Protein AF-A0A922M2K7-F1 (afdb_monomer_lite)

Radius of gyration: 46.07 Å; chains: 1; bounding box: 87×66×148 Å

Structure (mmCIF, N/CA/C/O backbone):
data_AF-A0A922M2K7-F1
#
_entry.id   AF-A0A922M2K7-F1
#
loop_
_atom_site.group_PDB
_atom_site.id
_atom_site.type_symbol
_atom_site.label_atom_id
_atom_site.label_alt_id
_atom_site.label_comp_id
_atom_site.label_asym_id
_atom_site.label_entity_id
_atom_site.label_seq_id
_atom_site.pdbx_PDB_ins_code
_atom_site.Cartn_x
_atom_site.Cartn_y
_atom_site.Cartn_z
_atom_site.occupancy
_atom_site.B_iso_or_equiv
_atom_site.auth_seq_id
_atom_site.auth_comp_id
_atom_site.auth_asym_id
_atom_site.auth_atom_id
_atom_site.pdbx_PDB_model_num
ATOM 1 N N . MET A 1 1 ? 33.901 -13.237 -41.068 1.00 50.91 1 MET A N 1
ATOM 2 C CA . MET A 1 1 ? 33.179 -11.955 -40.959 1.00 50.91 1 MET A CA 1
ATOM 3 C C . MET A 1 1 ? 33.408 -11.202 -42.254 1.00 50.91 1 MET A C 1
ATOM 5 O O . MET A 1 1 ? 34.488 -10.645 -42.425 1.00 50.91 1 MET A O 1
ATOM 9 N N . SER A 1 2 ? 32.476 -11.284 -43.201 1.00 51.53 2 SER A N 1
ATOM 10 C CA . SER A 1 2 ? 32.529 -10.451 -44.403 1.00 51.53 2 SER A CA 1
ATOM 11 C C . SER A 1 2 ? 31.856 -9.102 -44.108 1.00 51.53 2 SER A C 1
ATOM 13 O O . SER A 1 2 ? 30.961 -9.039 -43.268 1.00 51.53 2 SER A O 1
ATOM 15 N N . GLU A 1 3 ? 32.261 -8.008 -44.768 1.00 53.00 3 GLU A N 1
ATOM 16 C CA . GLU A 1 3 ? 31.625 -6.683 -44.578 1.00 53.00 3 GLU A CA 1
ATOM 17 C C . GLU A 1 3 ? 30.121 -6.687 -44.901 1.00 53.00 3 GLU A C 1
ATOM 19 O O . GLU A 1 3 ? 29.369 -5.857 -44.397 1.00 53.00 3 GLU A O 1
ATOM 24 N N . ARG A 1 4 ? 29.658 -7.647 -45.712 1.00 61.25 4 ARG A N 1
ATOM 25 C CA . ARG A 1 4 ? 28.247 -7.769 -46.100 1.00 61.25 4 ARG A CA 1
ATOM 26 C C . ARG A 1 4 ? 27.347 -8.259 -44.966 1.00 61.25 4 ARG A C 1
ATOM 28 O O . ARG A 1 4 ? 26.155 -7.949 -45.000 1.00 61.25 4 ARG A O 1
ATOM 35 N N . ASP A 1 5 ? 27.911 -8.968 -43.987 1.00 72.94 5 ASP A N 1
ATOM 36 C CA . ASP A 1 5 ? 27.154 -9.625 -42.914 1.00 72.94 5 ASP A CA 1
ATOM 37 C C . ASP A 1 5 ? 26.643 -8.617 -41.872 1.00 72.94 5 ASP A C 1
ATOM 39 O O . ASP A 1 5 ? 25.569 -8.809 -41.316 1.00 72.94 5 ASP A O 1
ATOM 43 N N . TYR A 1 6 ? 27.372 -7.514 -41.651 1.00 80.94 6 TYR A N 1
ATOM 44 C CA . TYR A 1 6 ? 27.059 -6.520 -40.611 1.00 80.94 6 TYR A CA 1
ATOM 45 C C . TYR A 1 6 ? 26.741 -5.121 -41.149 1.00 80.94 6 TYR A C 1
ATOM 47 O O . TYR A 1 6 ? 26.535 -4.193 -40.367 1.00 80.94 6 TYR A O 1
ATOM 55 N N . ALA A 1 7 ? 26.679 -4.948 -42.474 1.00 80.94 7 ALA A N 1
ATOM 56 C CA . ALA A 1 7 ? 26.306 -3.673 -43.080 1.00 80.94 7 ALA A CA 1
ATOM 57 C C . ALA A 1 7 ? 24.958 -3.167 -42.510 1.00 80.94 7 ALA A C 1
ATOM 59 O O . ALA A 1 7 ? 24.015 -3.960 -42.411 1.00 80.94 7 ALA A O 1
ATOM 60 N N . PRO A 1 8 ? 24.834 -1.870 -42.166 1.00 86.81 8 PRO A N 1
ATOM 61 C CA . PRO A 1 8 ? 25.729 -0.764 -42.536 1.00 86.81 8 PRO A CA 1
ATOM 62 C C . PRO A 1 8 ? 26.962 -0.552 -41.634 1.00 86.81 8 PRO A C 1
ATOM 64 O O . PRO A 1 8 ? 27.736 0.369 -41.885 1.00 86.81 8 PRO A O 1
ATOM 67 N N . LEU A 1 9 ? 27.187 -1.380 -40.609 1.00 89.56 9 LEU A N 1
ATOM 68 C CA . LEU A 1 9 ? 28.359 -1.251 -39.740 1.00 89.56 9 LEU A CA 1
ATOM 69 C C . LEU A 1 9 ? 29.641 -1.698 -40.450 1.00 89.56 9 LEU A C 1
ATOM 71 O O . LEU A 1 9 ? 29.691 -2.758 -41.078 1.00 89.56 9 LEU A O 1
ATOM 75 N N . SER A 1 10 ? 30.712 -0.920 -40.285 1.00 90.06 10 SER A N 1
ATOM 76 C CA . SER A 1 10 ? 32.052 -1.342 -40.700 1.00 90.06 10 SER A CA 1
ATOM 77 C C . SER A 1 10 ? 32.591 -2.429 -39.763 1.00 90.06 10 SER A C 1
ATOM 79 O O . SER A 1 10 ? 32.253 -2.478 -38.577 1.00 90.06 10 SER A O 1
ATOM 81 N N . ILE A 1 11 ? 33.498 -3.282 -40.254 1.00 87.19 11 ILE A N 1
ATOM 82 C CA . ILE A 1 11 ? 34.144 -4.311 -39.416 1.00 87.19 11 ILE A CA 1
ATOM 83 C C . ILE A 1 11 ? 34.899 -3.674 -38.238 1.00 87.19 11 ILE A C 1
ATOM 85 O O . ILE A 1 11 ? 34.939 -4.247 -37.149 1.00 87.19 11 ILE A O 1
ATOM 89 N N . ALA A 1 12 ? 35.490 -2.492 -38.438 1.00 90.00 12 ALA A N 1
ATOM 90 C CA . ALA A 1 12 ? 36.167 -1.751 -37.378 1.00 90.00 12 ALA A CA 1
ATOM 91 C C . ALA A 1 12 ? 35.187 -1.313 -36.279 1.00 90.00 12 ALA A C 1
ATOM 93 O O . ALA A 1 12 ? 35.469 -1.533 -35.102 1.00 90.00 12 ALA A O 1
ATOM 94 N N . CYS A 1 13 ? 34.017 -0.793 -36.666 1.00 91.81 13 CYS A N 1
ATOM 95 C CA . CYS A 1 13 ? 32.963 -0.400 -35.736 1.00 91.81 13 CYS A CA 1
ATOM 96 C C . CYS A 1 13 ? 32.448 -1.612 -34.941 1.00 91.81 13 CYS A C 1
ATOM 98 O O . CYS A 1 13 ? 32.429 -1.572 -33.715 1.00 91.81 13 CYS A O 1
ATOM 100 N N . VAL A 1 14 ? 32.156 -2.743 -35.603 1.00 91.38 14 VAL A N 1
ATOM 101 C CA . VAL A 1 14 ? 31.721 -3.985 -34.925 1.00 91.38 14 VAL A CA 1
ATOM 102 C C . VAL A 1 14 ? 32.775 -4.489 -33.933 1.00 91.38 14 VAL A C 1
ATOM 104 O O . VAL A 1 14 ? 32.441 -4.870 -32.810 1.00 91.38 14 VAL A O 1
ATOM 107 N N . ARG A 1 15 ? 34.061 -4.466 -34.312 1.00 91.44 15 ARG A N 1
ATOM 108 C CA . ARG A 1 15 ? 35.166 -4.852 -33.417 1.00 91.44 15 ARG A CA 1
ATOM 109 C C . ARG A 1 15 ? 35.289 -3.914 -32.220 1.00 91.44 15 ARG A C 1
ATOM 111 O O . ARG A 1 15 ? 35.477 -4.404 -31.112 1.00 91.44 15 ARG A O 1
ATOM 118 N N . GLY A 1 16 ? 35.172 -2.603 -32.436 1.00 93.56 16 GLY A N 1
ATOM 119 C CA . GLY A 1 16 ? 35.190 -1.604 -31.367 1.00 93.56 16 GLY A CA 1
ATOM 120 C C . GLY A 1 16 ? 34.009 -1.764 -30.410 1.00 93.56 16 GLY A C 1
ATOM 121 O O . GLY A 1 16 ? 34.191 -1.725 -29.196 1.00 93.56 16 GLY A O 1
ATOM 122 N N . LEU A 1 17 ? 32.822 -2.041 -30.951 1.00 93.00 17 LEU A N 1
ATOM 123 C CA . LEU A 1 17 ? 31.591 -2.251 -30.196 1.00 93.00 17 LEU A CA 1
ATOM 124 C C . LEU A 1 17 ? 31.641 -3.523 -29.336 1.00 93.00 17 LEU A C 1
ATOM 126 O O . LEU A 1 17 ? 31.151 -3.525 -28.212 1.00 93.00 17 LEU A O 1
ATOM 130 N N . CYS A 1 18 ? 32.272 -4.591 -29.828 1.00 93.19 18 CYS A N 1
ATOM 131 C CA . CYS A 1 18 ? 32.415 -5.860 -29.105 1.00 93.19 18 CYS A CA 1
ATOM 132 C C . CYS A 1 18 ? 33.679 -5.933 -28.223 1.00 93.19 18 CYS A C 1
ATOM 134 O O . CYS A 1 18 ? 33.991 -7.003 -27.687 1.00 93.19 18 CYS A O 1
ATOM 136 N N . ASP A 1 19 ? 34.435 -4.838 -28.091 1.00 93.44 19 ASP A N 1
ATOM 137 C CA . ASP A 1 19 ? 35.663 -4.807 -27.297 1.00 93.44 19 ASP A CA 1
ATOM 138 C C . ASP A 1 19 ? 35.350 -4.918 -25.787 1.00 93.44 19 ASP A C 1
ATOM 140 O O . ASP A 1 19 ? 34.262 -4.592 -25.294 1.00 93.44 19 ASP A O 1
ATOM 144 N N . LYS A 1 20 ? 36.328 -5.412 -25.027 1.00 90.50 20 LYS A N 1
ATOM 145 C CA . LYS A 1 20 ? 36.251 -5.514 -23.566 1.00 90.50 20 LYS A CA 1
ATOM 146 C C . LYS A 1 20 ? 36.381 -4.140 -22.901 1.00 90.50 20 LYS A C 1
ATOM 148 O O . LYS A 1 20 ? 35.860 -3.953 -21.805 1.00 90.50 20 LYS A O 1
ATOM 153 N N . ILE A 1 21 ? 37.076 -3.201 -23.547 1.00 92.00 21 ILE A N 1
ATOM 154 C CA . ILE A 1 21 ? 37.319 -1.848 -23.041 1.00 92.00 21 ILE A CA 1
ATOM 155 C C . ILE A 1 21 ? 36.097 -0.970 -23.319 1.00 92.00 21 ILE A C 1
ATOM 157 O O . ILE A 1 21 ? 35.711 -0.775 -24.471 1.00 92.00 21 ILE A O 1
ATOM 161 N N . TYR A 1 22 ? 35.528 -0.393 -22.260 1.00 90.31 22 TYR A N 1
ATOM 162 C CA . TYR A 1 22 ? 34.341 0.461 -22.340 1.00 90.31 22 TYR A CA 1
ATOM 163 C C . TYR A 1 22 ? 34.526 1.659 -23.286 1.00 90.31 22 TYR A C 1
ATOM 165 O O . TYR A 1 22 ? 33.673 1.891 -24.139 1.00 90.31 22 TYR A O 1
ATOM 173 N N . ASP A 1 23 ? 35.658 2.365 -23.214 1.00 92.94 23 ASP A N 1
ATOM 174 C CA . ASP A 1 23 ? 35.904 3.560 -24.038 1.00 92.94 23 ASP A CA 1
ATOM 175 C C . ASP A 1 23 ? 35.901 3.268 -25.541 1.00 92.94 23 ASP A C 1
ATOM 177 O O . ASP A 1 23 ? 35.416 4.075 -26.334 1.00 92.94 23 ASP A O 1
ATOM 181 N N . LYS A 1 24 ? 36.375 2.084 -25.947 1.00 94.44 24 LYS A N 1
ATOM 182 C CA . LYS A 1 24 ? 36.316 1.656 -27.350 1.00 94.44 24 LYS A CA 1
ATOM 183 C C . LYS A 1 24 ? 34.884 1.387 -27.802 1.00 94.44 24 LYS A C 1
ATOM 185 O O . LYS A 1 24 ? 34.520 1.782 -28.908 1.00 94.44 24 LYS A O 1
ATOM 190 N N . ARG A 1 25 ? 34.061 0.781 -26.936 1.00 94.06 25 ARG A N 1
ATOM 191 C CA . ARG A 1 25 ? 32.628 0.593 -27.210 1.00 94.06 25 ARG A CA 1
ATOM 192 C C . ARG A 1 25 ? 31.912 1.929 -27.331 1.00 94.06 25 ARG A C 1
ATOM 194 O O . ARG A 1 25 ? 31.134 2.117 -28.257 1.00 94.06 25 ARG A O 1
ATOM 201 N N . LYS A 1 26 ? 32.214 2.866 -26.430 1.00 94.25 26 LYS A N 1
ATOM 202 C CA . LYS A 1 26 ? 31.661 4.222 -26.441 1.00 94.25 26 LYS A CA 1
ATOM 203 C C . LYS A 1 26 ? 32.030 4.971 -27.722 1.00 94.25 26 LYS A C 1
ATOM 205 O O . LYS A 1 26 ? 31.161 5.591 -28.322 1.00 94.25 26 LYS A O 1
ATOM 210 N N . PHE A 1 27 ? 33.283 4.877 -28.170 1.00 95.81 27 PHE A N 1
ATOM 211 C CA . PHE A 1 27 ? 33.716 5.474 -29.435 1.00 95.81 27 PHE A CA 1
ATOM 212 C C . PHE A 1 27 ? 32.937 4.906 -30.632 1.00 95.81 27 PHE A C 1
ATOM 214 O O . PHE A 1 27 ? 32.386 5.674 -31.416 1.00 95.81 27 PHE A O 1
ATOM 221 N N . ALA A 1 28 ? 32.805 3.578 -30.723 1.00 95.81 28 ALA A N 1
ATOM 222 C CA . ALA A 1 28 ? 31.990 2.936 -31.759 1.00 95.81 28 ALA A CA 1
ATOM 223 C C . ALA A 1 28 ? 30.502 3.340 -31.670 1.00 95.81 28 ALA A C 1
ATOM 225 O O . ALA A 1 28 ? 29.861 3.560 -32.693 1.00 95.81 28 ALA A O 1
ATOM 226 N N . GLY A 1 29 ? 29.960 3.505 -30.459 1.00 95.81 29 GLY A N 1
ATOM 227 C CA . GLY A 1 29 ? 28.608 4.026 -30.240 1.00 95.81 29 GLY A CA 1
ATOM 228 C C . GLY A 1 29 ? 28.414 5.445 -30.790 1.00 95.81 29 GLY A C 1
ATOM 229 O O . GLY A 1 29 ? 27.419 5.715 -31.454 1.00 95.81 29 GLY A O 1
ATOM 230 N N . VAL A 1 30 ? 29.391 6.339 -30.608 1.00 95.25 30 VAL A N 1
ATOM 231 C CA . VAL A 1 30 ? 29.351 7.700 -31.182 1.00 95.25 30 VAL A CA 1
ATOM 232 C C . VAL A 1 30 ? 29.373 7.670 -32.716 1.00 95.25 30 VAL A C 1
ATOM 234 O O . VAL A 1 30 ? 28.685 8.465 -33.358 1.00 95.25 30 VAL A O 1
ATOM 237 N N . GLU A 1 31 ? 30.116 6.741 -33.326 1.00 95.69 31 GLU A N 1
ATOM 238 C CA . GLU A 1 31 ? 30.072 6.542 -34.782 1.00 95.69 31 GLU A CA 1
ATOM 239 C C . GLU A 1 31 ? 28.682 6.090 -35.257 1.00 95.69 31 GLU A C 1
ATOM 241 O O . GLU A 1 31 ? 28.178 6.612 -36.253 1.00 95.69 31 GLU A O 1
ATOM 246 N N . ILE A 1 32 ? 28.045 5.165 -34.527 1.00 95.38 32 ILE A N 1
ATOM 247 C CA . ILE A 1 32 ? 26.674 4.703 -34.799 1.00 95.38 32 ILE A CA 1
ATOM 248 C C . ILE A 1 32 ? 25.681 5.861 -34.682 1.00 95.38 32 ILE A C 1
ATOM 250 O O . ILE A 1 32 ? 24.836 6.033 -35.557 1.00 95.38 32 ILE A O 1
ATOM 254 N N . GLU A 1 33 ? 25.801 6.679 -33.639 1.00 93.56 33 GLU A N 1
ATOM 255 C CA . GLU A 1 33 ? 24.943 7.844 -33.421 1.00 93.56 33 GLU A CA 1
ATOM 256 C C . GLU A 1 33 ? 25.000 8.815 -34.612 1.00 93.56 33 GLU A C 1
ATOM 258 O O . GLU A 1 33 ? 23.963 9.215 -35.146 1.00 93.56 33 GLU A O 1
ATOM 263 N N . LYS A 1 34 ? 26.214 9.143 -35.078 1.00 92.75 34 LYS A N 1
ATOM 264 C CA . LYS A 1 34 ? 26.420 10.004 -36.249 1.00 92.75 34 LYS A CA 1
ATOM 265 C C . LYS A 1 34 ? 25.842 9.376 -37.519 1.00 92.75 34 LYS A C 1
ATOM 267 O O . LYS A 1 34 ? 25.144 10.051 -38.266 1.00 92.75 34 LYS A O 1
ATOM 272 N N . MET A 1 35 ? 26.090 8.086 -37.736 1.00 92.31 35 MET A N 1
ATOM 273 C CA . MET A 1 35 ? 25.580 7.352 -38.895 1.00 92.31 35 MET A CA 1
ATOM 274 C C . MET A 1 35 ? 24.047 7.362 -38.951 1.00 92.31 35 MET A C 1
ATOM 276 O O . MET A 1 35 ? 23.460 7.580 -40.009 1.00 92.31 35 MET A O 1
ATOM 280 N N . VAL A 1 36 ? 23.389 7.142 -37.812 1.00 92.25 36 VAL A N 1
ATOM 281 C CA . VAL A 1 36 ? 21.925 7.140 -37.710 1.00 92.25 36 VAL A CA 1
ATOM 282 C C . VAL A 1 36 ? 21.355 8.526 -37.969 1.00 92.25 36 VAL A C 1
ATOM 284 O O . VAL A 1 36 ? 20.351 8.639 -38.672 1.00 92.25 36 VAL A O 1
ATOM 287 N N . LYS A 1 37 ? 22.014 9.572 -37.462 1.00 90.19 37 LYS A N 1
ATOM 288 C CA . LYS A 1 37 ? 21.650 10.954 -37.769 1.00 90.19 37 LYS A CA 1
ATOM 289 C C . LYS A 1 37 ? 21.723 11.225 -39.274 1.00 90.19 37 LYS A C 1
ATOM 291 O O . LYS A 1 37 ? 20.732 11.660 -39.852 1.00 90.19 37 LYS A O 1
ATOM 296 N N . ASP A 1 38 ? 22.837 10.877 -39.917 1.00 90.25 38 ASP A N 1
ATOM 297 C CA . ASP A 1 38 ? 23.030 11.077 -41.359 1.00 90.25 38 ASP A CA 1
ATOM 298 C C . ASP A 1 38 ? 21.980 10.299 -42.185 1.00 90.25 38 ASP A C 1
ATOM 300 O O . ASP A 1 38 ? 21.423 10.818 -43.155 1.00 90.25 38 ASP A O 1
ATOM 304 N N . PHE A 1 39 ? 21.645 9.064 -41.786 1.00 90.31 39 PHE A N 1
ATOM 305 C CA . PHE A 1 39 ? 20.576 8.290 -42.428 1.00 90.31 39 PHE A CA 1
ATOM 306 C C . PHE A 1 39 ? 19.187 8.884 -42.206 1.00 90.31 39 PHE A C 1
ATOM 308 O O . PHE A 1 39 ? 18.364 8.836 -43.119 1.00 90.31 39 PHE A O 1
ATOM 315 N N . SER A 1 40 ? 18.920 9.435 -41.025 1.00 87.81 40 SER A N 1
ATOM 316 C CA . SER A 1 40 ? 17.648 10.080 -40.702 1.00 87.81 40 SER A CA 1
ATOM 317 C C . SER A 1 40 ? 17.465 11.373 -41.504 1.00 87.81 40 SER A C 1
ATOM 319 O O . SER A 1 40 ? 16.427 11.559 -42.141 1.00 87.81 40 SER A O 1
ATOM 321 N N . ASP A 1 41 ? 18.511 12.201 -41.593 1.00 87.31 41 ASP A N 1
ATOM 322 C CA . ASP A 1 41 ? 18.534 13.432 -42.397 1.00 87.31 41 ASP A CA 1
ATOM 323 C C . ASP A 1 41 ? 18.340 13.128 -43.894 1.00 87.31 41 ASP A C 1
ATOM 325 O O . ASP A 1 41 ? 17.615 13.833 -44.600 1.00 87.31 41 ASP A O 1
ATOM 329 N N . ALA A 1 42 ? 18.906 12.013 -44.370 1.00 89.31 42 ALA A N 1
ATOM 330 C CA . ALA A 1 42 ? 18.711 11.503 -45.726 1.00 89.31 42 ALA A CA 1
ATOM 331 C C . ALA A 1 42 ? 17.388 10.732 -45.935 1.00 89.31 42 ALA A C 1
ATOM 333 O O . ALA A 1 42 ? 17.156 10.208 -47.026 1.00 89.31 42 ALA A O 1
ATOM 334 N N . LYS A 1 43 ? 16.529 10.618 -44.909 1.00 86.25 43 LYS A N 1
ATOM 335 C CA . LYS A 1 43 ? 15.286 9.817 -44.906 1.00 86.25 43 LYS A CA 1
ATOM 336 C C . LYS A 1 43 ? 15.485 8.349 -45.316 1.00 86.25 43 LYS A C 1
ATOM 338 O O . LYS A 1 43 ? 14.578 7.701 -45.840 1.00 86.25 43 LYS A O 1
ATOM 343 N N . ASN A 1 44 ? 16.666 7.791 -45.063 1.00 88.44 44 ASN A N 1
ATOM 344 C CA . ASN A 1 44 ? 17.022 6.423 -45.417 1.00 88.44 44 ASN A CA 1
ATOM 345 C C . ASN A 1 44 ? 16.608 5.421 -44.325 1.00 88.44 44 ASN A C 1
ATOM 347 O O . ASN A 1 44 ? 17.435 4.801 -43.650 1.00 88.44 44 ASN A O 1
ATOM 351 N N . THR A 1 45 ? 15.298 5.230 -44.179 1.00 87.81 45 THR A N 1
ATOM 352 C CA . THR A 1 45 ? 14.698 4.330 -43.178 1.00 87.81 45 THR A CA 1
ATOM 353 C C . THR A 1 45 ? 15.129 2.869 -43.346 1.00 87.81 45 THR A C 1
ATOM 355 O O . THR A 1 45 ? 15.212 2.126 -42.370 1.00 87.81 45 THR A O 1
ATOM 358 N N . SER A 1 46 ? 15.477 2.448 -44.568 1.00 90.19 46 SER A N 1
ATOM 359 C CA . SER A 1 46 ? 15.921 1.078 -44.854 1.00 90.19 46 SER A CA 1
ATOM 360 C C . SER A 1 46 ? 17.235 0.717 -44.151 1.00 90.19 46 SER A C 1
ATOM 362 O O . SER A 1 46 ? 17.363 -0.379 -43.602 1.00 90.19 46 SER A O 1
ATOM 364 N N . GLN A 1 47 ? 18.194 1.649 -44.117 1.00 91.12 47 GLN A N 1
ATOM 365 C CA . GLN A 1 47 ? 19.487 1.435 -43.467 1.00 91.12 47 GLN A CA 1
ATOM 366 C C . GLN A 1 47 ? 19.362 1.471 -41.946 1.00 91.12 47 GLN A C 1
ATOM 368 O O . GLN A 1 47 ? 19.995 0.660 -41.277 1.00 91.12 47 GLN A O 1
ATOM 373 N N . ILE A 1 48 ? 18.489 2.329 -41.406 1.00 91.06 48 ILE A N 1
ATOM 374 C CA . ILE A 1 48 ? 18.192 2.370 -39.967 1.00 91.06 48 ILE A CA 1
ATOM 375 C C . ILE A 1 48 ? 17.572 1.039 -39.519 1.00 91.06 48 ILE A C 1
ATOM 377 O O . ILE A 1 48 ? 18.079 0.413 -38.592 1.00 91.06 48 ILE A O 1
ATOM 381 N N . LYS A 1 49 ? 16.554 0.531 -40.232 1.00 91.69 49 LYS A N 1
ATOM 382 C CA . LYS A 1 49 ? 15.955 -0.786 -39.938 1.00 91.69 49 LYS A CA 1
ATOM 383 C C . LYS A 1 49 ? 16.978 -1.915 -40.001 1.00 91.69 49 LYS A C 1
ATOM 385 O O . LYS A 1 49 ? 16.995 -2.784 -39.132 1.00 91.69 49 LYS A O 1
ATOM 390 N N . ARG A 1 50 ? 17.845 -1.911 -41.019 1.00 92.31 50 ARG A N 1
ATOM 391 C CA . ARG A 1 50 ? 18.901 -2.920 -41.159 1.00 92.31 50 ARG A CA 1
ATOM 392 C C . ARG A 1 50 ? 19.904 -2.850 -40.007 1.00 92.31 50 ARG A C 1
ATOM 394 O O . ARG A 1 50 ? 20.259 -3.888 -39.463 1.00 92.31 50 ARG A O 1
ATOM 401 N N . LEU A 1 51 ? 20.314 -1.648 -39.611 1.00 93.62 51 LEU A N 1
ATOM 402 C CA . LEU A 1 51 ? 21.209 -1.423 -38.480 1.00 93.62 51 LEU A CA 1
ATOM 403 C C . LEU A 1 51 ? 20.604 -1.924 -37.162 1.00 93.62 51 LEU A C 1
ATOM 405 O O . LEU A 1 51 ? 21.256 -2.679 -36.445 1.00 93.62 51 LEU A O 1
ATOM 409 N N . ILE A 1 52 ? 19.349 -1.562 -36.874 1.00 94.12 52 ILE A N 1
ATOM 410 C CA . ILE A 1 52 ? 18.629 -2.032 -35.682 1.00 94.12 52 ILE A CA 1
ATOM 411 C C . ILE A 1 52 ? 18.515 -3.554 -35.695 1.00 94.12 52 ILE A C 1
ATOM 413 O O . ILE A 1 52 ? 18.726 -4.181 -34.665 1.00 94.12 52 ILE A O 1
ATOM 417 N N . ARG A 1 53 ? 18.258 -4.169 -36.854 1.00 94.25 53 ARG A N 1
ATOM 418 C CA . ARG A 1 53 ? 18.214 -5.629 -36.984 1.00 94.25 53 ARG A CA 1
ATOM 419 C C . ARG A 1 53 ? 19.554 -6.285 -36.646 1.00 94.25 53 ARG A C 1
ATOM 421 O O . ARG A 1 53 ? 19.580 -7.225 -35.858 1.00 94.25 53 ARG A O 1
ATOM 428 N N . VAL A 1 54 ? 20.656 -5.777 -37.197 1.00 94.12 54 VAL A N 1
ATOM 429 C CA . VAL A 1 54 ? 22.001 -6.310 -36.919 1.00 94.12 54 VAL A CA 1
ATOM 430 C C . VAL A 1 54 ? 22.326 -6.211 -35.426 1.00 94.12 54 VAL A C 1
ATOM 432 O O . VAL A 1 54 ? 22.807 -7.169 -34.823 1.00 94.12 54 VAL A O 1
ATOM 435 N N . LEU A 1 55 ? 22.032 -5.067 -34.807 1.00 95.06 55 LEU A N 1
ATOM 436 C CA . LEU A 1 55 ? 22.290 -4.849 -33.386 1.00 95.06 55 LEU A CA 1
ATOM 437 C C . LEU A 1 55 ? 21.346 -5.682 -32.504 1.00 95.06 55 LEU A C 1
ATOM 439 O O . LEU A 1 55 ? 21.814 -6.425 -31.653 1.00 95.06 55 LEU A O 1
ATOM 443 N N . GLY A 1 56 ? 20.035 -5.588 -32.719 1.00 92.44 56 GLY A N 1
ATOM 444 C CA . GLY A 1 56 ? 18.987 -6.158 -31.870 1.00 92.44 56 GLY A CA 1
ATOM 445 C C . GLY A 1 56 ? 18.665 -7.633 -32.109 1.00 92.44 56 GLY A C 1
ATOM 446 O O . GLY A 1 56 ? 17.996 -8.234 -31.274 1.00 92.44 56 GLY A O 1
ATOM 447 N N . GLN A 1 57 ? 19.139 -8.236 -33.203 1.00 91.56 57 GLN A N 1
ATOM 448 C CA . GLN A 1 57 ? 18.959 -9.666 -33.488 1.00 91.56 57 GLN A CA 1
ATOM 449 C C . GLN A 1 57 ? 20.306 -10.373 -33.637 1.00 91.56 57 GLN A C 1
ATOM 451 O O . GLN A 1 57 ? 20.629 -11.251 -32.835 1.00 91.56 57 GLN A O 1
ATOM 456 N N . ASP A 1 58 ? 21.118 -9.974 -34.621 1.00 91.75 58 ASP A N 1
ATOM 457 C CA . ASP A 1 58 ? 22.308 -10.745 -34.997 1.00 91.75 58 ASP A CA 1
ATOM 458 C C . ASP A 1 58 ? 23.360 -10.734 -33.880 1.00 91.75 58 ASP A C 1
ATOM 460 O O . ASP A 1 58 ? 23.814 -11.794 -33.444 1.00 91.75 58 ASP A O 1
ATOM 464 N N . LEU A 1 59 ? 23.710 -9.557 -33.346 1.00 91.62 59 LEU A N 1
ATOM 465 C CA . LEU A 1 59 ? 24.670 -9.456 -32.241 1.00 91.62 59 LEU A CA 1
ATOM 466 C C . LEU A 1 59 ? 24.089 -9.941 -30.903 1.00 91.62 59 LEU A C 1
ATOM 468 O O . LEU A 1 59 ? 24.801 -10.597 -30.140 1.00 91.62 59 LEU A O 1
ATOM 472 N N . MET A 1 60 ? 22.809 -9.674 -30.625 1.00 92.19 60 MET A N 1
ATOM 473 C CA . MET A 1 60 ? 22.150 -10.098 -29.376 1.00 92.19 60 MET A CA 1
ATOM 474 C C . MET A 1 60 ? 22.019 -11.620 -29.243 1.00 92.19 60 MET A C 1
ATOM 476 O O . MET A 1 60 ? 22.011 -12.136 -28.126 1.00 92.19 60 MET A O 1
ATOM 480 N N . SER A 1 61 ? 21.990 -12.352 -30.362 1.00 90.62 61 SER A N 1
ATOM 481 C CA . SER A 1 61 ? 21.970 -13.823 -30.374 1.00 90.62 61 SER A CA 1
ATOM 482 C C . SER A 1 61 ? 23.271 -14.473 -29.873 1.00 90.62 61 SER A C 1
ATOM 484 O O . SER A 1 61 ? 23.292 -15.659 -29.539 1.00 90.62 61 SER A O 1
ATOM 486 N N . SER A 1 62 ? 24.367 -13.711 -29.805 1.00 91.44 62 SER A N 1
ATOM 487 C CA . SER A 1 62 ? 25.669 -14.204 -29.354 1.00 91.44 62 SER A CA 1
ATOM 488 C C . SER A 1 62 ? 25.639 -14.609 -27.885 1.00 91.44 62 SER A C 1
ATOM 490 O O . SER A 1 62 ? 25.110 -13.888 -27.051 1.00 91.44 62 SER A O 1
ATOM 492 N N . THR A 1 63 ? 26.300 -15.704 -27.515 1.00 90.88 63 THR A N 1
ATOM 493 C CA . THR A 1 63 ? 26.467 -16.094 -26.103 1.00 90.88 63 THR A CA 1
ATOM 494 C C . THR A 1 63 ? 27.525 -15.264 -25.368 1.00 90.88 63 THR A C 1
ATOM 496 O O . THR A 1 63 ? 27.648 -15.364 -24.150 1.00 90.88 63 THR A O 1
ATOM 499 N N . ASN A 1 64 ? 28.302 -14.438 -26.080 1.00 92.38 64 ASN A N 1
ATOM 500 C CA . ASN A 1 64 ? 29.378 -13.646 -25.490 1.00 92.38 64 ASN A CA 1
ATOM 501 C C . ASN A 1 64 ? 28.837 -12.348 -24.853 1.00 92.38 64 ASN A C 1
ATOM 503 O O . ASN A 1 64 ? 28.342 -11.480 -25.580 1.00 92.38 64 ASN A O 1
ATOM 507 N N . PRO A 1 65 ? 29.035 -12.131 -23.538 1.00 93.50 65 PRO A N 1
ATOM 508 C CA . PRO A 1 65 ? 28.549 -10.937 -22.843 1.00 93.50 65 PRO A CA 1
ATOM 509 C C . PRO A 1 65 ? 29.076 -9.617 -23.415 1.00 93.50 65 PRO A C 1
ATOM 511 O O . PRO A 1 65 ? 28.370 -8.616 -23.408 1.00 93.50 65 PRO A O 1
ATOM 514 N N . ASN A 1 66 ? 30.306 -9.588 -23.943 1.00 92.75 66 ASN A N 1
ATOM 515 C CA . ASN A 1 66 ? 30.873 -8.363 -24.523 1.00 92.75 66 ASN A CA 1
ATOM 516 C C . ASN A 1 66 ? 30.192 -7.983 -25.839 1.00 92.75 66 ASN A C 1
ATOM 518 O O . ASN A 1 66 ? 30.045 -6.798 -26.122 1.00 92.75 66 ASN A O 1
ATOM 522 N N . VAL A 1 67 ? 29.750 -8.979 -26.613 1.00 94.00 67 VAL A N 1
ATOM 523 C CA . VAL A 1 67 ? 28.998 -8.750 -27.851 1.00 94.00 67 VAL A CA 1
ATOM 524 C C . VAL A 1 67 ? 27.607 -8.214 -27.517 1.00 94.00 67 VAL A C 1
ATOM 526 O O . VAL A 1 67 ? 27.208 -7.213 -28.102 1.00 94.00 67 VAL A O 1
ATOM 529 N N . LYS A 1 68 ? 26.918 -8.789 -26.517 1.00 95.00 68 LYS A N 1
ATOM 530 C CA . LYS A 1 68 ? 25.630 -8.260 -26.027 1.00 95.00 68 LYS A CA 1
ATOM 531 C C . LYS A 1 68 ? 25.759 -6.841 -25.468 1.00 95.00 68 LYS A C 1
ATOM 533 O O . LYS A 1 68 ? 24.989 -5.969 -25.841 1.00 95.00 68 LYS A O 1
ATOM 538 N N . ASN A 1 69 ? 26.777 -6.570 -24.648 1.00 94.94 69 ASN A N 1
ATOM 539 C CA . ASN A 1 69 ? 27.047 -5.220 -24.132 1.00 94.94 69 ASN A CA 1
ATOM 540 C C . ASN A 1 69 ? 27.312 -4.212 -25.257 1.00 94.94 69 ASN A C 1
ATOM 542 O O . ASN A 1 69 ? 26.865 -3.069 -25.186 1.00 94.94 69 ASN A O 1
ATOM 546 N N . GLY A 1 70 ? 28.023 -4.644 -26.299 1.00 94.94 70 GLY A N 1
ATOM 547 C CA . GLY A 1 70 ? 28.208 -3.866 -27.514 1.00 94.94 70 GLY A CA 1
ATOM 548 C C . GLY A 1 70 ? 26.895 -3.593 -28.242 1.00 94.94 70 GLY A C 1
ATOM 549 O O . GLY A 1 70 ? 26.596 -2.447 -28.560 1.00 94.94 70 GLY A O 1
ATOM 550 N N . ALA A 1 71 ? 26.082 -4.623 -28.461 1.00 96.25 71 ALA A N 1
ATOM 551 C CA . ALA A 1 71 ? 24.775 -4.492 -29.093 1.00 96.25 71 ALA A CA 1
ATOM 552 C C . ALA A 1 71 ? 23.854 -3.524 -28.330 1.00 96.25 71 ALA A C 1
ATOM 554 O O . ALA A 1 71 ? 23.267 -2.637 -28.944 1.00 96.25 71 ALA A O 1
ATOM 555 N N . LEU A 1 72 ? 23.799 -3.632 -26.998 1.00 97.19 72 LEU A N 1
ATOM 556 C CA . LEU A 1 72 ? 23.047 -2.737 -26.112 1.00 97.19 72 LEU A CA 1
ATOM 557 C C . LEU A 1 72 ? 23.507 -1.275 -26.234 1.00 97.19 72 LEU A C 1
ATOM 559 O O . LEU A 1 72 ? 22.675 -0.384 -26.403 1.00 97.19 72 LEU A O 1
ATOM 563 N N . MET A 1 73 ? 24.826 -1.033 -26.220 1.00 96.38 73 MET A N 1
ATOM 564 C CA . MET A 1 73 ? 25.406 0.291 -26.487 1.00 96.38 73 MET A CA 1
ATOM 565 C C . MET A 1 73 ? 24.959 0.809 -27.859 1.00 96.38 73 MET A C 1
ATOM 567 O O . MET A 1 73 ? 24.433 1.914 -27.952 1.00 96.38 73 MET A O 1
ATOM 571 N N . GLY A 1 74 ? 25.087 -0.012 -28.904 1.00 96.44 74 GLY A N 1
ATOM 572 C CA . GLY A 1 74 ? 24.678 0.339 -30.261 1.00 96.44 74 GLY A CA 1
ATOM 573 C C . GLY A 1 74 ? 23.199 0.719 -30.357 1.00 96.44 74 GLY A C 1
ATOM 574 O O . GLY A 1 74 ? 22.889 1.764 -30.919 1.00 96.44 74 GLY A O 1
ATOM 575 N N . LEU A 1 75 ? 22.291 -0.074 -29.776 1.00 96.50 75 LEU A N 1
ATOM 576 C CA . LEU A 1 75 ? 20.851 0.221 -29.766 1.00 96.50 75 LEU A CA 1
ATOM 577 C C . LEU A 1 75 ? 20.550 1.547 -29.053 1.00 96.50 75 LEU A C 1
ATOM 579 O O . LEU A 1 75 ? 19.779 2.358 -29.565 1.00 96.50 75 LEU A O 1
ATOM 583 N N . SER A 1 76 ? 21.206 1.815 -27.918 1.00 95.38 76 SER A N 1
ATOM 584 C CA . SER A 1 76 ? 21.068 3.109 -27.240 1.00 95.38 76 SER A CA 1
ATOM 585 C C . SER A 1 76 ? 21.588 4.277 -28.088 1.00 95.38 76 SER A C 1
ATOM 587 O O . SER A 1 76 ? 20.944 5.321 -28.156 1.00 95.38 76 SER A O 1
ATOM 589 N N . SER A 1 77 ? 22.706 4.096 -28.801 1.00 95.62 77 SER A N 1
ATOM 590 C CA . SER A 1 77 ? 23.269 5.110 -29.696 1.00 95.62 77 SER A CA 1
ATOM 591 C C . SER A 1 77 ? 22.374 5.375 -30.906 1.00 95.62 77 SER A C 1
ATOM 593 O O . SER A 1 77 ? 22.286 6.518 -31.353 1.00 95.62 77 SER A O 1
ATOM 595 N N . VAL A 1 78 ? 21.662 4.356 -31.405 1.00 94.56 78 VAL A N 1
ATOM 596 C CA . VAL A 1 78 ? 20.629 4.534 -32.435 1.00 94.56 78 VAL A CA 1
ATOM 597 C C . VAL A 1 78 ? 19.520 5.450 -31.921 1.00 94.56 78 VAL A C 1
ATOM 599 O O . VAL A 1 78 ? 19.197 6.430 -32.588 1.00 94.56 78 VAL A O 1
ATOM 602 N N . ALA A 1 79 ? 18.983 5.199 -30.723 1.00 93.31 79 ALA A N 1
ATOM 603 C CA . ALA A 1 79 ? 17.938 6.047 -30.146 1.00 93.31 79 ALA A CA 1
ATOM 604 C C . ALA A 1 79 ? 18.398 7.502 -29.951 1.00 93.31 79 ALA A C 1
ATOM 606 O O . ALA A 1 79 ? 17.676 8.434 -30.305 1.00 93.31 79 ALA A O 1
ATOM 607 N N . VAL A 1 80 ? 19.624 7.712 -29.456 1.00 92.19 80 VAL A N 1
ATOM 608 C CA . VAL A 1 80 ? 20.205 9.058 -29.300 1.00 92.19 80 VAL A CA 1
ATOM 609 C C . VAL A 1 80 ? 20.376 9.755 -30.653 1.00 92.19 80 VAL A C 1
ATOM 611 O O . VAL A 1 80 ? 20.066 10.941 -30.766 1.00 92.19 80 VAL A O 1
ATOM 614 N N . GLY A 1 81 ? 20.828 9.035 -31.683 1.00 90.94 81 GLY A N 1
ATOM 615 C CA . GLY A 1 81 ? 20.963 9.570 -33.039 1.00 90.94 81 GLY A CA 1
ATOM 616 C C . GLY A 1 81 ? 19.622 10.010 -33.630 1.00 90.94 81 GLY A C 1
ATOM 617 O O . GLY A 1 81 ? 19.532 11.095 -34.201 1.00 90.94 81 GLY A O 1
ATOM 618 N N . LEU A 1 82 ? 18.564 9.216 -33.428 1.00 88.94 82 LEU A N 1
ATOM 619 C CA . LEU A 1 82 ? 17.202 9.539 -33.872 1.00 88.94 82 LEU A CA 1
ATOM 620 C C . LEU A 1 82 ? 16.597 10.726 -33.104 1.00 88.94 82 LEU A C 1
ATOM 622 O O . LEU A 1 82 ? 15.891 11.540 -33.694 1.00 88.94 82 LEU A O 1
ATOM 626 N N . GLY A 1 83 ? 16.900 10.850 -31.808 1.00 81.56 83 GLY A N 1
ATOM 627 C CA . GLY A 1 83 ? 16.370 11.901 -30.933 1.00 81.56 83 GLY A CA 1
ATOM 628 C C . GLY A 1 83 ? 16.923 13.309 -31.171 1.00 81.56 83 GLY A C 1
ATOM 629 O O . GLY A 1 83 ? 16.338 14.277 -30.695 1.00 81.56 83 GLY A O 1
ATOM 630 N N . LYS A 1 84 ? 18.041 13.456 -31.896 1.00 73.81 84 LYS A N 1
ATOM 631 C CA . LYS A 1 84 ? 18.662 14.764 -32.189 1.00 73.81 84 LYS A CA 1
ATOM 632 C C . LYS A 1 84 ? 18.031 15.503 -33.374 1.00 73.81 84 LYS A C 1
ATOM 634 O O . LYS A 1 84 ? 18.435 16.633 -33.658 1.00 73.81 84 LYS A O 1
ATOM 639 N N . ASN A 1 85 ? 17.061 14.894 -34.052 1.00 63.75 85 ASN A N 1
ATOM 640 C CA . ASN A 1 85 ? 16.397 15.484 -35.209 1.00 63.75 85 ASN A CA 1
ATOM 641 C C . ASN A 1 85 ? 15.132 16.251 -34.802 1.00 63.75 85 ASN A C 1
ATOM 643 O O . ASN A 1 85 ? 14.452 15.896 -33.845 1.00 63.75 85 ASN A O 1
ATOM 647 N N . ALA A 1 86 ? 14.793 17.303 -35.557 1.00 49.59 86 ALA A N 1
ATOM 648 C CA . ALA A 1 86 ? 13.665 18.195 -35.260 1.00 49.59 86 ALA A CA 1
ATOM 649 C C . ALA A 1 86 ? 12.280 17.508 -35.301 1.00 49.59 86 ALA A C 1
ATOM 651 O O . ALA A 1 86 ? 11.300 18.082 -34.833 1.00 49.59 86 ALA A O 1
ATOM 652 N N . SER A 1 87 ? 12.188 16.281 -35.826 1.00 53.28 87 SER A N 1
ATOM 653 C CA . SER A 1 87 ? 11.001 15.428 -35.734 1.00 53.28 87 SER A CA 1
ATOM 654 C C . SER A 1 87 ? 11.277 14.232 -34.814 1.00 53.28 87 SER A C 1
ATOM 656 O O . SER A 1 87 ? 11.807 13.212 -35.260 1.00 53.28 87 SER A O 1
ATOM 658 N N . ILE A 1 88 ? 10.862 14.337 -33.549 1.00 57.19 88 ILE A N 1
ATOM 659 C CA . ILE A 1 88 ? 10.883 13.261 -32.531 1.00 57.19 88 ILE A CA 1
ATOM 660 C C . ILE A 1 88 ? 10.238 11.954 -33.048 1.00 57.19 88 ILE A C 1
ATOM 662 O O . ILE A 1 88 ? 10.603 10.865 -32.607 1.00 57.19 88 ILE A O 1
ATOM 666 N N . GLN A 1 89 ? 9.373 12.050 -34.068 1.00 62.25 89 GLN A N 1
ATOM 667 C CA . GLN A 1 89 ? 8.735 10.933 -34.772 1.00 62.25 89 GLN A CA 1
ATOM 668 C C . GLN A 1 89 ? 9.694 9.811 -35.195 1.00 62.25 89 GLN A C 1
ATOM 670 O O . GLN A 1 89 ? 9.330 8.641 -35.156 1.00 62.25 89 GLN A O 1
ATOM 675 N N . GLY A 1 90 ? 10.941 10.144 -35.544 1.00 68.44 90 GLY A N 1
ATOM 676 C CA . GLY A 1 90 ? 11.904 9.159 -36.033 1.00 68.44 90 GLY A CA 1
ATOM 677 C C . GLY A 1 90 ? 12.293 8.083 -35.014 1.00 68.44 90 GLY A C 1
ATOM 678 O O . GLY A 1 90 ? 12.636 6.988 -35.431 1.00 68.44 90 GLY A O 1
ATOM 679 N N . CYS A 1 91 ? 12.251 8.360 -33.704 1.00 78.94 91 CYS A N 1
ATOM 680 C CA . CYS A 1 91 ? 12.540 7.358 -32.665 1.00 78.94 91 CYS A CA 1
ATOM 681 C C . CYS A 1 91 ? 11.322 6.465 -32.376 1.00 78.94 91 CYS A C 1
ATOM 683 O O . CYS A 1 91 ? 11.470 5.260 -32.170 1.00 78.94 91 CYS A O 1
ATOM 685 N N . ILE A 1 92 ? 10.124 7.055 -32.415 1.00 82.75 92 ILE A N 1
ATOM 686 C CA . ILE A 1 92 ? 8.849 6.398 -32.098 1.00 82.75 92 ILE A CA 1
ATOM 687 C C . ILE A 1 92 ? 8.604 5.213 -33.040 1.00 82.75 92 ILE A C 1
ATOM 689 O O . ILE A 1 92 ? 8.271 4.120 -32.589 1.00 82.75 92 ILE A O 1
ATOM 693 N N . ASP A 1 93 ? 8.865 5.400 -34.336 1.00 86.94 93 ASP A N 1
ATOM 694 C CA . ASP A 1 93 ? 8.621 4.390 -35.374 1.00 86.94 93 ASP A CA 1
ATOM 695 C C . ASP A 1 93 ? 9.453 3.101 -35.210 1.00 86.94 93 ASP A C 1
ATOM 697 O O . ASP A 1 93 ? 9.127 2.086 -35.825 1.00 86.94 93 ASP A O 1
ATOM 701 N N . TYR A 1 94 ? 10.530 3.136 -34.415 1.00 90.81 94 TYR A N 1
ATOM 702 C CA . TYR A 1 94 ? 11.409 1.987 -34.151 1.00 90.81 94 TYR A CA 1
ATOM 703 C C . TYR A 1 94 ? 11.422 1.558 -32.682 1.00 90.81 94 TYR A C 1
ATOM 705 O O . TYR A 1 94 ? 12.238 0.725 -32.277 1.00 90.81 94 TYR A O 1
ATOM 713 N N . LEU A 1 95 ? 10.570 2.161 -31.854 1.00 91.94 95 LEU A N 1
ATOM 714 C CA . LEU A 1 95 ? 10.575 1.948 -30.415 1.00 91.94 95 LEU A CA 1
ATOM 715 C C . LEU A 1 95 ? 10.373 0.469 -30.024 1.00 91.94 95 LEU A C 1
ATOM 717 O O . LEU A 1 95 ? 11.139 -0.002 -29.178 1.00 91.94 95 LEU A O 1
ATOM 721 N N . PRO A 1 96 ? 9.471 -0.313 -30.657 1.00 94.00 96 PRO A N 1
ATOM 722 C CA . PRO A 1 96 ? 9.343 -1.743 -30.369 1.00 94.00 96 PRO A CA 1
ATOM 723 C C . PRO A 1 96 ? 10.635 -2.526 -30.646 1.00 94.00 96 PRO A C 1
ATOM 725 O O . PRO A 1 96 ? 11.061 -3.345 -29.828 1.00 94.00 96 PRO A O 1
ATOM 728 N N . GLU A 1 97 ? 11.289 -2.263 -31.780 1.00 94.38 97 GLU A N 1
ATOM 729 C CA . GLU A 1 97 ? 12.524 -2.933 -32.194 1.00 94.38 97 GLU A CA 1
ATOM 730 C C . GLU A 1 97 ? 13.737 -2.535 -31.348 1.00 94.38 97 GLU A C 1
ATOM 732 O O . GLU A 1 97 ? 14.703 -3.295 -31.284 1.00 94.38 97 GLU A O 1
ATOM 737 N N . LEU A 1 98 ? 13.695 -1.378 -30.685 1.00 95.00 98 LEU A N 1
ATOM 738 C CA . LEU A 1 98 ? 14.710 -0.956 -29.723 1.00 95.00 98 LEU A CA 1
ATOM 739 C C . LEU A 1 98 ? 14.435 -1.531 -28.326 1.00 95.00 98 LEU A C 1
ATOM 741 O O . LEU A 1 98 ? 15.336 -2.091 -27.705 1.00 95.00 98 LEU A O 1
ATOM 745 N N . VAL A 1 99 ? 13.200 -1.428 -27.829 1.00 96.12 99 VAL A N 1
ATOM 746 C CA . VAL A 1 99 ? 12.837 -1.788 -26.448 1.00 96.12 99 VAL A CA 1
ATOM 747 C C . VAL A 1 99 ? 12.860 -3.299 -26.227 1.00 96.12 99 VAL A C 1
ATOM 749 O O . VAL A 1 99 ? 13.458 -3.761 -25.256 1.00 96.12 99 VAL A O 1
ATOM 752 N N . HIS A 1 100 ? 12.250 -4.092 -27.114 1.00 95.75 100 HIS A N 1
ATOM 753 C CA . HIS A 1 100 ? 12.116 -5.541 -26.920 1.00 95.75 100 HIS A CA 1
ATOM 754 C C . HIS A 1 100 ? 13.454 -6.284 -26.738 1.00 95.75 100 HIS A C 1
ATOM 756 O O . HIS A 1 100 ? 13.571 -7.031 -25.760 1.00 95.75 100 HIS A O 1
ATOM 762 N N . PRO A 1 101 ? 14.479 -6.106 -27.599 1.00 96.06 101 PRO A N 1
ATOM 763 C CA . PRO A 1 101 ? 15.751 -6.800 -27.408 1.00 96.06 101 PRO A CA 1
ATOM 764 C C . PRO A 1 101 ? 16.487 -6.337 -26.147 1.00 96.06 101 PRO A C 1
ATOM 766 O O . PRO A 1 101 ? 17.117 -7.156 -25.483 1.00 96.06 101 PRO A O 1
ATOM 769 N N . ILE A 1 102 ? 16.379 -5.057 -25.769 1.00 97.56 102 ILE A N 1
ATOM 770 C CA . ILE A 1 102 ? 16.994 -4.550 -24.535 1.00 97.56 102 ILE A CA 1
ATOM 771 C C . ILE A 1 102 ? 16.336 -5.193 -23.308 1.00 97.56 102 ILE A C 1
ATOM 773 O O . ILE A 1 102 ? 17.035 -5.707 -22.437 1.00 97.56 102 ILE A O 1
ATOM 777 N N . VAL A 1 103 ? 15.000 -5.221 -23.259 1.00 97.00 103 VAL A N 1
ATOM 778 C CA . VAL A 1 103 ? 14.250 -5.818 -22.144 1.00 97.00 103 VAL A CA 1
ATOM 779 C C . VAL A 1 103 ? 14.535 -7.316 -22.008 1.00 97.00 103 VAL A C 1
ATOM 781 O O . VAL A 1 103 ? 14.670 -7.815 -20.890 1.00 97.00 103 VAL A O 1
ATOM 784 N N . ALA A 1 104 ? 14.692 -8.037 -23.123 1.00 95.06 104 ALA A N 1
ATOM 785 C CA . ALA A 1 104 ? 15.051 -9.454 -23.100 1.00 95.06 104 ALA A CA 1
ATOM 786 C C . ALA A 1 104 ? 16.374 -9.712 -22.349 1.00 95.06 104 ALA A C 1
ATOM 788 O O . ALA A 1 104 ? 16.508 -10.727 -21.661 1.00 95.06 104 ALA A O 1
ATOM 789 N N . CYS A 1 105 ? 17.321 -8.766 -22.391 1.00 95.94 105 CYS A N 1
ATOM 790 C CA . CYS A 1 105 ? 18.592 -8.882 -21.680 1.00 95.94 105 CYS A CA 1
ATOM 791 C C . CYS A 1 105 ? 18.492 -8.763 -20.152 1.00 95.94 105 CYS A C 1
ATOM 793 O O . CYS A 1 105 ? 19.464 -9.067 -19.463 1.00 95.94 105 CYS A O 1
ATOM 795 N N . PHE A 1 106 ? 17.342 -8.391 -19.584 1.00 95.62 106 PHE A N 1
ATOM 796 C CA . PHE A 1 106 ? 17.159 -8.367 -18.128 1.00 95.62 106 PHE A CA 1
ATOM 797 C C . PHE A 1 106 ? 17.092 -9.750 -17.484 1.00 95.62 106 PHE A C 1
ATOM 799 O O . PHE A 1 106 ? 17.219 -9.858 -16.270 1.00 95.62 106 PHE A O 1
ATOM 806 N N . SER A 1 107 ? 16.926 -10.808 -18.278 1.00 93.12 107 SER A N 1
ATOM 807 C CA . SER A 1 107 ? 16.945 -12.194 -17.790 1.00 93.12 107 SER A CA 1
ATOM 808 C C . SER A 1 107 ? 18.290 -12.897 -18.024 1.00 93.12 107 SER A C 1
ATOM 810 O O . SER A 1 107 ? 18.400 -14.104 -17.824 1.00 93.12 107 SER A O 1
ATOM 812 N N . GLU A 1 108 ? 19.325 -12.164 -18.446 1.00 94.69 108 GLU A N 1
ATOM 813 C CA . GLU A 1 108 ? 20.667 -12.715 -18.660 1.00 94.69 108 GLU A CA 1
ATOM 814 C C . GLU A 1 108 ? 21.331 -13.124 -17.347 1.00 94.69 108 GLU A C 1
ATOM 816 O O . GLU A 1 108 ? 21.179 -12.459 -16.324 1.00 94.69 108 GLU A O 1
ATOM 821 N N . SER A 1 109 ? 22.134 -14.189 -17.378 1.00 92.81 109 SER A N 1
ATOM 822 C CA . SER A 1 109 ? 22.872 -14.665 -16.202 1.00 92.81 109 SER A CA 1
ATOM 823 C C . SER A 1 109 ? 23.936 -13.665 -15.733 1.00 92.81 109 SER A C 1
ATOM 825 O O . SER A 1 109 ? 24.122 -13.465 -14.531 1.00 92.81 109 SER A O 1
ATOM 827 N N . GLU A 1 110 ? 24.598 -12.992 -16.674 1.00 94.81 110 GLU A N 1
ATOM 828 C CA . GLU A 1 110 ? 25.673 -12.035 -16.410 1.00 94.81 110 GLU A CA 1
ATOM 829 C C . GLU A 1 110 ? 25.138 -10.674 -15.954 1.00 94.81 110 GLU A C 1
ATOM 831 O O . GLU A 1 110 ? 24.499 -9.944 -16.717 1.00 94.81 110 GLU A O 1
ATOM 836 N N . SER A 1 111 ? 25.478 -10.280 -14.724 1.00 95.75 111 SER A N 1
ATOM 837 C CA . SER A 1 111 ? 25.000 -9.033 -14.115 1.00 95.75 111 SER A CA 1
ATOM 838 C C . SER A 1 111 ? 25.415 -7.781 -14.890 1.00 95.75 111 SER A C 1
ATOM 840 O O . SER A 1 111 ? 24.634 -6.843 -15.023 1.00 95.75 111 SER A O 1
ATOM 842 N N . ARG A 1 112 ? 26.607 -7.793 -15.499 1.00 94.00 112 ARG A N 1
ATOM 843 C CA . ARG A 1 112 ? 27.088 -6.701 -16.363 1.00 94.00 112 ARG A CA 1
ATOM 844 C C . ARG A 1 112 ? 26.187 -6.462 -17.575 1.00 94.00 112 ARG A C 1
ATOM 846 O O . ARG A 1 112 ? 26.022 -5.313 -17.968 1.00 94.00 112 ARG A O 1
ATOM 853 N N . VAL A 1 113 ? 25.606 -7.521 -18.146 1.00 95.94 113 VAL A N 1
ATOM 854 C CA . VAL A 1 113 ? 24.686 -7.402 -19.289 1.00 95.94 113 VAL A CA 1
ATOM 855 C C . VAL A 1 113 ? 23.352 -6.824 -18.837 1.00 95.94 113 VAL A C 1
ATOM 857 O O . VAL A 1 113 ? 22.850 -5.901 -19.472 1.00 95.94 113 VAL A O 1
ATOM 860 N N . ARG A 1 114 ? 22.821 -7.282 -17.695 1.00 97.12 114 ARG A N 1
ATOM 861 C CA . ARG A 1 114 ? 21.592 -6.722 -17.108 1.00 97.12 114 ARG A CA 1
ATOM 862 C C . ARG A 1 114 ? 21.741 -5.236 -16.761 1.00 97.12 114 ARG A C 1
ATOM 864 O O . ARG A 1 114 ? 20.862 -4.445 -17.089 1.00 97.12 114 ARG A O 1
ATOM 871 N N . TYR A 1 115 ? 22.875 -4.844 -16.173 1.00 96.50 115 TYR A N 1
ATOM 872 C CA . TYR A 1 115 ? 23.195 -3.441 -15.888 1.00 96.50 115 TYR A CA 1
ATOM 873 C C . TYR A 1 115 ? 23.270 -2.598 -17.168 1.00 96.50 115 TYR A C 1
ATOM 875 O O . TYR A 1 115 ? 22.617 -1.559 -17.264 1.00 96.50 115 TYR A O 1
ATOM 883 N N . GLN A 1 116 ? 24.009 -3.068 -18.181 1.00 95.81 116 GLN A N 1
ATOM 884 C CA . GLN A 1 116 ? 24.135 -2.356 -19.455 1.00 95.81 116 GLN A CA 1
ATOM 885 C C . GLN A 1 116 ? 22.789 -2.238 -20.178 1.00 95.81 116 GLN A C 1
ATOM 887 O O . GLN A 1 116 ? 22.541 -1.237 -20.846 1.00 95.81 116 GLN A O 1
ATOM 892 N N . ALA A 1 117 ? 21.912 -3.234 -20.036 1.00 97.69 117 ALA A N 1
ATOM 893 C CA . ALA A 1 117 ? 20.563 -3.184 -20.579 1.00 97.69 117 ALA A CA 1
ATOM 894 C C . ALA A 1 117 ? 19.718 -2.111 -19.882 1.00 97.69 117 ALA A C 1
ATOM 896 O O . ALA A 1 117 ? 18.950 -1.422 -20.549 1.00 97.69 117 ALA A O 1
ATOM 897 N N . ALA A 1 118 ? 19.889 -1.913 -18.569 1.00 97.69 118 ALA A N 1
ATOM 898 C CA . ALA A 1 118 ? 19.141 -0.900 -17.826 1.00 97.69 118 ALA A CA 1
ATOM 899 C C . ALA A 1 118 ? 19.574 0.509 -18.255 1.00 97.69 118 ALA A C 1
ATOM 901 O O . ALA A 1 118 ? 18.728 1.363 -18.508 1.00 97.69 118 ALA A O 1
ATOM 902 N N . GLU A 1 119 ? 20.882 0.720 -18.437 1.00 96.25 119 GLU A N 1
ATOM 903 C CA . GLU A 1 119 ? 21.442 1.963 -18.984 1.00 96.25 119 GLU A CA 1
ATOM 904 C C . GLU A 1 119 ? 20.986 2.208 -20.433 1.00 96.25 119 GLU A C 1
ATOM 906 O O . GLU A 1 119 ? 20.588 3.320 -20.790 1.00 96.25 119 GLU A O 1
ATOM 911 N N . ALA A 1 120 ? 21.002 1.169 -21.274 1.00 97.31 120 ALA A N 1
ATOM 912 C CA . ALA A 1 120 ? 20.547 1.274 -22.654 1.00 97.31 120 ALA A CA 1
ATOM 913 C C . ALA A 1 120 ? 19.060 1.650 -22.716 1.00 97.31 120 ALA A C 1
ATOM 915 O O . ALA A 1 120 ? 18.711 2.597 -23.420 1.00 97.31 120 ALA A O 1
ATOM 916 N N . LEU A 1 121 ? 18.204 0.973 -21.939 1.00 97.94 121 LEU A N 1
ATOM 917 C CA . LEU A 1 121 ? 16.775 1.278 -21.880 1.00 97.94 121 LEU A CA 1
ATOM 918 C C . LEU A 1 121 ? 16.537 2.694 -21.352 1.00 97.94 121 LEU A C 1
ATOM 920 O O . LEU A 1 121 ? 15.764 3.426 -21.957 1.00 97.94 121 LEU A O 1
ATOM 924 N N . PHE A 1 122 ? 17.250 3.117 -20.303 1.00 97.62 122 PHE A N 1
ATOM 925 C CA . PHE A 1 122 ? 17.177 4.487 -19.784 1.00 97.62 122 PHE A CA 1
ATOM 926 C C . PHE A 1 122 ? 17.411 5.513 -20.895 1.00 97.62 122 PHE A C 1
ATOM 928 O O . PHE A 1 122 ? 16.620 6.438 -21.059 1.00 97.62 122 PHE A O 1
ATOM 935 N N . ASN A 1 123 ? 18.452 5.324 -21.710 1.00 95.50 123 ASN A N 1
ATOM 936 C CA . ASN A 1 123 ? 18.748 6.227 -22.818 1.00 95.50 123 ASN A CA 1
ATOM 937 C C . ASN A 1 123 ? 17.649 6.221 -23.891 1.00 95.50 123 ASN A C 1
ATOM 939 O O . ASN A 1 123 ? 17.293 7.291 -24.379 1.00 95.50 123 ASN A O 1
ATOM 943 N N . VAL A 1 124 ? 17.077 5.058 -24.228 1.00 95.44 124 VAL A N 1
ATOM 944 C CA . VAL A 1 124 ? 15.955 4.975 -25.182 1.00 95.44 124 VAL A CA 1
ATOM 945 C C . VAL A 1 124 ? 14.722 5.708 -24.644 1.00 95.44 124 VAL A C 1
ATOM 947 O O . VAL A 1 124 ? 14.178 6.579 -25.324 1.00 95.44 124 VAL A O 1
ATOM 950 N N . LEU A 1 125 ? 14.303 5.415 -23.408 1.00 95.38 125 LEU A N 1
ATOM 951 C CA . LEU A 1 125 ? 13.098 6.007 -22.816 1.00 95.38 125 LEU A CA 1
ATOM 952 C C . LEU A 1 125 ? 13.262 7.508 -22.555 1.00 95.38 125 LEU A C 1
ATOM 954 O O . LEU A 1 125 ? 12.307 8.268 -22.697 1.00 95.38 125 LEU A O 1
ATOM 958 N N . LYS A 1 126 ? 14.483 7.959 -22.246 1.00 94.06 126 LYS A N 1
ATOM 959 C CA . LYS A 1 126 ? 14.800 9.381 -22.071 1.00 94.06 126 LYS A CA 1
ATOM 960 C C . LYS A 1 126 ? 14.532 10.182 -23.344 1.00 94.06 126 LYS A C 1
ATOM 962 O O . LYS A 1 126 ? 14.136 11.338 -23.248 1.00 94.06 126 LYS A O 1
ATOM 967 N N . ILE A 1 127 ? 14.750 9.579 -24.512 1.00 92.12 127 ILE A N 1
ATOM 968 C CA . ILE A 1 127 ? 14.455 10.200 -25.806 1.00 92.12 127 ILE A CA 1
ATOM 969 C C . ILE A 1 127 ? 12.966 10.079 -26.152 1.00 92.12 127 ILE A C 1
ATOM 971 O O . ILE A 1 127 ? 12.379 11.051 -26.612 1.00 92.12 127 ILE A O 1
ATOM 975 N N . ALA A 1 128 ? 12.354 8.913 -25.921 1.00 91.44 128 ALA A N 1
ATOM 976 C CA . ALA A 1 128 ? 10.962 8.655 -26.299 1.00 91.44 128 ALA A CA 1
ATOM 977 C C . ALA A 1 128 ? 9.922 9.383 -25.419 1.00 91.44 128 ALA A C 1
ATOM 979 O O . ALA A 1 128 ? 8.849 9.728 -25.908 1.00 91.44 128 ALA A O 1
ATOM 980 N N . ARG A 1 129 ? 10.230 9.646 -24.139 1.00 92.12 129 ARG A N 1
ATOM 981 C CA . ARG A 1 129 ? 9.339 10.315 -23.166 1.00 92.12 129 ARG A CA 1
ATOM 982 C C . ARG A 1 129 ? 7.928 9.709 -23.178 1.00 92.12 129 ARG A C 1
ATOM 984 O O . ARG A 1 129 ? 7.822 8.499 -23.026 1.00 92.12 129 ARG A O 1
ATOM 991 N N . GLY A 1 130 ? 6.864 10.502 -23.332 1.00 90.81 130 GLY A N 1
ATOM 992 C CA . GLY A 1 130 ? 5.472 10.028 -23.246 1.00 90.81 130 GLY A CA 1
ATOM 993 C C . GLY A 1 130 ? 5.125 8.899 -24.225 1.00 90.81 130 GLY A C 1
ATOM 994 O O . GLY A 1 130 ? 4.331 8.023 -23.898 1.00 90.81 130 GLY A O 1
ATOM 995 N N . GLU A 1 131 ? 5.797 8.833 -25.374 1.00 90.69 131 GLU A N 1
ATOM 996 C CA . GLU A 1 131 ? 5.599 7.782 -26.385 1.00 90.69 131 GLU A CA 1
ATOM 997 C C . GLU A 1 131 ? 6.063 6.402 -25.888 1.00 90.69 131 GLU A C 1
ATOM 999 O O . GLU A 1 131 ? 5.575 5.364 -26.334 1.00 90.69 131 GLU A O 1
ATOM 1004 N N . ALA A 1 132 ? 6.962 6.368 -24.895 1.00 91.75 132 ALA A N 1
ATOM 1005 C CA . ALA A 1 132 ? 7.363 5.137 -24.220 1.00 91.75 132 ALA A CA 1
ATOM 1006 C C . ALA A 1 132 ? 6.211 4.438 -23.491 1.00 91.75 132 ALA A C 1
ATOM 1008 O O . ALA A 1 132 ? 6.308 3.238 -23.220 1.00 91.75 132 ALA A O 1
ATOM 1009 N N . LEU A 1 133 ? 5.130 5.156 -23.172 1.00 93.12 133 LEU A N 1
ATOM 1010 C CA . LEU A 1 133 ? 4.029 4.606 -22.388 1.00 93.12 133 LEU A CA 1
ATOM 1011 C C . LEU A 1 133 ? 3.267 3.497 -23.120 1.00 93.12 133 LEU A C 1
ATOM 1013 O O . LEU A 1 133 ? 2.754 2.596 -22.464 1.00 93.12 133 LEU A O 1
ATOM 1017 N N . ALA A 1 134 ? 3.307 3.457 -24.457 1.00 92.25 134 ALA A N 1
ATOM 1018 C CA . ALA A 1 134 ? 2.782 2.328 -25.230 1.00 92.25 134 ALA A CA 1
ATOM 1019 C C . ALA A 1 134 ? 3.468 0.986 -24.882 1.00 92.25 134 ALA A C 1
ATOM 1021 O O . ALA A 1 134 ? 2.880 -0.082 -25.042 1.00 92.25 134 ALA A O 1
ATOM 1022 N N . HIS A 1 135 ? 4.701 1.033 -24.364 1.00 93.44 135 HIS A N 1
ATOM 1023 C CA . HIS A 1 135 ? 5.472 -0.129 -23.911 1.00 93.44 135 HIS A CA 1
ATOM 1024 C C . HIS A 1 135 ? 5.545 -0.248 -22.383 1.00 93.44 135 HIS A C 1
ATOM 1026 O O . HIS A 1 135 ? 6.246 -1.124 -21.867 1.00 93.44 135 HIS A O 1
ATOM 1032 N N . PHE A 1 136 ? 4.830 0.608 -21.648 1.00 95.44 136 PHE A N 1
ATOM 1033 C CA . PHE A 1 136 ? 4.901 0.672 -20.193 1.00 95.44 136 PHE A CA 1
ATOM 1034 C C . PHE A 1 136 ? 4.656 -0.678 -19.502 1.00 95.44 136 PHE A C 1
ATOM 1036 O O . PHE A 1 136 ? 5.462 -1.014 -18.637 1.00 95.44 136 PHE A O 1
ATOM 1043 N N . PRO A 1 137 ? 3.669 -1.515 -19.891 1.00 95.19 137 PRO A N 1
ATOM 1044 C CA . PRO A 1 137 ? 3.456 -2.796 -19.216 1.00 95.19 137 PRO A CA 1
ATOM 1045 C C . PRO A 1 137 ? 4.685 -3.716 -19.251 1.00 95.19 137 PRO A C 1
ATOM 1047 O O . PRO A 1 137 ? 5.047 -4.336 -18.250 1.00 95.19 137 PRO A O 1
ATOM 1050 N N . LEU A 1 138 ? 5.377 -3.762 -20.394 1.00 95.56 138 LEU A N 1
ATOM 1051 C CA . LEU A 1 138 ? 6.603 -4.540 -20.560 1.00 95.56 138 LEU A CA 1
ATOM 1052 C C . LEU A 1 138 ? 7.751 -3.963 -19.717 1.00 95.56 138 LEU A C 1
ATOM 1054 O O . LEU A 1 138 ? 8.473 -4.709 -19.051 1.00 95.56 138 LEU A O 1
ATOM 1058 N N . VAL A 1 139 ? 7.919 -2.638 -19.748 1.00 96.25 139 VAL A N 1
ATOM 1059 C CA . VAL A 1 139 ? 8.981 -1.928 -19.020 1.00 96.25 139 VAL A CA 1
ATOM 1060 C C . VAL A 1 139 ? 8.778 -2.028 -17.507 1.00 96.25 139 VAL A C 1
ATOM 1062 O O . VAL A 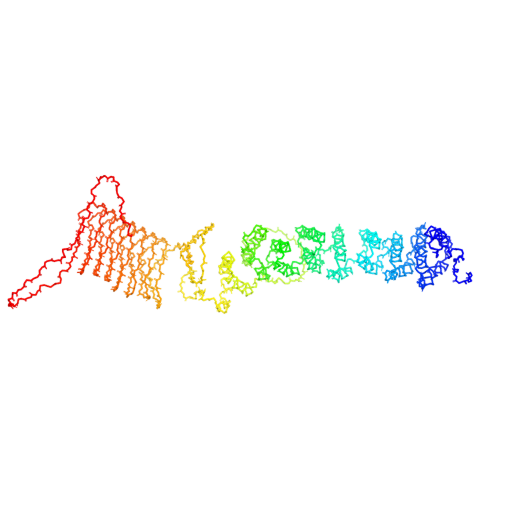1 139 ? 9.734 -2.289 -16.781 1.00 96.25 139 VAL A O 1
ATOM 1065 N N . PHE A 1 140 ? 7.547 -1.872 -17.024 1.00 96.69 140 PHE A N 1
ATOM 1066 C CA . PHE A 1 140 ? 7.214 -1.975 -15.609 1.00 96.69 140 PHE A CA 1
ATOM 1067 C C . PHE A 1 140 ? 7.463 -3.389 -15.070 1.00 96.69 140 PHE A C 1
ATOM 1069 O O . PHE A 1 140 ? 8.086 -3.549 -14.021 1.00 96.69 140 PHE A O 1
ATOM 1076 N N . ASP A 1 141 ? 7.048 -4.429 -15.802 1.00 94.75 141 ASP A N 1
ATOM 1077 C CA . ASP A 1 141 ? 7.303 -5.821 -15.409 1.00 94.75 141 ASP A CA 1
ATOM 1078 C C . ASP A 1 141 ? 8.809 -6.134 -15.351 1.00 94.75 141 ASP A C 1
ATOM 1080 O O . ASP A 1 141 ? 9.302 -6.786 -14.427 1.00 94.75 141 ASP A O 1
ATOM 1084 N N . ALA A 1 142 ? 9.569 -5.613 -16.314 1.00 95.12 142 ALA A N 1
ATOM 1085 C CA . ALA A 1 142 ? 11.022 -5.668 -16.301 1.00 95.12 142 ALA A CA 1
ATOM 1086 C C . ALA A 1 142 ? 11.644 -4.954 -15.090 1.00 95.12 142 ALA A C 1
ATOM 1088 O O . ALA A 1 142 ? 12.489 -5.535 -14.408 1.00 95.12 142 ALA A O 1
ATOM 1089 N N . LEU A 1 143 ? 11.214 -3.728 -14.796 1.00 96.75 143 LEU A N 1
ATOM 1090 C CA . LEU A 1 143 ? 11.688 -2.950 -13.653 1.00 96.75 143 LEU A CA 1
ATOM 1091 C C . LEU A 1 143 ? 11.400 -3.642 -12.321 1.00 96.75 143 LEU A C 1
ATOM 1093 O O . LEU A 1 143 ? 12.288 -3.719 -11.475 1.00 96.75 143 LEU A O 1
ATOM 1097 N N . ALA A 1 144 ? 10.207 -4.218 -12.160 1.00 94.69 144 ALA A N 1
ATOM 1098 C CA . ALA A 1 144 ? 9.845 -4.964 -10.960 1.00 94.69 144 ALA A CA 1
ATOM 1099 C C . ALA A 1 144 ? 10.790 -6.156 -10.713 1.00 94.69 144 ALA A C 1
ATOM 1101 O O . ALA A 1 144 ? 11.144 -6.442 -9.566 1.00 94.69 144 ALA A O 1
ATOM 1102 N N . ARG A 1 145 ? 11.243 -6.833 -11.781 1.00 92.25 145 ARG A N 1
ATOM 1103 C CA . ARG A 1 145 ? 12.267 -7.888 -11.691 1.00 92.25 145 ARG A CA 1
ATOM 1104 C C . ARG A 1 145 ? 13.632 -7.328 -11.296 1.00 92.25 145 ARG A C 1
ATOM 1106 O O . ARG A 1 145 ? 14.268 -7.874 -10.398 1.00 92.25 145 ARG A O 1
ATOM 1113 N N . LEU A 1 146 ? 14.068 -6.242 -11.935 1.00 95.44 146 LEU A N 1
ATOM 1114 C CA . LEU A 1 146 ? 15.377 -5.633 -11.679 1.00 95.44 146 LEU A CA 1
ATOM 1115 C C . LEU A 1 146 ? 15.492 -5.006 -10.284 1.00 95.44 146 LEU A C 1
ATOM 1117 O O . LEU A 1 146 ? 16.562 -5.054 -9.683 1.00 95.44 146 LEU A O 1
ATOM 1121 N N . ALA A 1 147 ? 14.404 -4.463 -9.734 1.00 94.69 147 ALA A N 1
ATOM 1122 C CA . ALA A 1 147 ? 14.376 -3.947 -8.366 1.00 94.69 147 ALA A CA 1
ATOM 1123 C C . ALA A 1 147 ? 14.746 -5.036 -7.340 1.00 94.69 147 ALA A C 1
ATOM 1125 O O . ALA A 1 147 ? 15.364 -4.758 -6.315 1.00 94.69 147 ALA A O 1
ATOM 1126 N N . ALA A 1 148 ? 14.414 -6.292 -7.647 1.00 94.12 148 ALA A N 1
ATOM 1127 C CA . ALA A 1 148 ? 14.713 -7.466 -6.839 1.00 94.12 148 ALA A CA 1
ATOM 1128 C C . ALA A 1 148 ? 16.006 -8.202 -7.255 1.00 94.12 148 ALA A C 1
ATOM 1130 O O . ALA A 1 148 ? 16.235 -9.318 -6.779 1.00 94.12 148 ALA A O 1
ATOM 1131 N N . ASP A 1 149 ? 16.847 -7.614 -8.117 1.00 96.44 149 ASP A N 1
ATOM 1132 C CA . ASP A 1 149 ? 18.065 -8.262 -8.617 1.00 96.44 149 ASP A CA 1
ATOM 1133 C C . ASP A 1 149 ? 19.064 -8.562 -7.478 1.00 96.44 149 ASP A C 1
ATOM 1135 O O . ASP A 1 149 ? 19.249 -7.738 -6.569 1.00 96.44 149 ASP A O 1
ATOM 1139 N N . PRO A 1 150 ? 19.733 -9.732 -7.494 1.00 94.62 150 PRO A N 1
ATOM 1140 C CA . PRO A 1 150 ? 20.743 -10.058 -6.491 1.00 94.62 150 PRO A CA 1
ATOM 1141 C C . PRO A 1 150 ? 21.974 -9.140 -6.543 1.00 94.62 150 PRO A C 1
ATOM 1143 O O . PRO A 1 150 ? 22.613 -8.949 -5.510 1.00 94.62 150 PRO A O 1
ATOM 1146 N N . GLU A 1 151 ? 22.312 -8.563 -7.702 1.00 96.75 151 GLU A N 1
ATOM 1147 C CA . GLU A 1 151 ? 23.491 -7.712 -7.869 1.00 96.75 151 GLU A CA 1
ATOM 1148 C C . GLU A 1 151 ? 23.188 -6.243 -7.501 1.00 96.75 151 GLU A C 1
ATOM 1150 O O . GLU A 1 151 ? 22.366 -5.595 -8.159 1.00 96.75 151 GLU A O 1
ATOM 1155 N N . PRO A 1 152 ? 23.888 -5.647 -6.513 1.00 94.94 152 PRO A N 1
ATOM 1156 C CA . PRO A 1 152 ? 23.688 -4.247 -6.133 1.00 94.94 152 PRO A CA 1
ATOM 1157 C C . PRO A 1 152 ? 23.879 -3.239 -7.273 1.00 94.94 152 PRO A C 1
ATOM 1159 O O . PRO A 1 152 ? 23.123 -2.275 -7.359 1.00 94.94 152 PRO A O 1
ATOM 1162 N N . GLN A 1 153 ? 24.847 -3.464 -8.169 1.00 93.31 153 GLN A N 1
ATOM 1163 C CA . GLN A 1 153 ? 25.076 -2.571 -9.313 1.00 93.31 153 GLN A CA 1
ATOM 1164 C C . GLN A 1 153 ? 23.884 -2.554 -10.276 1.00 93.31 153 GLN A C 1
ATOM 1166 O O . GLN A 1 153 ? 23.500 -1.493 -10.765 1.00 93.31 153 GLN A O 1
ATOM 1171 N N . VAL A 1 154 ? 23.263 -3.714 -10.515 1.00 96.69 154 VAL A N 1
ATOM 1172 C CA . VAL A 1 154 ? 22.074 -3.813 -11.374 1.00 96.69 154 VAL A CA 1
ATOM 1173 C C . VAL A 1 154 ? 20.906 -3.068 -10.738 1.00 96.69 154 VAL A C 1
ATOM 1175 O O . VAL A 1 154 ? 20.260 -2.281 -11.425 1.00 96.69 154 VAL A O 1
ATOM 1178 N N . LYS A 1 155 ? 20.693 -3.225 -9.424 1.00 95.12 155 LYS A N 1
ATOM 1179 C CA . LYS A 1 155 ? 19.669 -2.465 -8.690 1.00 95.12 155 LYS A CA 1
ATOM 1180 C C . LYS A 1 155 ? 19.884 -0.956 -8.781 1.00 95.12 155 LYS A C 1
ATOM 1182 O O . LYS A 1 155 ? 18.935 -0.234 -9.054 1.00 95.12 155 LYS A O 1
ATOM 1187 N N . GLN A 1 156 ? 21.123 -0.480 -8.657 1.00 93.62 156 GLN A N 1
ATOM 1188 C CA . GLN A 1 156 ? 21.437 0.943 -8.818 1.00 93.62 156 GLN A CA 1
ATOM 1189 C C . GLN A 1 156 ? 21.093 1.460 -10.228 1.00 93.62 156 GLN A C 1
ATOM 1191 O O . GLN A 1 156 ? 20.543 2.551 -10.371 1.00 93.62 156 GLN A O 1
ATOM 1196 N N . GLY A 1 157 ? 21.395 0.683 -11.274 1.00 94.12 157 GLY A N 1
ATOM 1197 C CA . GLY A 1 157 ? 20.988 1.016 -12.644 1.00 94.12 157 GLY A CA 1
ATOM 1198 C C . GLY A 1 157 ? 19.465 1.014 -12.818 1.00 94.12 157 GLY A C 1
ATOM 1199 O O . GLY A 1 157 ? 18.908 1.916 -13.443 1.00 94.12 157 GLY A O 1
ATOM 1200 N N . ALA A 1 158 ? 18.788 0.038 -12.211 1.00 96.44 158 ALA A N 1
ATOM 1201 C CA . ALA A 1 158 ? 17.336 -0.076 -12.220 1.00 96.44 158 ALA A CA 1
ATOM 1202 C C . ALA A 1 158 ? 16.650 1.092 -11.502 1.00 96.44 158 ALA A C 1
ATOM 1204 O O . ALA A 1 158 ? 15.633 1.563 -11.989 1.00 96.44 158 ALA A O 1
ATOM 1205 N N . GLU A 1 159 ? 17.213 1.607 -10.406 1.00 96.00 159 GLU A N 1
ATOM 1206 C CA . GLU A 1 159 ? 16.688 2.785 -9.702 1.00 96.00 159 GLU A CA 1
ATOM 1207 C C . GLU A 1 159 ? 16.697 4.047 -10.575 1.00 96.00 159 GLU A C 1
ATOM 1209 O O . GLU A 1 159 ? 15.760 4.840 -10.520 1.00 96.00 159 GLU A O 1
ATOM 1214 N N . LEU A 1 160 ? 17.737 4.255 -11.392 1.00 96.44 160 LEU A N 1
ATOM 1215 C CA . LEU A 1 160 ? 17.784 5.395 -12.317 1.00 96.44 160 LEU A CA 1
ATOM 1216 C C . LEU A 1 160 ? 16.723 5.269 -13.412 1.00 96.44 160 LEU A C 1
ATOM 1218 O O . LEU A 1 160 ? 16.065 6.253 -13.752 1.00 96.44 160 LEU A O 1
ATOM 1222 N N . LEU A 1 161 ? 16.549 4.058 -13.945 1.00 97.81 161 LEU A N 1
ATOM 1223 C CA . LEU A 1 161 ? 15.503 3.753 -14.914 1.00 97.81 161 LEU A CA 1
ATOM 1224 C C . LEU A 1 161 ? 14.107 3.917 -14.306 1.00 97.81 161 LEU A C 1
ATOM 1226 O O . LEU A 1 161 ? 13.262 4.564 -14.908 1.00 97.81 161 LEU A O 1
ATOM 1230 N N . ASP A 1 162 ? 13.882 3.391 -13.106 1.00 98.12 162 ASP A N 1
ATOM 1231 C CA . ASP A 1 162 ? 12.626 3.502 -12.365 1.00 98.12 162 ASP A CA 1
ATOM 1232 C C . ASP A 1 162 ? 12.233 4.965 -12.126 1.00 98.12 162 ASP A C 1
ATOM 1234 O O . ASP A 1 162 ? 11.105 5.349 -12.429 1.00 98.12 162 ASP A O 1
ATOM 1238 N N . ARG A 1 163 ? 13.177 5.807 -11.682 1.00 97.94 163 ARG A N 1
ATOM 1239 C CA . ARG A 1 163 ? 12.951 7.255 -11.532 1.00 97.94 163 ARG A CA 1
ATOM 1240 C C . ARG A 1 163 ? 12.556 7.914 -12.850 1.00 97.94 163 ARG A C 1
ATOM 1242 O O . ARG A 1 163 ? 11.578 8.644 -12.882 1.00 97.94 163 ARG A O 1
ATOM 1249 N N . LEU A 1 164 ? 13.255 7.609 -13.944 1.00 98.12 164 LEU A N 1
ATOM 1250 C CA . LEU A 1 164 ? 12.908 8.156 -15.257 1.00 98.12 164 LEU A CA 1
ATOM 1251 C C . LEU A 1 164 ? 11.508 7.728 -15.713 1.00 98.12 164 LEU A C 1
ATOM 1253 O O . LEU A 1 164 ? 10.778 8.544 -16.266 1.00 98.12 164 LEU A O 1
ATOM 1257 N N . VAL A 1 165 ? 11.130 6.460 -15.522 1.00 97.62 165 VAL A N 1
ATOM 1258 C CA . VAL A 1 165 ? 9.791 5.989 -15.910 1.00 97.62 165 VAL A CA 1
ATOM 1259 C C . VAL A 1 165 ? 8.726 6.663 -15.046 1.00 97.62 165 VAL A C 1
ATOM 1261 O O . VAL A 1 165 ? 7.700 7.064 -15.585 1.00 97.62 165 VAL A O 1
ATOM 1264 N N . LYS A 1 166 ? 8.982 6.863 -13.747 1.00 97.50 166 LYS A N 1
ATOM 1265 C CA . LYS A 1 166 ? 8.121 7.667 -12.866 1.00 97.50 166 LYS A CA 1
ATOM 1266 C C . LYS A 1 166 ? 7.958 9.089 -13.393 1.00 97.50 166 LYS A C 1
ATOM 1268 O O . LYS A 1 166 ? 6.823 9.504 -13.573 1.00 97.50 166 LYS A O 1
ATOM 1273 N N . ASP A 1 167 ? 9.049 9.777 -13.731 1.00 97.00 167 ASP A N 1
ATOM 1274 C CA . ASP A 1 167 ? 9.002 11.131 -14.304 1.00 97.00 167 ASP A CA 1
ATOM 1275 C C . ASP A 1 167 ? 8.188 11.173 -15.610 1.00 97.00 167 ASP A C 1
ATOM 1277 O O . ASP A 1 167 ? 7.385 12.071 -15.830 1.00 97.00 167 ASP A O 1
ATOM 1281 N N . ILE A 1 168 ? 8.351 10.176 -16.488 1.00 95.50 168 ILE A N 1
ATOM 1282 C CA . ILE A 1 168 ? 7.574 10.086 -17.736 1.00 95.50 168 ILE A CA 1
ATOM 1283 C C . ILE A 1 168 ? 6.080 9.889 -17.448 1.00 95.50 168 ILE A C 1
ATOM 1285 O O . ILE A 1 168 ? 5.249 10.484 -18.131 1.00 95.50 168 ILE A O 1
ATOM 1289 N N . VAL A 1 169 ? 5.735 9.048 -16.469 1.00 95.31 169 VAL A N 1
ATOM 1290 C CA . VAL A 1 169 ? 4.344 8.794 -16.070 1.00 95.31 169 VAL A CA 1
ATOM 1291 C C . VAL A 1 169 ? 3.718 10.046 -15.458 1.00 95.31 169 VAL A C 1
ATOM 1293 O O . VAL A 1 169 ? 2.615 10.407 -15.852 1.00 95.31 169 VAL A O 1
ATOM 1296 N N . THR A 1 170 ? 4.412 10.730 -14.543 1.00 94.44 170 THR A N 1
ATOM 1297 C CA . THR A 1 170 ? 3.879 11.919 -13.858 1.00 94.44 170 THR A CA 1
ATOM 1298 C C . THR A 1 170 ? 3.774 13.146 -14.763 1.00 94.44 170 THR A C 1
ATOM 1300 O O . THR A 1 170 ? 2.926 14.002 -14.528 1.00 94.44 170 THR A O 1
ATOM 1303 N N . GLU A 1 171 ? 4.596 13.240 -15.810 1.00 92.69 171 GLU A N 1
ATOM 1304 C CA . GLU A 1 171 ? 4.519 14.313 -16.809 1.00 92.69 171 GLU A CA 1
ATOM 1305 C C . GLU A 1 171 ? 3.497 14.043 -17.929 1.00 92.69 171 GLU A C 1
ATOM 1307 O O . GLU A 1 171 ? 3.212 14.938 -18.730 1.00 92.69 171 GLU A O 1
ATOM 1312 N N . SER A 1 172 ? 2.959 12.823 -18.032 1.00 89.62 172 SER A N 1
ATOM 1313 C CA . SER A 1 172 ? 2.086 12.430 -19.140 1.00 89.62 172 SER A CA 1
ATOM 1314 C C . SER A 1 172 ? 0.601 12.532 -18.804 1.00 89.62 172 SER A C 1
ATOM 1316 O O . SER A 1 172 ? 0.126 11.986 -17.815 1.00 89.62 172 SER A O 1
ATOM 1318 N N . GLN A 1 173 ? -0.164 13.135 -19.715 1.00 86.62 173 GLN A N 1
ATOM 1319 C CA . GLN A 1 173 ? -1.629 13.206 -19.636 1.00 86.62 173 GLN A CA 1
ATOM 1320 C C . GLN A 1 173 ? -2.328 11.961 -20.205 1.00 86.62 173 GLN A C 1
ATOM 1322 O O . GLN A 1 173 ? -3.533 11.802 -20.044 1.00 86.62 173 GLN A O 1
ATOM 1327 N N . THR A 1 174 ? -1.597 11.091 -20.908 1.00 84.81 174 THR A N 1
ATOM 1328 C CA . THR A 1 174 ? -2.157 9.907 -21.583 1.00 84.81 174 THR A CA 1
ATOM 1329 C C . THR A 1 174 ? -2.011 8.628 -20.764 1.00 84.81 174 THR A C 1
ATOM 1331 O O . THR A 1 174 ? -2.318 7.543 -21.253 1.00 84.81 174 THR A O 1
ATOM 1334 N N . PHE A 1 175 ? -1.511 8.724 -19.531 1.00 90.44 175 PHE A N 1
ATOM 1335 C CA . PHE A 1 175 ? -1.290 7.558 -18.690 1.00 90.44 175 PHE A CA 1
ATOM 1336 C C . PHE A 1 175 ? -2.615 6.947 -18.209 1.00 90.44 175 PHE A C 1
ATOM 1338 O O . PHE A 1 175 ? -3.363 7.552 -17.443 1.00 90.44 175 PHE A O 1
ATOM 1345 N N . GLU A 1 176 ? -2.896 5.715 -18.634 1.00 89.81 176 GLU A N 1
ATOM 1346 C CA . GLU A 1 176 ? -4.110 4.992 -18.250 1.00 89.81 176 GLU A CA 1
ATOM 1347 C C . GLU A 1 176 ? -3.946 4.299 -16.890 1.00 89.81 176 GLU A C 1
ATOM 1349 O O . GLU A 1 176 ? -3.545 3.135 -16.803 1.00 89.81 176 GLU A O 1
ATOM 1354 N N . LEU A 1 177 ? -4.312 5.000 -15.811 1.00 92.56 177 LEU A N 1
ATOM 1355 C CA . LEU A 1 177 ? -4.256 4.458 -14.448 1.00 92.56 177 LEU A CA 1
ATOM 1356 C C . LEU A 1 177 ? -4.989 3.113 -14.324 1.00 92.56 177 LEU A C 1
ATOM 1358 O O . LEU A 1 177 ? -4.436 2.163 -13.774 1.00 92.56 177 LEU A O 1
ATOM 1362 N N . ALA A 1 178 ? -6.197 3.003 -14.883 1.00 91.81 178 ALA A N 1
ATOM 1363 C CA . ALA A 1 178 ? -7.027 1.801 -14.789 1.00 91.81 178 ALA A CA 1
ATOM 1364 C C . ALA A 1 178 ? -6.350 0.545 -15.372 1.00 91.81 178 ALA A C 1
ATOM 1366 O O . ALA A 1 178 ? -6.540 -0.555 -14.852 1.00 91.81 178 ALA A O 1
ATOM 1367 N N . ALA A 1 179 ? -5.523 0.697 -16.413 1.00 92.25 179 ALA A N 1
ATOM 1368 C CA . ALA A 1 179 ? -4.746 -0.404 -16.981 1.00 92.25 179 ALA A CA 1
ATOM 1369 C C . ALA A 1 179 ? -3.545 -0.788 -16.097 1.00 92.25 179 ALA A C 1
ATOM 1371 O O . ALA A 1 179 ? -3.084 -1.931 -16.135 1.00 92.25 179 ALA A O 1
ATOM 1372 N N . PHE A 1 180 ? -3.050 0.142 -15.274 1.00 95.12 180 PHE A N 1
ATOM 1373 C CA . PHE A 1 180 ? -1.909 -0.085 -14.393 1.00 95.12 180 PHE A CA 1
ATOM 1374 C C . PHE A 1 180 ? -2.276 -0.750 -13.059 1.00 95.12 180 PHE A C 1
ATOM 1376 O O . PHE A 1 180 ? -1.513 -1.581 -12.561 1.00 95.12 180 PHE A O 1
ATOM 1383 N N . ILE A 1 181 ? -3.446 -0.444 -12.487 1.00 95.75 181 ILE A N 1
ATOM 1384 C CA . ILE A 1 181 ? -3.878 -0.987 -11.184 1.00 95.75 181 ILE A CA 1
ATOM 1385 C C . ILE A 1 181 ? -3.769 -2.521 -11.096 1.00 95.75 181 ILE A C 1
ATOM 1387 O O . ILE A 1 181 ? -3.194 -3.004 -10.113 1.00 95.75 181 ILE A O 1
ATOM 1391 N N . PRO A 1 182 ? -4.193 -3.320 -12.100 1.00 95.44 182 PRO A N 1
ATOM 1392 C CA . PRO A 1 182 ? -4.021 -4.771 -12.059 1.00 95.44 182 PRO A CA 1
ATOM 1393 C C . PRO A 1 182 ? -2.558 -5.208 -11.898 1.00 95.44 182 PRO A C 1
ATOM 1395 O O . PRO A 1 182 ? -2.278 -6.150 -11.157 1.00 95.44 182 PRO A O 1
ATOM 1398 N N . MET A 1 183 ? -1.613 -4.498 -12.524 1.00 95.56 183 MET A N 1
ATOM 1399 C CA . MET A 1 183 ? -0.185 -4.818 -12.444 1.00 95.56 183 MET A CA 1
ATOM 1400 C C . MET A 1 183 ? 0.389 -4.570 -11.044 1.00 95.56 183 MET A C 1
ATOM 1402 O O . MET A 1 183 ? 1.234 -5.351 -10.587 1.00 95.56 183 MET A O 1
ATOM 1406 N N . LEU A 1 184 ? -0.067 -3.504 -10.371 1.00 96.19 184 LEU A N 1
ATOM 1407 C CA . 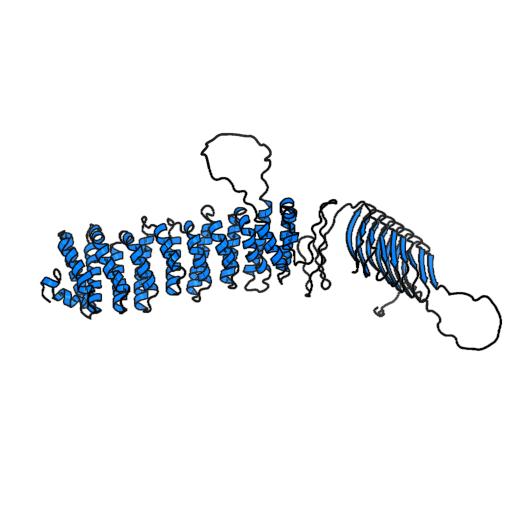LEU A 1 184 ? 0.264 -3.214 -8.972 1.00 96.19 184 LEU A CA 1
ATOM 1408 C C . LEU A 1 184 ? -0.344 -4.270 -8.047 1.00 96.19 184 LEU A C 1
ATOM 1410 O O . LEU A 1 184 ? 0.370 -4.868 -7.239 1.00 96.19 184 LEU A O 1
ATOM 1414 N N . ARG A 1 185 ? -1.638 -4.557 -8.220 1.00 95.19 185 ARG A N 1
ATOM 1415 C CA . ARG A 1 185 ? -2.394 -5.539 -7.433 1.00 95.19 185 ARG A CA 1
ATOM 1416 C C . ARG A 1 185 ? -1.769 -6.932 -7.480 1.00 95.19 185 ARG A C 1
ATOM 1418 O O . ARG A 1 185 ? -1.632 -7.579 -6.449 1.00 95.19 185 ARG A O 1
ATOM 1425 N N . GLU A 1 186 ? -1.330 -7.393 -8.649 1.00 93.69 186 GLU A N 1
ATOM 1426 C CA . GLU A 1 186 ? -0.658 -8.693 -8.796 1.00 93.69 186 GLU A CA 1
ATOM 1427 C C . GLU A 1 186 ? 0.656 -8.797 -8.007 1.00 93.69 186 GLU A C 1
ATOM 1429 O O . GLU A 1 186 ? 1.058 -9.887 -7.599 1.00 93.69 186 GLU A O 1
ATOM 1434 N N . ARG A 1 187 ? 1.346 -7.671 -7.792 1.00 94.88 187 ARG A N 1
ATOM 1435 C CA . ARG A 1 187 ? 2.694 -7.630 -7.201 1.00 94.88 187 ARG A CA 1
ATOM 1436 C C . ARG A 1 187 ? 2.709 -7.167 -5.749 1.00 94.88 187 ARG A C 1
ATOM 1438 O O . ARG A 1 187 ? 3.732 -7.329 -5.084 1.00 94.88 187 ARG A O 1
ATOM 1445 N N . ILE A 1 188 ? 1.591 -6.662 -5.232 1.00 96.06 188 ILE A N 1
ATOM 1446 C CA . ILE A 1 188 ? 1.495 -6.125 -3.871 1.00 96.06 188 ILE A CA 1
ATOM 1447 C C . ILE A 1 188 ? 1.804 -7.174 -2.788 1.00 96.06 188 ILE A C 1
ATOM 1449 O O . ILE A 1 188 ? 2.315 -6.837 -1.727 1.00 96.06 188 ILE A O 1
ATOM 1453 N N . TYR A 1 189 ? 1.606 -8.463 -3.077 1.00 94.81 189 TYR A N 1
ATOM 1454 C CA . TYR A 1 189 ? 1.905 -9.571 -2.158 1.00 94.81 189 TYR A CA 1
ATOM 1455 C C . TYR A 1 189 ? 3.271 -10.238 -2.400 1.00 94.81 189 TYR A C 1
ATOM 1457 O O . TYR A 1 189 ? 3.493 -11.387 -2.005 1.00 94.81 189 TYR A O 1
ATOM 1465 N N . THR A 1 190 ? 4.205 -9.559 -3.073 1.00 94.50 190 THR A N 1
ATOM 1466 C CA . THR A 1 190 ? 5.533 -10.125 -3.343 1.00 94.50 190 THR A CA 1
ATOM 1467 C C . THR A 1 190 ? 6.321 -10.426 -2.062 1.00 94.50 190 THR A C 1
ATOM 1469 O O . THR A 1 190 ? 6.328 -9.672 -1.086 1.00 94.50 190 THR A O 1
ATOM 1472 N N . ARG A 1 191 ? 7.043 -11.552 -2.060 1.00 92.94 191 ARG A N 1
ATOM 1473 C CA . ARG A 1 191 ? 7.857 -11.989 -0.910 1.00 92.94 191 ARG A CA 1
ATOM 1474 C C . ARG A 1 191 ? 9.190 -11.250 -0.803 1.00 92.94 191 ARG A C 1
ATOM 1476 O O . ARG A 1 191 ? 9.775 -11.212 0.278 1.00 92.94 191 ARG A O 1
ATOM 1483 N N . ASN A 1 192 ? 9.671 -10.661 -1.895 1.00 93.69 192 ASN A N 1
ATOM 1484 C CA . ASN A 1 192 ? 10.936 -9.934 -1.908 1.00 93.69 192 ASN A CA 1
ATOM 1485 C C . ASN A 1 192 ? 10.755 -8.527 -1.308 1.00 93.69 192 ASN A C 1
ATOM 1487 O O . ASN A 1 192 ? 9.891 -7.778 -1.758 1.00 93.69 192 ASN A O 1
ATOM 1491 N N . ALA A 1 193 ? 11.587 -8.159 -0.328 1.00 95.25 193 ALA A N 1
ATOM 1492 C CA . ALA A 1 193 ? 11.521 -6.852 0.331 1.00 95.25 193 ALA A CA 1
ATOM 1493 C C . ALA A 1 193 ? 11.743 -5.682 -0.645 1.00 95.25 193 ALA A C 1
ATOM 1495 O O . ALA A 1 193 ? 10.977 -4.724 -0.628 1.00 95.25 193 ALA A O 1
ATOM 1496 N N . PHE A 1 194 ? 12.718 -5.780 -1.555 1.00 94.62 194 PHE A N 1
ATOM 1497 C CA . PHE A 1 194 ? 12.933 -4.755 -2.583 1.00 94.62 194 PHE A CA 1
ATOM 1498 C C . PHE A 1 194 ? 11.736 -4.645 -3.531 1.00 94.62 194 PHE A C 1
ATOM 1500 O O . PHE A 1 194 ? 11.360 -3.546 -3.925 1.00 94.62 194 PHE A O 1
ATOM 1507 N N . GLY A 1 195 ? 11.088 -5.773 -3.842 1.00 94.88 195 GLY A N 1
ATOM 1508 C CA . GLY A 1 195 ? 9.846 -5.786 -4.614 1.00 94.88 195 GLY A CA 1
ATOM 1509 C C . GLY A 1 195 ? 8.709 -5.038 -3.911 1.00 94.88 195 GLY A C 1
ATOM 1510 O O . GLY A 1 195 ? 8.023 -4.242 -4.543 1.00 94.88 195 GLY A O 1
ATOM 1511 N N . ARG A 1 196 ? 8.526 -5.231 -2.599 1.00 96.00 196 ARG A N 1
ATOM 1512 C CA . ARG A 1 196 ? 7.508 -4.491 -1.832 1.00 96.00 196 ARG A CA 1
ATOM 1513 C C . ARG A 1 196 ? 7.840 -3.003 -1.744 1.00 96.00 196 ARG A C 1
ATOM 1515 O O . ARG A 1 196 ? 6.977 -2.184 -2.034 1.00 96.00 196 ARG A O 1
ATOM 1522 N N . GLN A 1 197 ? 9.098 -2.653 -1.468 1.00 96.12 197 GLN A N 1
ATOM 1523 C CA . GLN A 1 197 ? 9.569 -1.264 -1.478 1.00 96.12 197 GLN A CA 1
ATOM 1524 C C . GLN A 1 197 ? 9.315 -0.575 -2.830 1.00 96.12 197 GLN A C 1
ATOM 1526 O O . GLN A 1 197 ? 8.867 0.570 -2.872 1.00 96.12 197 GLN A O 1
ATOM 1531 N N . PHE A 1 198 ? 9.557 -1.288 -3.933 1.00 96.88 198 PHE A N 1
ATOM 1532 C CA . PHE A 1 198 ? 9.268 -0.818 -5.284 1.00 96.88 198 PHE A CA 1
ATOM 1533 C C . PHE A 1 198 ? 7.776 -0.505 -5.469 1.00 96.88 198 PHE A C 1
ATOM 1535 O O . PHE A 1 198 ? 7.446 0.589 -5.919 1.00 96.88 198 PHE A O 1
ATOM 1542 N N . ILE A 1 199 ? 6.875 -1.407 -5.059 1.00 97.44 199 ILE A N 1
ATOM 1543 C CA . ILE A 1 199 ? 5.421 -1.195 -5.172 1.00 97.44 199 ILE A CA 1
ATOM 1544 C C . ILE A 1 199 ? 4.956 0.008 -4.349 1.00 97.44 199 ILE A C 1
ATOM 1546 O O . ILE A 1 199 ? 4.253 0.863 -4.881 1.00 97.44 199 ILE A O 1
ATOM 1550 N N . VAL A 1 200 ? 5.393 0.129 -3.093 1.00 97.12 200 VAL A N 1
ATOM 1551 C CA . VAL A 1 200 ? 5.023 1.269 -2.234 1.00 97.12 200 VAL A CA 1
ATOM 1552 C C . VAL A 1 200 ? 5.520 2.584 -2.829 1.00 97.12 200 VAL A C 1
ATOM 1554 O O . VAL A 1 200 ? 4.800 3.579 -2.827 1.00 97.12 200 VAL A O 1
ATOM 1557 N N . SER A 1 201 ? 6.726 2.586 -3.404 1.00 97.81 201 SER A N 1
ATOM 1558 C CA . SER A 1 201 ? 7.266 3.763 -4.081 1.00 97.81 201 SER A CA 1
ATOM 1559 C C . SER A 1 201 ? 6.445 4.164 -5.311 1.00 97.81 201 SER A C 1
ATOM 1561 O O . SER A 1 201 ? 6.269 5.356 -5.545 1.00 97.81 201 SER A O 1
ATOM 1563 N N . TRP A 1 202 ? 5.926 3.207 -6.086 1.00 98.00 202 TRP A N 1
ATOM 1564 C CA . TRP A 1 202 ? 5.030 3.500 -7.211 1.00 98.00 202 TRP A CA 1
ATOM 1565 C C . TRP A 1 202 ? 3.677 4.042 -6.753 1.00 98.00 202 TRP A C 1
ATOM 1567 O O . TRP A 1 202 ? 3.234 5.056 -7.282 1.00 98.00 202 TRP A O 1
ATOM 1577 N N . VAL A 1 203 ? 3.061 3.425 -5.741 1.00 97.81 203 VAL A N 1
ATOM 1578 C CA . VAL A 1 203 ? 1.804 3.907 -5.142 1.00 97.81 203 VAL A CA 1
ATOM 1579 C C . VAL A 1 203 ? 1.956 5.351 -4.660 1.00 97.81 203 VAL A C 1
ATOM 1581 O O . VAL A 1 203 ? 1.107 6.181 -4.962 1.00 97.81 203 VAL A O 1
ATOM 1584 N N . SER A 1 204 ? 3.065 5.666 -3.987 1.00 97.25 204 SER A N 1
ATOM 1585 C CA . SER A 1 204 ? 3.330 7.014 -3.476 1.00 97.25 204 SER A CA 1
ATOM 1586 C C . SER A 1 204 ? 3.516 8.059 -4.576 1.00 97.25 204 SER A C 1
ATOM 1588 O O . SER A 1 204 ? 3.008 9.170 -4.467 1.00 97.25 204 SER A O 1
ATOM 1590 N N . VAL A 1 205 ? 4.202 7.705 -5.668 1.00 96.88 205 VAL A N 1
ATOM 1591 C CA . VAL A 1 205 ? 4.366 8.618 -6.808 1.00 96.88 205 VAL A CA 1
ATOM 1592 C C . VAL A 1 205 ? 3.040 8.877 -7.510 1.00 96.88 205 VAL A C 1
ATOM 1594 O O . VAL A 1 205 ? 2.774 10.021 -7.856 1.00 96.88 205 VAL A O 1
ATOM 1597 N N . LEU A 1 206 ? 2.210 7.849 -7.701 1.00 95.88 206 LEU A N 1
ATOM 1598 C CA . LEU A 1 206 ? 0.898 8.010 -8.329 1.00 95.88 206 LEU A CA 1
ATOM 1599 C C . LEU A 1 206 ? -0.043 8.880 -7.488 1.00 95.88 206 LEU A C 1
ATOM 1601 O O . LEU A 1 206 ? -0.682 9.765 -8.040 1.00 95.88 206 LEU A O 1
ATOM 1605 N N . ASP A 1 207 ? -0.100 8.654 -6.173 1.00 95.50 207 ASP A N 1
ATOM 1606 C CA . ASP A 1 207 ? -0.938 9.437 -5.251 1.00 95.50 207 ASP A CA 1
ATOM 1607 C C . ASP A 1 207 ? -0.525 10.917 -5.180 1.00 95.50 207 ASP A C 1
ATOM 1609 O O . ASP A 1 207 ? -1.346 11.798 -4.946 1.00 95.50 207 ASP A O 1
ATOM 1613 N N . ALA A 1 208 ? 0.756 11.213 -5.419 1.00 94.56 208 ALA A N 1
ATOM 1614 C CA . ALA A 1 208 ? 1.262 12.580 -5.433 1.00 94.56 208 ALA A CA 1
ATOM 1615 C C . ALA A 1 208 ? 0.883 13.373 -6.702 1.00 94.56 208 ALA A C 1
ATOM 1617 O O . ALA A 1 208 ? 1.077 14.592 -6.722 1.00 94.56 208 ALA A O 1
ATOM 1618 N N . VAL A 1 209 ? 0.374 12.724 -7.759 1.00 93.44 209 VAL A N 1
ATOM 1619 C CA . VAL A 1 209 ? -0.032 13.397 -9.003 1.00 93.44 209 VAL A CA 1
ATOM 1620 C C . VAL A 1 209 ? -1.471 13.918 -8.866 1.00 93.44 209 VAL A C 1
ATOM 1622 O O . VAL A 1 209 ? -2.388 13.111 -8.760 1.00 93.44 209 VAL A O 1
ATOM 1625 N N . PRO A 1 210 ? -1.717 15.243 -8.934 1.00 87.06 210 PRO A N 1
ATOM 1626 C CA . PRO A 1 210 ? -3.043 15.820 -8.671 1.00 87.06 210 PRO A CA 1
ATOM 1627 C C . PRO A 1 210 ? -4.169 15.341 -9.596 1.00 87.06 210 PRO A C 1
ATOM 1629 O O . PRO A 1 210 ? -5.326 15.314 -9.182 1.00 87.06 210 PRO A O 1
ATOM 1632 N N . ASP A 1 211 ? -3.832 14.990 -10.839 1.00 86.00 211 ASP A N 1
ATOM 1633 C CA . ASP A 1 211 ? -4.791 14.562 -11.864 1.00 86.00 211 ASP A CA 1
ATOM 1634 C C . ASP A 1 211 ? -5.062 13.044 -11.834 1.00 86.00 211 ASP A C 1
ATOM 1636 O O . ASP A 1 211 ? -5.935 12.552 -12.550 1.00 86.00 211 ASP A O 1
ATOM 1640 N N . ILE A 1 212 ? -4.326 12.289 -11.008 1.00 90.12 212 ILE A N 1
ATOM 1641 C CA . ILE A 1 212 ? -4.483 10.842 -10.841 1.00 90.12 212 ILE A CA 1
ATOM 1642 C C . ILE A 1 212 ? -5.286 10.590 -9.567 1.00 90.12 212 ILE A C 1
ATOM 1644 O O . ILE A 1 212 ? -4.818 10.827 -8.457 1.00 90.12 212 ILE A O 1
ATOM 1648 N N . ASP A 1 213 ? -6.496 10.053 -9.716 1.00 89.38 213 ASP A N 1
ATOM 1649 C CA . ASP A 1 213 ? -7.302 9.646 -8.566 1.00 89.38 213 ASP A CA 1
ATOM 1650 C C . ASP A 1 213 ? -7.017 8.186 -8.198 1.00 89.38 213 ASP A C 1
ATOM 1652 O O . ASP A 1 213 ? -7.569 7.253 -8.782 1.00 89.38 213 ASP A O 1
ATOM 1656 N N . LEU A 1 214 ? -6.126 7.974 -7.227 1.00 94.69 214 LEU A N 1
ATOM 1657 C CA . LEU A 1 214 ? -5.806 6.633 -6.735 1.00 94.69 214 LEU A CA 1
ATOM 1658 C C . LEU A 1 214 ? -6.800 6.133 -5.670 1.00 94.69 214 LEU A C 1
ATOM 1660 O O . LEU A 1 214 ? -6.871 4.930 -5.416 1.00 94.69 214 LEU A O 1
ATOM 1664 N N . ILE A 1 215 ? -7.600 7.024 -5.072 1.00 94.06 215 ILE A N 1
ATOM 1665 C CA . ILE A 1 215 ? -8.521 6.688 -3.974 1.00 94.06 215 ILE A CA 1
ATOM 1666 C C . ILE A 1 215 ? -9.623 5.748 -4.462 1.00 94.06 215 ILE A C 1
ATOM 1668 O O . ILE A 1 215 ? -9.960 4.791 -3.766 1.00 94.06 215 ILE A O 1
ATOM 1672 N N . VAL A 1 216 ? -10.128 5.953 -5.681 1.00 93.62 216 VAL A N 1
ATOM 1673 C CA . VAL A 1 216 ? -11.158 5.082 -6.278 1.00 93.62 216 VAL A CA 1
ATOM 1674 C C . VAL A 1 216 ? -10.673 3.641 -6.498 1.00 93.62 216 VAL A C 1
ATOM 1676 O O . VAL A 1 216 ? -11.478 2.716 -6.537 1.00 93.62 216 VAL A O 1
ATOM 1679 N N . HIS A 1 217 ? -9.356 3.433 -6.591 1.00 95.06 217 HIS A N 1
ATOM 1680 C CA . HIS A 1 217 ? -8.723 2.120 -6.761 1.00 95.06 217 HIS A CA 1
ATOM 1681 C C . HIS A 1 217 ? -8.129 1.555 -5.465 1.00 95.06 217 HIS A C 1
ATOM 1683 O O . HIS A 1 217 ? -7.673 0.409 -5.426 1.00 95.06 217 HIS A O 1
ATOM 1689 N N . LEU A 1 218 ? -8.150 2.335 -4.384 1.00 96.12 218 LEU A N 1
ATOM 1690 C CA . LEU A 1 218 ? -7.607 1.945 -3.092 1.00 96.12 218 LEU A CA 1
ATOM 1691 C C . LEU A 1 218 ? -8.185 0.629 -2.539 1.00 96.12 218 LEU A C 1
ATOM 1693 O O . LEU A 1 218 ? -7.388 -0.124 -1.976 1.00 96.12 218 LEU A O 1
ATOM 1697 N N . PRO A 1 219 ? -9.477 0.266 -2.720 1.00 96.38 219 PRO A N 1
ATOM 1698 C CA . PRO A 1 219 ? -9.991 -1.016 -2.229 1.00 96.38 219 PRO A CA 1
ATOM 1699 C C . PRO A 1 219 ? -9.200 -2.239 -2.721 1.00 96.38 219 PRO A C 1
ATOM 1701 O O . PRO A 1 219 ? -9.074 -3.225 -1.997 1.00 96.38 219 PRO A O 1
ATOM 1704 N N . GLU A 1 220 ? -8.613 -2.169 -3.920 1.00 95.69 220 GLU A N 1
ATOM 1705 C CA . GLU A 1 220 ? -7.818 -3.257 -4.503 1.00 95.69 220 GLU A CA 1
ATOM 1706 C C . GLU A 1 220 ? -6.390 -3.343 -3.945 1.00 95.69 220 GLU A C 1
ATOM 1708 O O . GLU A 1 220 ? -5.740 -4.384 -4.056 1.00 95.69 220 GLU A O 1
ATOM 1713 N N . LEU A 1 221 ? -5.886 -2.251 -3.364 1.00 97.50 221 LEU A N 1
ATOM 1714 C CA . LEU A 1 221 ? -4.506 -2.121 -2.888 1.00 97.50 221 LEU A CA 1
ATOM 1715 C C . LEU A 1 221 ? -4.411 -2.123 -1.354 1.00 97.50 221 LEU A C 1
ATOM 1717 O O . LEU A 1 221 ? -3.372 -2.480 -0.797 1.00 97.50 221 LEU A O 1
ATOM 1721 N N . LEU A 1 222 ? -5.491 -1.748 -0.663 1.00 97.69 222 LEU A N 1
ATOM 1722 C CA . LEU A 1 222 ? -5.506 -1.470 0.772 1.00 97.69 222 LEU A CA 1
ATOM 1723 C C . LEU A 1 222 ? -4.982 -2.641 1.608 1.00 97.69 222 LEU A C 1
ATOM 1725 O O . LEU A 1 222 ? -4.104 -2.449 2.443 1.00 97.69 222 LEU A O 1
ATOM 1729 N N . ASP A 1 223 ? -5.471 -3.860 1.362 1.00 97.56 223 ASP A N 1
ATOM 1730 C CA . ASP A 1 223 ? -5.055 -5.042 2.129 1.00 97.56 223 ASP A CA 1
ATOM 1731 C C . ASP A 1 223 ? -3.545 -5.298 2.027 1.00 97.56 223 ASP A C 1
ATOM 1733 O O . ASP A 1 223 ? -2.885 -5.586 3.027 1.00 97.56 223 ASP A O 1
ATOM 1737 N N . GLY A 1 224 ? -2.984 -5.169 0.823 1.00 96.94 224 GLY A N 1
ATOM 1738 C CA . GLY A 1 224 ? -1.557 -5.354 0.600 1.00 96.94 224 GLY A CA 1
ATOM 1739 C C . GLY A 1 224 ? -0.716 -4.279 1.290 1.00 96.94 224 GLY A C 1
ATOM 1740 O O . GLY A 1 224 ? 0.281 -4.616 1.924 1.00 96.94 224 GLY A O 1
ATOM 1741 N N . LEU A 1 225 ? -1.145 -3.012 1.241 1.00 97.69 225 LEU A N 1
ATOM 1742 C CA . LEU A 1 225 ? -0.474 -1.908 1.942 1.00 97.69 225 LEU A CA 1
ATOM 1743 C C . LEU A 1 225 ? -0.505 -2.091 3.464 1.00 97.69 225 LEU A C 1
ATOM 1745 O O . LEU A 1 225 ? 0.519 -1.913 4.122 1.00 97.69 225 LEU A O 1
ATOM 1749 N N . PHE A 1 226 ? -1.644 -2.511 4.020 1.00 97.38 226 PHE A N 1
ATOM 1750 C CA . PHE A 1 226 ? -1.763 -2.817 5.446 1.00 97.38 226 PHE A CA 1
ATOM 1751 C C . PHE A 1 226 ? -0.834 -3.967 5.852 1.00 97.38 226 PHE A C 1
ATOM 1753 O O . PHE A 1 226 ? -0.090 -3.833 6.818 1.00 97.38 226 PHE A O 1
ATOM 1760 N N . LYS A 1 227 ? -0.756 -5.055 5.073 1.00 95.75 227 LYS A N 1
ATOM 1761 C CA . LYS A 1 227 ? 0.199 -6.148 5.350 1.00 95.75 227 LYS A CA 1
ATOM 1762 C C . LYS A 1 227 ? 1.660 -5.693 5.369 1.00 95.75 227 LYS A C 1
ATOM 1764 O O . LYS A 1 227 ? 2.468 -6.293 6.068 1.00 95.75 227 LYS A O 1
ATOM 1769 N N . MET A 1 228 ? 2.013 -4.642 4.631 1.00 96.25 228 MET A N 1
ATOM 1770 C CA . MET A 1 228 ? 3.371 -4.091 4.636 1.00 96.25 228 MET A CA 1
ATOM 1771 C C . MET A 1 228 ? 3.689 -3.224 5.869 1.00 96.25 228 MET A C 1
ATOM 1773 O O . MET A 1 228 ? 4.856 -2.901 6.084 1.00 96.25 228 MET A O 1
ATOM 1777 N N . LEU A 1 229 ? 2.708 -2.869 6.708 1.00 95.88 229 LEU A N 1
ATOM 1778 C CA . LEU A 1 229 ? 2.984 -2.270 8.023 1.00 95.88 229 LEU A CA 1
ATOM 1779 C C . LEU A 1 229 ? 3.617 -3.271 8.995 1.00 95.88 229 LEU A C 1
ATOM 1781 O O . LEU A 1 229 ? 4.276 -2.849 9.938 1.00 95.88 229 LEU A O 1
ATOM 1785 N N . ASP A 1 230 ? 3.467 -4.571 8.741 1.00 94.00 230 ASP A N 1
ATOM 1786 C CA . ASP A 1 230 ? 4.112 -5.661 9.483 1.00 94.00 230 ASP A CA 1
ATOM 1787 C C . ASP A 1 230 ? 5.332 -6.236 8.726 1.00 94.00 230 ASP A C 1
ATOM 1789 O O . ASP A 1 230 ? 5.729 -7.393 8.856 1.00 94.00 230 ASP A O 1
ATOM 1793 N N . ASP A 1 231 ? 5.947 -5.440 7.846 1.00 95.94 231 ASP A N 1
ATOM 1794 C CA . ASP A 1 231 ? 7.138 -5.885 7.124 1.00 95.94 231 ASP A CA 1
ATOM 1795 C C . ASP A 1 231 ? 8.333 -6.050 8.068 1.00 95.94 231 ASP A C 1
ATOM 1797 O O . ASP A 1 231 ? 8.558 -5.214 8.937 1.00 95.94 231 ASP A O 1
ATOM 1801 N N . ALA A 1 232 ? 9.190 -7.049 7.848 1.00 94.69 232 ALA A N 1
ATOM 1802 C CA . ALA A 1 232 ? 10.457 -7.174 8.570 1.00 94.69 232 ALA A CA 1
ATOM 1803 C C . ALA A 1 232 ? 11.386 -5.954 8.365 1.00 94.69 232 ALA A C 1
ATOM 1805 O O . ALA A 1 232 ? 12.134 -5.575 9.272 1.00 94.69 232 ALA A O 1
ATOM 1806 N N . ASN A 1 233 ? 11.336 -5.310 7.194 1.00 95.31 233 ASN A N 1
ATOM 1807 C CA . ASN A 1 233 ? 12.131 -4.127 6.876 1.00 95.31 233 ASN A CA 1
ATOM 1808 C C . ASN A 1 233 ? 11.460 -2.839 7.386 1.00 95.31 233 ASN A C 1
ATOM 1810 O O . ASN A 1 233 ? 10.392 -2.447 6.919 1.00 95.31 233 ASN A O 1
ATOM 1814 N N . ALA A 1 234 ? 12.140 -2.139 8.298 1.00 95.12 234 ALA A N 1
ATOM 1815 C CA . ALA A 1 234 ? 11.645 -0.911 8.919 1.00 95.12 234 ALA A CA 1
ATOM 1816 C C . ALA A 1 234 ? 11.377 0.231 7.931 1.00 95.12 234 ALA A C 1
ATOM 1818 O O . ALA A 1 234 ? 10.448 1.006 8.148 1.00 95.12 234 ALA A O 1
ATOM 1819 N N . GLU A 1 235 ? 12.151 0.329 6.848 1.00 95.44 235 GLU A N 1
ATOM 1820 C CA . GLU A 1 235 ? 11.936 1.380 5.850 1.00 95.44 235 GLU A CA 1
ATOM 1821 C C . GLU A 1 235 ? 10.638 1.144 5.072 1.00 95.44 235 GLU A C 1
ATOM 1823 O O . GLU A 1 235 ? 9.897 2.086 4.821 1.00 95.44 235 GLU A O 1
ATOM 1828 N N . ILE A 1 236 ? 10.301 -0.117 4.776 1.00 96.69 236 ILE A N 1
ATOM 1829 C CA . ILE A 1 236 ? 9.037 -0.457 4.107 1.00 96.69 236 ILE A CA 1
ATOM 1830 C C . ILE A 1 236 ? 7.857 -0.109 5.014 1.00 96.69 236 ILE A C 1
ATOM 1832 O O . ILE A 1 236 ? 6.931 0.562 4.563 1.00 96.69 236 ILE A O 1
ATOM 1836 N N . ARG A 1 237 ? 7.929 -0.474 6.303 1.00 96.00 237 ARG A N 1
ATOM 1837 C CA . ARG A 1 237 ? 6.900 -0.094 7.285 1.00 96.00 237 ARG A CA 1
ATOM 1838 C C . ARG A 1 237 ? 6.699 1.420 7.324 1.00 96.00 237 ARG A C 1
ATOM 1840 O O . ARG A 1 237 ? 5.566 1.887 7.271 1.00 96.00 237 ARG A O 1
ATOM 1847 N N . ARG A 1 238 ? 7.796 2.186 7.362 1.00 96.62 238 ARG A N 1
ATOM 1848 C CA . ARG A 1 238 ? 7.766 3.654 7.369 1.00 96.62 238 ARG A CA 1
ATOM 1849 C C . ARG A 1 238 ? 7.145 4.225 6.094 1.00 96.62 238 ARG A C 1
ATOM 1851 O O . ARG A 1 238 ? 6.304 5.113 6.187 1.00 96.62 238 ARG A O 1
ATOM 1858 N N . MET A 1 239 ? 7.556 3.747 4.921 1.00 97.06 239 MET A N 1
ATOM 1859 C CA . MET A 1 239 ? 7.013 4.211 3.641 1.00 97.06 239 MET A CA 1
ATOM 1860 C C . MET A 1 239 ? 5.504 3.945 3.548 1.00 97.06 239 MET A C 1
ATOM 1862 O O . MET A 1 239 ? 4.751 4.835 3.160 1.00 97.06 239 MET A O 1
ATOM 1866 N N . CYS A 1 240 ? 5.060 2.751 3.950 1.00 97.19 240 CYS A N 1
ATOM 1867 C CA . CYS A 1 240 ? 3.643 2.391 3.973 1.00 97.19 240 CYS A CA 1
ATOM 1868 C C . CYS A 1 240 ? 2.841 3.233 4.959 1.00 97.19 240 CYS A C 1
ATOM 1870 O O . CYS A 1 240 ? 1.754 3.686 4.619 1.00 97.19 240 CYS A O 1
ATOM 1872 N N . ASP A 1 241 ? 3.371 3.464 6.159 1.00 96.50 241 ASP A N 1
ATOM 1873 C CA . ASP A 1 241 ? 2.714 4.290 7.171 1.00 96.50 241 ASP A CA 1
ATOM 1874 C C . ASP A 1 241 ? 2.510 5.727 6.690 1.00 96.50 241 ASP A C 1
ATOM 1876 O O . ASP A 1 241 ? 1.407 6.263 6.783 1.00 96.50 241 ASP A O 1
ATOM 1880 N N . VAL A 1 242 ? 3.542 6.336 6.097 1.00 97.56 242 VAL A N 1
ATOM 1881 C CA . VAL A 1 242 ? 3.427 7.672 5.496 1.00 97.56 242 VAL A CA 1
ATOM 1882 C C . VAL A 1 242 ? 2.341 7.675 4.423 1.00 97.56 242 VAL A C 1
ATOM 1884 O O . VAL A 1 242 ? 1.448 8.518 4.466 1.00 97.56 242 VAL A O 1
ATOM 1887 N N . GLN A 1 243 ? 2.367 6.701 3.513 1.00 98.06 243 GLN A N 1
ATOM 1888 C CA . GLN A 1 243 ? 1.429 6.657 2.397 1.00 98.06 243 GLN A CA 1
ATOM 1889 C C . GLN A 1 243 ? -0.024 6.422 2.841 1.00 98.06 243 GLN A C 1
ATOM 1891 O O . GLN A 1 243 ? -0.938 7.075 2.344 1.00 98.06 243 GLN A O 1
ATOM 1896 N N . LEU A 1 244 ? -0.259 5.531 3.808 1.00 98.06 244 LEU A N 1
ATOM 1897 C CA . LEU A 1 244 ? -1.590 5.314 4.382 1.00 98.06 244 LEU A CA 1
ATOM 1898 C C . LEU A 1 244 ? -2.094 6.567 5.114 1.00 98.06 244 LEU A C 1
ATOM 1900 O O . LEU A 1 244 ? -3.277 6.895 5.035 1.00 98.06 244 LEU A O 1
ATOM 1904 N N . ASN A 1 245 ? -1.216 7.311 5.788 1.00 97.31 245 ASN A N 1
ATOM 1905 C CA . ASN A 1 245 ? -1.603 8.575 6.408 1.00 97.31 245 ASN A CA 1
ATOM 1906 C C . ASN A 1 245 ? -1.974 9.652 5.373 1.00 97.31 245 ASN A C 1
ATOM 1908 O O . ASN A 1 245 ? -2.920 10.401 5.620 1.00 97.31 245 ASN A O 1
ATOM 1912 N N . GLU A 1 246 ? -1.291 9.728 4.226 1.00 97.25 246 GLU A N 1
ATOM 1913 C CA . GLU A 1 246 ? -1.685 10.641 3.141 1.00 97.25 246 GLU A CA 1
ATOM 1914 C C . GLU A 1 246 ? -3.042 10.254 2.540 1.00 97.25 246 GLU A C 1
ATOM 1916 O O . GLU A 1 246 ? -3.928 11.107 2.460 1.00 97.25 246 GLU A O 1
ATOM 1921 N N . PHE A 1 247 ? -3.278 8.967 2.248 1.00 97.88 247 PHE A N 1
ATOM 1922 C CA . PHE A 1 247 ? -4.593 8.508 1.785 1.00 97.88 247 PHE A CA 1
ATOM 1923 C C . PHE A 1 247 ? -5.706 8.872 2.767 1.00 97.88 247 PHE A C 1
ATOM 1925 O O . PHE A 1 247 ? -6.739 9.404 2.361 1.00 97.88 247 PHE A O 1
ATOM 1932 N N . LEU A 1 248 ? -5.496 8.648 4.068 1.00 97.56 248 LEU A N 1
ATOM 1933 C CA . LEU A 1 248 ? -6.488 8.987 5.084 1.00 97.56 248 LEU A CA 1
ATOM 1934 C C . LEU A 1 248 ? -6.761 10.499 5.139 1.00 97.56 248 LEU A C 1
ATOM 1936 O O . LEU A 1 248 ? -7.910 10.911 5.298 1.00 97.56 248 LEU A O 1
ATOM 1940 N N . ARG A 1 249 ? -5.736 11.349 4.977 1.00 96.38 249 ARG A N 1
ATOM 1941 C CA . ARG A 1 249 ? -5.924 12.809 4.888 1.00 96.38 249 ARG A CA 1
ATOM 1942 C C . ARG A 1 249 ? -6.732 13.201 3.656 1.00 96.38 249 ARG A C 1
ATOM 1944 O O . ARG A 1 249 ? -7.625 14.039 3.777 1.00 96.38 249 ARG A O 1
ATOM 1951 N N . SER A 1 250 ? -6.451 12.599 2.505 1.00 95.06 250 SER A N 1
ATOM 1952 C CA . SER A 1 250 ? -7.183 12.865 1.266 1.00 95.06 250 SER A CA 1
ATOM 1953 C C . SER A 1 250 ? -8.642 12.401 1.357 1.00 95.06 250 SER A C 1
ATOM 1955 O O . SER A 1 250 ? -9.537 13.167 1.006 1.00 95.06 250 SER A O 1
ATOM 1957 N N . ILE A 1 251 ? -8.901 11.231 1.954 1.00 96.56 251 ILE A N 1
ATOM 1958 C CA . ILE A 1 251 ? -10.254 10.726 2.264 1.00 96.56 251 ILE A CA 1
ATOM 1959 C C . ILE A 1 251 ? -11.020 11.707 3.161 1.00 96.56 251 ILE A C 1
ATOM 1961 O O . ILE A 1 251 ? -12.181 12.006 2.903 1.00 96.56 251 ILE A O 1
ATOM 1965 N N . LYS A 1 252 ? -10.377 12.255 4.199 1.00 96.38 252 LYS A N 1
ATOM 1966 C CA . LYS A 1 252 ? -11.002 13.257 5.080 1.00 96.38 252 LYS A CA 1
ATOM 1967 C C . LYS A 1 252 ? -11.315 14.569 4.363 1.00 96.38 252 LYS A C 1
ATOM 1969 O O . LYS A 1 252 ? -12.261 15.254 4.744 1.00 96.38 252 LYS A O 1
ATOM 1974 N N . LYS A 1 253 ? -10.503 14.945 3.374 1.00 94.56 253 LYS A N 1
ATOM 1975 C CA . LYS A 1 253 ? -10.681 16.174 2.593 1.00 94.56 253 LYS A CA 1
ATOM 1976 C C . LYS A 1 253 ? -11.846 16.056 1.613 1.00 94.56 253 LYS A C 1
ATOM 1978 O O . LYS A 1 253 ? -12.588 17.022 1.464 1.00 94.56 253 LYS A O 1
ATOM 1983 N N . ASP A 1 254 ? -11.997 14.904 0.965 1.00 93.25 254 ASP A N 1
ATOM 1984 C CA . ASP A 1 254 ? -13.112 14.630 0.058 1.00 93.25 254 ASP A CA 1
ATOM 1985 C C . ASP A 1 254 ? -13.681 13.212 0.264 1.00 93.25 254 ASP A C 1
ATOM 1987 O O . ASP A 1 254 ? -13.311 12.276 -0.447 1.00 93.25 254 ASP A O 1
ATOM 1991 N N . PRO A 1 255 ? -14.611 13.044 1.223 1.00 94.06 255 PRO A N 1
ATOM 1992 C CA . PRO A 1 255 ? -15.234 11.751 1.510 1.00 94.06 255 PRO A CA 1
ATOM 1993 C C . PRO A 1 255 ? -16.178 11.254 0.407 1.00 94.06 255 PRO A C 1
ATOM 1995 O O . PRO A 1 255 ? -16.537 10.080 0.394 1.00 94.06 255 PRO A O 1
ATOM 1998 N N . SER A 1 256 ? -16.623 12.133 -0.498 1.00 90.25 256 SER A N 1
ATOM 1999 C CA . SER A 1 256 ? -17.721 11.844 -1.433 1.00 90.25 256 SER A CA 1
ATOM 2000 C C . SER A 1 256 ? -17.372 10.805 -2.502 1.00 90.25 256 SER A C 1
ATOM 2002 O O . SER A 1 256 ? -18.256 10.129 -3.023 1.00 90.25 256 SER A O 1
ATOM 2004 N N . ARG A 1 257 ? -16.080 10.656 -2.801 1.00 86.12 257 ARG A N 1
ATOM 2005 C CA . ARG A 1 257 ? -15.538 9.735 -3.812 1.00 86.12 257 ARG A CA 1
ATOM 2006 C C . ARG A 1 257 ? -15.111 8.373 -3.256 1.00 86.12 257 ARG A C 1
ATOM 2008 O O . ARG A 1 257 ? -14.533 7.570 -3.981 1.00 86.12 257 ARG A O 1
ATOM 2015 N N . VAL A 1 258 ? -15.316 8.139 -1.961 1.00 94.12 258 VAL A N 1
ATOM 2016 C CA . VAL A 1 258 ? -14.727 7.009 -1.237 1.00 94.12 258 VAL A CA 1
ATOM 2017 C C . VAL A 1 258 ? -15.736 5.876 -1.096 1.00 94.12 258 VAL A C 1
ATOM 2019 O O . VAL A 1 258 ? -16.795 6.046 -0.496 1.00 94.12 258 VAL A O 1
ATOM 2022 N N . ASP A 1 259 ? -15.373 4.686 -1.573 1.00 94.50 259 ASP A N 1
ATOM 2023 C CA . ASP A 1 259 ? -16.135 3.466 -1.302 1.00 94.50 259 ASP A CA 1
ATOM 2024 C C . ASP A 1 259 ? -15.743 2.880 0.066 1.00 94.50 259 ASP A C 1
ATOM 2026 O O . ASP A 1 259 ? -14.877 2.007 0.200 1.00 94.50 259 ASP A O 1
ATOM 2030 N N . PHE A 1 260 ? -16.381 3.397 1.118 1.00 95.69 260 PHE A N 1
ATOM 2031 C CA . PHE A 1 260 ? -16.186 2.918 2.488 1.00 95.69 260 PHE A CA 1
ATOM 2032 C C . PHE A 1 260 ? -16.568 1.437 2.653 1.00 95.69 260 PHE A C 1
ATOM 2034 O O . PHE A 1 260 ? -15.925 0.713 3.418 1.00 95.69 260 PHE A O 1
ATOM 2041 N N . GLN A 1 261 ? -17.584 0.973 1.920 1.00 93.56 261 GLN A N 1
ATOM 2042 C CA . GLN A 1 261 ? -18.118 -0.387 1.997 1.00 93.56 261 GLN A CA 1
ATOM 2043 C C . GLN A 1 261 ? -17.123 -1.418 1.450 1.00 93.56 261 GLN A C 1
ATOM 2045 O O . GLN A 1 261 ? -16.929 -2.468 2.069 1.00 93.56 261 GLN A O 1
ATOM 2050 N N . ALA A 1 262 ? -16.445 -1.118 0.344 1.00 95.50 262 ALA A N 1
ATOM 2051 C CA . ALA A 1 262 ? -15.428 -2.005 -0.215 1.00 95.50 262 ALA A CA 1
ATOM 2052 C C . ALA A 1 262 ? -14.202 -2.160 0.706 1.00 95.50 262 ALA A C 1
ATOM 2054 O O . ALA A 1 262 ? -13.547 -3.203 0.701 1.00 95.50 262 ALA A O 1
ATOM 2055 N N . MET A 1 263 ? -13.901 -1.149 1.527 1.00 97.62 263 MET A N 1
ATOM 2056 C CA . MET A 1 263 ? -12.695 -1.114 2.362 1.00 97.62 263 MET A CA 1
ATOM 2057 C C . MET A 1 263 ? -12.908 -1.569 3.811 1.00 97.62 263 MET A C 1
ATOM 2059 O O . MET A 1 263 ? -11.981 -2.099 4.425 1.00 97.62 263 MET A O 1
ATOM 2063 N N . ILE A 1 264 ? -14.100 -1.396 4.390 1.00 97.62 264 ILE A N 1
ATOM 2064 C CA . ILE A 1 264 ? -14.301 -1.609 5.833 1.00 97.62 264 ILE A CA 1
ATOM 2065 C C . ILE A 1 264 ? -13.983 -3.038 6.294 1.00 97.62 264 ILE A C 1
ATOM 2067 O O . ILE A 1 264 ? -13.368 -3.215 7.343 1.00 97.62 264 ILE A O 1
ATOM 2071 N N . ASN A 1 265 ? -14.318 -4.065 5.510 1.00 96.88 265 ASN A N 1
ATOM 2072 C CA . ASN A 1 265 ? -14.033 -5.458 5.880 1.00 96.88 265 ASN A CA 1
ATOM 2073 C C . ASN A 1 265 ? -12.526 -5.765 5.909 1.00 96.88 265 ASN A C 1
ATOM 2075 O O . ASN A 1 265 ? -12.064 -6.562 6.732 1.00 96.88 265 ASN A O 1
ATOM 2079 N N . ILE A 1 266 ? -11.749 -5.091 5.056 1.00 97.94 266 ILE A N 1
ATOM 2080 C CA . ILE A 1 266 ? -10.284 -5.158 5.073 1.00 97.94 266 ILE A CA 1
ATOM 2081 C C . ILE A 1 266 ? -9.779 -4.562 6.392 1.00 97.94 266 ILE A C 1
ATOM 2083 O O . ILE A 1 266 ? -9.017 -5.204 7.114 1.00 97.94 266 ILE A O 1
ATOM 2087 N N . LEU A 1 267 ? -10.272 -3.376 6.761 1.00 98.31 267 LEU A N 1
ATOM 2088 C CA . LEU A 1 267 ? -9.895 -2.705 8.007 1.00 98.31 267 LEU A CA 1
ATOM 2089 C C . LEU A 1 267 ? -10.285 -3.510 9.254 1.00 98.31 267 LEU A C 1
ATOM 2091 O O . LEU A 1 267 ? -9.475 -3.633 10.166 1.00 98.31 267 LEU A O 1
ATOM 2095 N N . ILE A 1 268 ? -11.484 -4.102 9.289 1.00 98.06 268 ILE A N 1
ATOM 2096 C CA . ILE A 1 268 ? -11.944 -4.966 10.392 1.00 98.06 268 ILE A CA 1
ATOM 2097 C C . ILE A 1 268 ? -11.000 -6.158 10.587 1.00 98.06 268 ILE A C 1
ATOM 2099 O O . ILE A 1 268 ? -10.731 -6.556 11.722 1.00 98.06 268 ILE A O 1
ATOM 2103 N N . THR A 1 269 ? -10.490 -6.722 9.491 1.00 97.88 269 THR A N 1
ATOM 2104 C CA . THR A 1 269 ? -9.535 -7.835 9.536 1.00 97.88 269 THR A CA 1
ATOM 2105 C C . THR A 1 269 ? -8.202 -7.381 10.135 1.00 97.88 269 THR A C 1
ATOM 2107 O O . THR A 1 269 ? -7.710 -8.000 11.077 1.00 97.88 269 THR A O 1
ATOM 2110 N N . HIS A 1 270 ? -7.642 -6.265 9.658 1.00 97.69 270 HIS A N 1
ATOM 2111 C CA . HIS A 1 270 ? -6.359 -5.737 10.152 1.00 97.69 270 HIS A CA 1
ATOM 2112 C C . HIS A 1 270 ? -6.435 -5.170 11.576 1.00 97.69 270 HIS A C 1
ATOM 2114 O O . HIS A 1 270 ? -5.473 -5.276 12.333 1.00 97.69 270 HIS A O 1
ATOM 2120 N N . ALA A 1 271 ? -7.591 -4.651 11.992 1.00 97.50 271 ALA A N 1
ATOM 2121 C CA . ALA A 1 271 ? -7.841 -4.179 13.355 1.00 97.50 271 ALA A CA 1
ATOM 2122 C C . ALA A 1 271 ? -7.805 -5.301 14.407 1.00 97.50 271 ALA A C 1
ATOM 2124 O O . ALA A 1 271 ? -7.693 -5.026 15.600 1.00 97.50 271 ALA A O 1
ATOM 2125 N N . GLN A 1 272 ? -7.872 -6.565 13.988 1.00 95.56 272 GLN A N 1
ATOM 2126 C CA . GLN A 1 272 ? -7.729 -7.732 14.864 1.00 95.56 272 GLN A CA 1
ATOM 2127 C C . GLN A 1 272 ? -6.297 -8.286 14.896 1.00 95.56 272 GLN A C 1
ATOM 2129 O O . GLN A 1 272 ? -6.052 -9.311 15.533 1.00 95.56 272 GLN A O 1
ATOM 2134 N N . SER A 1 273 ? -5.349 -7.629 14.222 1.00 95.56 273 SER A N 1
ATOM 2135 C CA . SER A 1 273 ? -3.943 -8.027 14.244 1.00 95.56 273 SER A CA 1
ATOM 2136 C C . SER A 1 273 ? -3.353 -7.945 15.661 1.00 95.56 273 SER A C 1
ATOM 2138 O O . SER A 1 273 ? -3.680 -7.015 16.402 1.00 95.56 273 SER A O 1
ATOM 2140 N N . PRO A 1 274 ? -2.462 -8.878 16.052 1.00 91.44 274 PRO A N 1
ATOM 2141 C CA . PRO A 1 274 ? -1.684 -8.748 17.282 1.00 91.44 274 PRO A CA 1
ATOM 2142 C C . PRO A 1 274 ? -0.612 -7.648 17.201 1.00 91.44 274 PRO A C 1
ATOM 2144 O O . PRO A 1 274 ? -0.126 -7.206 18.241 1.00 91.44 274 PRO A O 1
ATOM 2147 N N . GLU A 1 275 ? -0.242 -7.216 15.993 1.00 92.19 275 GLU A N 1
ATOM 2148 C CA . GLU A 1 275 ? 0.792 -6.205 15.767 1.00 92.19 275 GLU A CA 1
ATOM 2149 C C . GLU A 1 275 ? 0.254 -4.799 16.034 1.00 92.19 275 GLU A C 1
ATOM 2151 O O . GLU A 1 275 ? -0.660 -4.323 15.356 1.00 92.19 275 GLU A O 1
ATOM 2156 N N . GLU A 1 276 ? 0.841 -4.120 17.021 1.00 91.81 276 GLU A N 1
ATOM 2157 C CA . GLU A 1 276 ? 0.296 -2.887 17.602 1.00 91.81 276 GLU A CA 1
ATOM 2158 C C . GLU A 1 276 ? 0.155 -1.753 16.581 1.00 91.81 276 GLU A C 1
ATOM 2160 O O . GLU A 1 276 ? -0.878 -1.086 16.537 1.00 91.81 276 GLU A O 1
ATOM 2165 N N . MET A 1 277 ? 1.174 -1.547 15.739 1.00 90.94 277 MET A N 1
ATOM 2166 C CA . MET A 1 277 ? 1.172 -0.496 14.718 1.00 90.94 277 MET A CA 1
ATOM 2167 C C . MET A 1 277 ? 0.089 -0.750 13.664 1.00 90.94 277 MET A C 1
ATOM 2169 O O . MET A 1 277 ? -0.700 0.141 13.360 1.00 90.94 277 MET A O 1
ATOM 2173 N N . LEU A 1 278 ? 0.011 -1.983 13.156 1.00 95.31 278 LEU A N 1
ATOM 2174 C CA . LEU A 1 278 ? -0.993 -2.395 12.176 1.00 95.31 278 LEU A CA 1
ATOM 2175 C C . LEU A 1 278 ? -2.417 -2.253 12.741 1.00 95.31 278 LEU A C 1
ATOM 2177 O O . LEU A 1 278 ? -3.293 -1.665 12.101 1.00 95.31 278 LEU A O 1
ATOM 2181 N N . GLN A 1 279 ? -2.629 -2.743 13.965 1.00 96.50 279 GLN A N 1
ATOM 2182 C CA . GLN A 1 279 ? -3.904 -2.661 14.669 1.00 96.50 279 GLN A CA 1
ATOM 2183 C C . GLN A 1 279 ? -4.329 -1.205 14.918 1.00 96.50 279 GLN A C 1
ATOM 2185 O O . GLN A 1 279 ? -5.479 -0.848 14.648 1.00 96.50 279 GLN A O 1
ATOM 2190 N N . LEU A 1 280 ? -3.419 -0.350 15.401 1.00 96.00 280 LEU A N 1
ATOM 2191 C CA . LEU A 1 280 ? -3.701 1.065 15.655 1.00 96.00 280 LEU A CA 1
ATOM 2192 C C . LEU A 1 280 ? -4.101 1.796 14.372 1.00 96.00 280 LEU A C 1
ATOM 2194 O O . LEU A 1 280 ? -5.102 2.518 14.371 1.00 96.00 280 LEU A O 1
ATOM 2198 N N . THR A 1 281 ? -3.352 1.599 13.285 1.00 97.19 281 THR A N 1
ATOM 2199 C CA . THR A 1 281 ? -3.649 2.235 11.997 1.00 97.19 281 THR A CA 1
ATOM 2200 C C . THR A 1 281 ? -5.022 1.801 11.490 1.00 97.19 281 THR A C 1
ATOM 2202 O O . THR A 1 281 ? -5.826 2.651 11.111 1.00 97.19 281 THR A O 1
ATOM 2205 N N . ALA A 1 282 ? -5.359 0.511 11.579 1.00 98.19 282 ALA A N 1
ATOM 2206 C CA . ALA A 1 282 ? -6.661 0.006 11.146 1.00 98.19 282 ALA A CA 1
ATOM 2207 C C . ALA A 1 282 ? -7.821 0.581 11.975 1.00 98.19 282 ALA A C 1
ATOM 2209 O O . ALA A 1 282 ? -8.805 1.056 11.412 1.00 98.19 282 ALA A O 1
ATOM 2210 N N . ILE A 1 283 ? -7.699 0.613 13.307 1.00 97.69 283 ILE A N 1
ATOM 2211 C CA . ILE A 1 283 ? -8.738 1.174 14.188 1.00 97.69 283 ILE A CA 1
ATOM 2212 C C . ILE A 1 283 ? -8.880 2.687 13.983 1.00 97.69 283 ILE A C 1
ATOM 2214 O O . ILE A 1 283 ? -9.991 3.213 14.041 1.00 97.69 283 ILE A O 1
ATOM 2218 N N . THR A 1 284 ? -7.783 3.387 13.685 1.00 98.06 284 THR A N 1
ATOM 2219 C CA . THR A 1 284 ? -7.813 4.815 13.338 1.00 98.06 284 THR A CA 1
ATOM 2220 C C . THR A 1 284 ? -8.574 5.050 12.036 1.00 98.06 284 THR A C 1
ATOM 2222 O O . THR A 1 284 ? -9.409 5.946 11.975 1.00 98.06 284 THR A O 1
ATOM 2225 N N . TRP A 1 285 ? -8.366 4.218 11.015 1.00 98.44 285 TRP A N 1
ATOM 2226 C CA . TRP A 1 285 ? -9.152 4.292 9.782 1.00 98.44 285 TRP A CA 1
ATOM 2227 C C . TRP A 1 285 ? -10.633 3.993 10.024 1.00 98.44 285 TRP A C 1
ATOM 2229 O O . TRP A 1 285 ? -11.483 4.741 9.550 1.00 98.44 285 TRP A O 1
ATOM 2239 N N . ILE A 1 286 ? -10.954 2.961 10.815 1.00 98.50 286 ILE A N 1
ATOM 2240 C CA . ILE A 1 286 ? -12.343 2.651 11.194 1.00 98.50 286 ILE A CA 1
ATOM 2241 C C . ILE A 1 286 ? -12.988 3.849 11.904 1.00 98.50 286 ILE A C 1
ATOM 2243 O O . ILE A 1 286 ? -14.125 4.191 11.589 1.00 98.50 286 ILE A O 1
ATOM 2247 N N . LYS A 1 287 ? -12.271 4.516 12.819 1.00 98.12 287 LYS A N 1
ATOM 2248 C CA . LYS A 1 287 ? -12.740 5.746 13.477 1.00 98.12 287 LYS A CA 1
ATOM 2249 C C . LYS A 1 287 ? -13.138 6.810 12.462 1.00 98.12 287 LYS A C 1
ATOM 2251 O O . LYS A 1 287 ? -14.256 7.311 12.516 1.00 98.12 287 LYS A O 1
ATOM 2256 N N . GLU A 1 288 ? -12.247 7.141 11.533 1.00 98.06 288 GLU A N 1
ATOM 2257 C CA . GLU A 1 288 ? -12.553 8.159 10.527 1.00 98.06 288 GLU A CA 1
ATOM 2258 C C . GLU A 1 288 ? -13.690 7.710 9.596 1.00 98.06 288 GLU A C 1
ATOM 2260 O O . GLU A 1 288 ? -14.536 8.520 9.243 1.00 98.06 288 GLU A O 1
ATOM 2265 N N . PHE A 1 289 ? -13.785 6.424 9.246 1.00 97.56 289 PHE A N 1
ATOM 2266 C CA . PHE A 1 289 ? -14.863 5.909 8.394 1.00 97.56 289 PHE A CA 1
ATOM 2267 C C . PHE A 1 289 ? -16.231 6.029 9.068 1.00 97.56 289 PHE A C 1
ATOM 2269 O O . PHE A 1 289 ? -17.188 6.476 8.441 1.00 97.56 289 PHE A O 1
ATOM 2276 N N . VAL A 1 290 ? -16.330 5.681 10.354 1.00 96.44 290 VAL A N 1
ATOM 2277 C CA . VAL A 1 290 ? -17.571 5.835 11.129 1.00 96.44 290 VAL A CA 1
ATOM 2278 C C . VAL A 1 290 ? -17.958 7.311 11.258 1.00 96.44 290 VAL A C 1
ATOM 2280 O O . VAL A 1 290 ? -19.140 7.640 11.181 1.00 96.44 290 VAL A O 1
ATOM 2283 N N . GLU A 1 291 ? -16.982 8.207 11.413 1.00 95.56 291 GLU A N 1
ATOM 2284 C CA . GLU A 1 291 ? -17.225 9.648 11.513 1.00 95.56 291 GLU A CA 1
ATOM 2285 C C . GLU A 1 291 ? -17.642 10.290 10.179 1.00 95.56 291 GLU A C 1
ATOM 2287 O O . GLU A 1 291 ? -18.538 11.133 10.169 1.00 95.56 291 GLU A O 1
ATOM 2292 N N . LEU A 1 292 ? -17.039 9.875 9.061 1.00 95.62 292 LEU A N 1
ATOM 2293 C CA . LEU A 1 292 ? -17.295 10.440 7.733 1.00 95.62 292 LEU A CA 1
ATOM 2294 C C . LEU A 1 292 ? -18.532 9.842 7.052 1.00 95.62 292 LEU A C 1
ATOM 2296 O O . LEU A 1 292 ? -19.333 10.577 6.480 1.00 95.62 292 LEU A O 1
ATOM 2300 N N . ALA A 1 293 ? -18.689 8.517 7.097 1.00 93.94 293 ALA A N 1
ATOM 2301 C CA . ALA A 1 293 ? -19.743 7.805 6.377 1.00 93.94 293 ALA A CA 1
ATOM 2302 C C . ALA A 1 293 ? -21.025 7.647 7.223 1.00 93.94 293 ALA A C 1
ATOM 2304 O O . ALA A 1 293 ? -22.131 7.508 6.694 1.00 93.94 293 ALA A O 1
ATOM 2305 N N . GLY A 1 294 ? -20.908 7.742 8.552 1.00 92.56 294 GLY A N 1
ATOM 2306 C CA . GLY A 1 294 ? -22.045 7.768 9.463 1.00 92.56 294 GLY A CA 1
ATOM 2307 C C . GLY A 1 294 ? -22.899 6.504 9.371 1.00 92.56 294 GLY A C 1
ATOM 2308 O O . GLY A 1 294 ? -22.399 5.387 9.510 1.00 92.56 294 GLY A O 1
ATOM 2309 N N . ALA A 1 295 ? -24.208 6.673 9.154 1.00 90.81 295 ALA A N 1
ATOM 2310 C CA . ALA A 1 295 ? -25.170 5.572 9.186 1.00 90.81 295 ALA A CA 1
ATOM 2311 C C . ALA A 1 295 ? -24.836 4.450 8.191 1.00 90.81 295 ALA A C 1
ATOM 2313 O O . ALA A 1 295 ? -25.101 3.293 8.500 1.00 90.81 295 ALA A O 1
ATOM 2314 N N . THR A 1 296 ? -24.198 4.751 7.052 1.00 91.38 296 THR A N 1
ATOM 2315 C CA . THR A 1 296 ? -23.788 3.747 6.045 1.00 91.38 296 THR A CA 1
ATOM 2316 C C . THR A 1 296 ? -22.832 2.691 6.601 1.00 91.38 296 THR A C 1
ATOM 2318 O O . THR A 1 296 ? -22.697 1.621 6.010 1.00 91.38 296 THR A O 1
ATOM 2321 N N . MET A 1 297 ? -22.234 2.936 7.773 1.00 94.25 297 MET A N 1
ATOM 2322 C CA . MET A 1 297 ? -21.413 1.960 8.482 1.00 94.25 297 MET A CA 1
ATOM 2323 C C . MET A 1 297 ? -22.195 0.973 9.356 1.00 94.25 297 MET A C 1
ATOM 2325 O O . MET A 1 297 ? -21.628 -0.036 9.777 1.00 94.25 297 MET A O 1
ATOM 2329 N N . LEU A 1 298 ? -23.483 1.212 9.624 1.00 91.81 298 LEU A N 1
ATOM 2330 C CA . LEU A 1 298 ? -24.312 0.355 10.483 1.00 91.81 298 LEU A CA 1
ATOM 2331 C C . LEU A 1 298 ? -24.443 -1.101 9.992 1.00 91.81 298 LEU A C 1
ATOM 2333 O O . LEU A 1 298 ? -24.410 -1.988 10.847 1.00 91.81 298 LEU A O 1
ATOM 2337 N N . PRO A 1 299 ? -24.506 -1.403 8.678 1.00 93.56 299 PRO A N 1
ATOM 2338 C CA . PRO A 1 299 ? -24.474 -2.785 8.193 1.00 93.56 299 PRO A CA 1
ATOM 2339 C C . PRO A 1 299 ? -23.199 -3.553 8.582 1.00 93.56 299 PRO A C 1
ATOM 2341 O O . PRO A 1 299 ? -23.218 -4.776 8.645 1.00 93.56 299 PRO A O 1
ATOM 2344 N N . TYR A 1 300 ? -22.101 -2.851 8.886 1.00 95.19 300 TYR A N 1
ATOM 2345 C CA . TYR A 1 300 ? -20.811 -3.433 9.284 1.00 95.19 300 TYR A CA 1
ATOM 2346 C C . TYR A 1 300 ? -20.571 -3.385 10.796 1.00 95.19 300 TYR A C 1
ATOM 2348 O O . TYR A 1 300 ? -19.499 -3.773 11.267 1.00 95.19 300 TYR A O 1
ATOM 2356 N N . ALA A 1 301 ? -21.548 -2.907 11.576 1.00 94.38 301 ALA A N 1
ATOM 2357 C CA . ALA A 1 301 ? -21.401 -2.690 13.012 1.00 94.38 301 ALA A CA 1
ATOM 2358 C C . ALA A 1 301 ? -20.994 -3.965 13.765 1.00 94.38 301 ALA A C 1
ATOM 2360 O O . ALA A 1 301 ? -20.181 -3.891 14.682 1.00 94.38 301 ALA A O 1
ATOM 2361 N N . SER A 1 302 ? -21.506 -5.134 13.364 1.00 94.12 302 SER A N 1
ATOM 2362 C CA . SER A 1 302 ? -21.152 -6.430 13.956 1.00 94.12 302 SER A CA 1
ATOM 2363 C C . SER A 1 302 ? -19.644 -6.702 13.853 1.00 94.12 302 SER A C 1
ATOM 2365 O O . SER A 1 302 ? -18.977 -6.925 14.867 1.00 94.12 302 SER A O 1
ATOM 2367 N N . GLY A 1 303 ? -19.079 -6.588 12.649 1.00 96.19 303 GLY A N 1
ATOM 2368 C CA . GLY A 1 303 ? -17.645 -6.745 12.400 1.00 96.19 303 GLY A CA 1
ATOM 2369 C C . GLY A 1 303 ? -16.790 -5.671 13.080 1.00 96.19 303 GLY A C 1
ATOM 2370 O O . GLY A 1 303 ? -15.780 -5.998 13.705 1.00 96.19 303 GLY A O 1
ATOM 2371 N N . ILE A 1 304 ? -17.220 -4.404 13.044 1.00 97.31 304 ILE A N 1
ATOM 2372 C CA . ILE A 1 304 ? -16.523 -3.302 13.729 1.00 97.31 304 ILE A CA 1
ATOM 2373 C C . ILE A 1 304 ? -16.453 -3.565 15.240 1.00 97.31 304 ILE A C 1
ATOM 2375 O O . ILE A 1 304 ? -15.377 -3.480 15.830 1.00 97.31 304 ILE A O 1
ATOM 2379 N N . LEU A 1 305 ? -17.569 -3.935 15.875 1.00 96.00 305 LEU A N 1
ATOM 2380 C CA . LEU A 1 305 ? -17.615 -4.229 17.310 1.00 96.00 305 LEU A CA 1
ATOM 2381 C C . LEU A 1 305 ? -16.759 -5.441 17.682 1.00 96.00 305 LEU A C 1
ATOM 2383 O O . LEU A 1 305 ? -16.124 -5.428 18.738 1.00 96.00 305 LEU A O 1
ATOM 2387 N N . CYS A 1 306 ? -16.702 -6.453 16.813 1.00 95.56 306 CYS A N 1
ATOM 2388 C CA . CYS A 1 306 ? -15.855 -7.626 17.006 1.00 95.56 306 CYS A CA 1
ATOM 2389 C C . CYS A 1 306 ? -14.369 -7.241 17.104 1.00 95.56 306 CYS A C 1
ATOM 2391 O O . CYS A 1 306 ? -13.664 -7.753 17.970 1.00 95.56 306 CYS A O 1
ATOM 2393 N N . ALA A 1 307 ? -13.917 -6.284 16.287 1.00 96.12 307 ALA A N 1
ATOM 2394 C CA . ALA A 1 307 ? -12.544 -5.784 16.325 1.00 96.12 307 ALA A CA 1
ATOM 2395 C C . ALA A 1 307 ? -12.287 -4.782 17.472 1.00 96.12 307 ALA A C 1
ATOM 2397 O O . ALA A 1 307 ? -11.233 -4.801 18.108 1.00 96.12 307 ALA A O 1
ATOM 2398 N N . VAL A 1 308 ? -13.249 -3.901 17.761 1.00 96.44 308 VAL A N 1
ATOM 2399 C CA . VAL A 1 308 ? -13.054 -2.738 18.645 1.00 96.44 308 VAL A CA 1
ATOM 2400 C C . VAL A 1 308 ? -13.249 -3.068 20.128 1.00 96.44 308 VAL A C 1
ATOM 2402 O O . VAL A 1 308 ? -12.465 -2.617 20.966 1.00 96.44 308 VAL A O 1
ATOM 2405 N N . LEU A 1 309 ? -14.271 -3.849 20.493 1.00 92.38 309 LEU A N 1
ATOM 2406 C CA . LEU A 1 309 ? -14.609 -4.099 21.903 1.00 92.38 309 LEU A CA 1
ATOM 2407 C C . LEU A 1 309 ? -13.513 -4.842 22.695 1.00 92.38 309 LEU A C 1
ATOM 2409 O O . LEU A 1 309 ? -13.283 -4.479 23.858 1.00 92.38 309 LEU A O 1
ATOM 2413 N N . PRO A 1 310 ? -12.794 -5.834 22.129 1.00 93.12 310 PRO A N 1
ATOM 2414 C CA . PRO A 1 310 ? -11.665 -6.460 22.817 1.00 93.12 310 PRO A CA 1
ATOM 2415 C C . PRO A 1 310 ? -10.547 -5.467 23.162 1.00 93.12 310 PRO A C 1
ATOM 2417 O O . PRO A 1 310 ? -9.955 -5.565 24.237 1.00 93.12 310 PRO A O 1
ATOM 2420 N N . CYS A 1 311 ? -10.311 -4.454 22.320 1.00 93.44 311 CYS A N 1
ATOM 2421 C CA . CYS A 1 311 ? -9.264 -3.447 22.528 1.00 93.44 311 CYS A CA 1
ATOM 2422 C C . CYS A 1 311 ? -9.495 -2.583 23.783 1.00 93.44 311 CYS A C 1
ATOM 2424 O O . CYS A 1 311 ? -8.553 -2.018 24.339 1.00 93.44 311 CYS A O 1
ATOM 2426 N N . LEU A 1 312 ? -10.731 -2.522 24.296 1.00 88.94 312 LEU A N 1
ATOM 2427 C CA . LEU A 1 312 ? -11.061 -1.844 25.558 1.00 88.94 312 LEU A CA 1
ATOM 2428 C C . LEU A 1 312 ? -10.426 -2.515 26.788 1.00 88.94 312 LEU A C 1
ATOM 2430 O O . LEU A 1 312 ? -10.402 -1.927 27.873 1.00 88.94 312 LEU A O 1
ATOM 2434 N N . ALA A 1 313 ? -9.954 -3.755 26.646 1.00 87.00 313 ALA A N 1
ATOM 2435 C CA . ALA A 1 313 ? -9.299 -4.514 27.702 1.00 87.00 313 ALA A CA 1
ATOM 2436 C C . ALA A 1 313 ? -7.820 -4.168 27.890 1.00 87.00 313 ALA A C 1
ATOM 2438 O O . ALA A 1 313 ? -7.271 -4.481 28.946 1.00 87.00 313 ALA A O 1
ATOM 2439 N N . TYR A 1 314 ? -7.170 -3.560 26.893 1.00 89.38 314 TYR A N 1
ATOM 2440 C CA . TYR A 1 314 ? -5.748 -3.241 26.975 1.00 89.38 314 TYR A CA 1
ATOM 2441 C C . TYR A 1 314 ? -5.498 -2.292 28.142 1.00 89.38 314 TYR A C 1
ATOM 2443 O O . TYR A 1 314 ? -6.166 -1.274 28.271 1.00 89.38 314 TYR A O 1
ATOM 2451 N N . SER A 1 315 ? -4.574 -2.631 29.035 1.00 79.81 315 SER A N 1
ATOM 2452 C CA . SER A 1 315 ? -4.275 -1.850 30.246 1.00 79.81 315 SER A CA 1
ATOM 2453 C C . SER A 1 315 ? -2.868 -1.261 30.238 1.00 79.81 315 SER A C 1
ATOM 2455 O O . SER A 1 315 ? -2.557 -0.402 31.056 1.00 79.81 315 SER A O 1
ATOM 2457 N N . ASP A 1 316 ? -2.030 -1.726 29.324 1.00 84.38 316 ASP A N 1
ATOM 2458 C CA . ASP A 1 316 ? -0.626 -1.387 29.173 1.00 84.38 316 ASP A CA 1
ATOM 2459 C C . ASP A 1 316 ? -0.407 -0.099 28.367 1.00 84.38 316 ASP A C 1
ATOM 2461 O O . ASP A 1 316 ? -1.230 0.293 27.539 1.00 84.38 316 ASP A O 1
ATOM 2465 N N . GLU A 1 317 ? 0.715 0.571 28.638 1.00 83.62 317 GLU A N 1
ATOM 2466 C CA . GLU A 1 317 ? 1.043 1.866 28.036 1.00 83.62 317 GLU A CA 1
ATOM 2467 C C . GLU A 1 317 ? 1.200 1.844 26.500 1.00 83.62 317 GLU A C 1
ATOM 2469 O O . GLU A 1 317 ? 0.662 2.755 25.873 1.00 83.62 317 GLU A O 1
ATOM 2474 N N . PRO A 1 318 ? 1.854 0.854 25.850 1.00 82.12 318 PRO A N 1
ATOM 2475 C CA . PRO A 1 318 ? 2.036 0.898 24.395 1.00 82.12 318 PRO A CA 1
ATOM 2476 C C . PRO A 1 318 ? 0.708 0.778 23.630 1.00 82.12 318 PRO A C 1
ATOM 2478 O O . PRO A 1 318 ? 0.494 1.468 22.636 1.00 82.12 318 PRO A O 1
ATOM 2481 N N . ARG A 1 319 ? -0.257 0.011 24.154 1.00 89.12 319 ARG A N 1
ATOM 2482 C CA . ARG A 1 319 ? -1.594 -0.153 23.553 1.00 89.12 319 ARG A CA 1
ATOM 2483 C C . ARG A 1 319 ? -2.629 0.865 24.035 1.00 89.12 319 ARG A C 1
ATOM 2485 O O . ARG A 1 319 ? -3.816 0.761 23.711 1.00 89.12 319 ARG A O 1
ATOM 2492 N N . LYS A 1 320 ? -2.205 1.891 24.775 1.00 91.38 320 LYS A N 1
ATOM 2493 C CA . LYS A 1 320 ? -3.081 2.962 25.265 1.00 91.38 320 LYS A CA 1
ATOM 2494 C C . LYS A 1 320 ? -3.774 3.715 24.133 1.00 91.38 320 LYS A C 1
ATOM 2496 O O . LYS A 1 320 ? -4.987 3.898 24.202 1.00 91.38 320 LYS A O 1
ATOM 2501 N N . SER A 1 321 ? -3.037 4.094 23.088 1.00 93.56 321 SER A N 1
ATOM 2502 C CA . SER A 1 321 ? -3.602 4.795 21.927 1.00 93.56 321 SER A CA 1
ATOM 2503 C C . SER A 1 321 ? -4.632 3.939 21.190 1.00 93.56 321 SER A C 1
ATOM 2505 O O . SER A 1 321 ? -5.657 4.455 20.747 1.00 93.56 321 SER A O 1
ATOM 2507 N N . ILE A 1 322 ? -4.413 2.619 21.130 1.00 95.50 322 ILE A N 1
ATOM 2508 C CA . ILE A 1 322 ? -5.371 1.668 20.553 1.00 95.50 322 ILE A CA 1
ATOM 2509 C C . ILE A 1 322 ? -6.668 1.679 21.363 1.00 95.50 322 ILE A C 1
ATOM 2511 O O . ILE A 1 322 ? -7.746 1.860 20.799 1.00 95.50 322 ILE A O 1
ATOM 2515 N N . ARG A 1 323 ? -6.571 1.555 22.693 1.00 94.44 323 ARG A N 1
ATOM 2516 C CA . ARG A 1 323 ? -7.732 1.610 23.593 1.00 94.44 323 ARG A CA 1
ATOM 2517 C C . ARG A 1 323 ? -8.493 2.929 23.467 1.00 94.44 323 ARG A C 1
ATOM 2519 O O . ARG A 1 323 ? -9.714 2.909 23.367 1.00 94.44 323 ARG A O 1
ATOM 2526 N N . GLU A 1 324 ? -7.800 4.064 23.506 1.00 94.81 324 GLU A N 1
ATOM 2527 C CA . GLU A 1 324 ? -8.423 5.393 23.412 1.00 94.81 324 GLU A CA 1
ATOM 2528 C C . GLU A 1 324 ? -9.169 5.563 22.086 1.00 94.81 324 GLU A C 1
ATOM 2530 O O . GLU A 1 324 ? -10.322 5.993 22.075 1.00 94.81 324 GLU A O 1
ATOM 2535 N N . THR A 1 325 ? -8.560 5.129 20.982 1.00 96.69 325 THR A N 1
ATOM 2536 C CA . THR A 1 325 ? -9.201 5.158 19.662 1.00 96.69 325 THR A CA 1
ATOM 2537 C C . THR A 1 325 ? -10.409 4.222 19.620 1.00 96.69 325 THR A C 1
ATOM 2539 O O . THR A 1 325 ? -11.482 4.632 19.187 1.00 96.69 325 THR A O 1
ATOM 2542 N N . ALA A 1 326 ? -10.290 3.004 20.157 1.00 96.38 326 ALA A N 1
ATOM 2543 C CA . ALA A 1 326 ? -11.385 2.040 20.240 1.00 96.38 326 ALA A CA 1
ATOM 2544 C C . ALA A 1 326 ? -12.586 2.560 21.056 1.00 96.38 326 ALA A C 1
ATOM 2546 O O . ALA A 1 326 ? -13.732 2.361 20.656 1.00 96.38 326 ALA A O 1
ATOM 2547 N N . VAL A 1 327 ? -12.349 3.278 22.162 1.00 94.38 327 VAL A N 1
ATOM 2548 C CA . VAL A 1 327 ? -13.415 3.948 22.934 1.00 94.38 327 VAL A CA 1
ATOM 2549 C C . VAL A 1 327 ? -14.166 4.960 22.066 1.00 94.38 327 VAL A C 1
ATOM 2551 O O . VAL A 1 327 ? -15.395 5.015 22.126 1.00 94.38 327 VAL A O 1
ATOM 2554 N N . ILE A 1 328 ? -13.446 5.736 21.250 1.00 96.00 328 ILE A N 1
ATOM 2555 C CA . ILE A 1 328 ? -14.051 6.731 20.356 1.00 96.00 328 ILE A CA 1
ATOM 2556 C C . ILE A 1 328 ? -14.897 6.042 19.282 1.00 96.00 328 ILE A C 1
ATOM 2558 O O . ILE A 1 328 ? -16.057 6.418 19.122 1.00 96.00 328 ILE A O 1
ATOM 2562 N N . VAL A 1 329 ? -14.370 5.005 18.616 1.00 97.25 329 VAL A N 1
ATOM 2563 C CA . VAL A 1 329 ? -15.133 4.234 17.614 1.00 97.25 329 VAL A CA 1
ATOM 2564 C C . VAL A 1 329 ? -16.407 3.668 18.231 1.00 97.25 329 VAL A C 1
ATOM 2566 O O . VAL A 1 329 ? -17.495 3.832 17.683 1.00 97.25 329 VAL A O 1
ATOM 2569 N N . ASN A 1 330 ? -16.280 3.045 19.405 1.00 94.75 330 ASN A N 1
ATOM 2570 C CA . ASN A 1 330 ? -17.399 2.473 20.140 1.00 94.75 330 ASN A CA 1
ATOM 2571 C C . ASN A 1 330 ? -18.485 3.522 20.420 1.00 94.75 330 ASN A C 1
ATOM 2573 O O . ASN A 1 330 ? -19.657 3.291 20.146 1.00 94.75 330 ASN A O 1
ATOM 2577 N N . PHE A 1 331 ? -18.093 4.696 20.919 1.00 93.00 331 PHE A N 1
ATOM 2578 C CA . PHE A 1 331 ? -19.014 5.793 21.202 1.00 93.00 331 PHE A CA 1
ATOM 2579 C C . PHE A 1 331 ? -19.688 6.350 19.937 1.00 93.00 331 PHE A C 1
ATOM 2581 O O . PHE A 1 331 ? -20.902 6.574 19.937 1.00 93.00 331 PHE A O 1
ATOM 2588 N N . GLN A 1 332 ? -18.923 6.563 18.863 1.00 93.62 332 GLN A N 1
ATOM 2589 C CA . GLN A 1 332 ? -19.442 7.068 17.589 1.00 93.62 332 GLN A CA 1
ATOM 2590 C C . GLN A 1 332 ? -20.460 6.099 16.984 1.00 93.62 332 GLN A C 1
ATOM 2592 O O . GLN A 1 332 ? -21.543 6.524 16.588 1.00 93.62 332 GLN A O 1
ATOM 2597 N N . LEU A 1 333 ? -20.158 4.800 16.995 1.00 92.75 333 LEU A N 1
ATOM 2598 C CA . LEU A 1 333 ? -21.048 3.776 16.462 1.00 92.75 333 LEU A CA 1
ATOM 2599 C C . LEU A 1 333 ? -22.355 3.686 17.267 1.00 92.75 333 LEU A C 1
ATOM 2601 O O . LEU A 1 333 ? -23.428 3.638 16.669 1.00 92.75 333 LEU A O 1
ATOM 2605 N N . THR A 1 334 ? -22.301 3.761 18.605 1.00 88.06 334 THR A N 1
ATOM 2606 C CA . THR A 1 334 ? -23.513 3.806 19.448 1.00 88.06 334 THR A CA 1
ATOM 2607 C C . THR A 1 334 ? -24.380 5.020 19.118 1.00 88.06 334 THR A C 1
ATOM 2609 O O . THR A 1 334 ? -25.600 4.915 19.038 1.00 88.06 334 THR A O 1
ATOM 2612 N N . LYS A 1 335 ? -23.766 6.188 18.886 1.00 88.94 335 LYS A N 1
ATOM 2613 C CA . LYS A 1 335 ? -24.493 7.423 18.558 1.00 88.94 335 LYS A CA 1
ATOM 2614 C C . LYS A 1 335 ? -25.287 7.304 17.250 1.00 88.94 335 LYS A C 1
ATOM 2616 O O . LYS A 1 335 ? -26.368 7.879 17.157 1.00 88.94 335 LYS A O 1
ATOM 2621 N N . LEU A 1 336 ? -24.784 6.558 16.265 1.00 88.06 336 LEU A N 1
ATOM 2622 C CA . LEU A 1 336 ? -25.439 6.394 14.962 1.00 88.06 336 LEU A CA 1
ATOM 2623 C C . LEU A 1 336 ? -26.746 5.593 15.033 1.00 88.06 336 LEU A C 1
ATOM 2625 O O . LEU A 1 336 ? -27.662 5.869 14.263 1.00 88.06 336 LEU A O 1
ATOM 2629 N N . VAL A 1 337 ? -26.875 4.675 15.997 1.00 81.00 337 VAL A N 1
ATOM 2630 C CA . VAL A 1 337 ? -28.095 3.871 16.218 1.00 81.00 337 VAL A CA 1
ATOM 2631 C C . VAL A 1 337 ? -29.299 4.739 16.621 1.00 81.00 337 VAL A C 1
ATOM 2633 O O . VAL A 1 337 ? -30.443 4.322 16.482 1.00 81.00 337 VAL A O 1
ATOM 2636 N N . VAL A 1 338 ? -29.070 5.981 17.063 1.00 63.66 338 VAL A N 1
ATOM 2637 C CA . VAL A 1 338 ? -30.129 6.936 17.430 1.00 63.66 338 VAL A CA 1
ATOM 2638 C C . VAL A 1 338 ? -30.727 7.659 16.216 1.00 63.66 338 VAL A C 1
ATOM 2640 O O . VAL A 1 338 ? -31.877 8.083 16.272 1.00 63.66 338 VAL A O 1
ATOM 2643 N N . SER A 1 339 ? -29.968 7.814 15.129 1.00 51.72 339 SER A N 1
ATOM 2644 C CA . SER A 1 339 ? -30.325 8.697 14.006 1.00 51.72 339 SER A CA 1
ATOM 2645 C C . SER A 1 339 ? -30.998 7.979 12.827 1.00 51.72 339 SER A C 1
ATOM 2647 O O . SER A 1 339 ? -31.373 8.633 11.860 1.00 51.72 339 SER A O 1
ATOM 2649 N N . GLY A 1 340 ? -31.139 6.651 12.886 1.00 44.91 340 GLY A N 1
ATOM 2650 C CA . GLY A 1 340 ? -31.649 5.818 11.788 1.00 44.91 340 GLY A CA 1
ATOM 2651 C C . GLY A 1 340 ? -33.176 5.745 11.645 1.00 44.91 340 GLY A C 1
ATOM 2652 O O . GLY A 1 340 ? -33.649 5.149 10.685 1.00 44.91 340 GLY A O 1
ATOM 2653 N N . GLU A 1 341 ? -33.949 6.346 12.557 1.00 41.72 341 GLU A N 1
ATOM 2654 C CA . GLU A 1 341 ? -35.426 6.274 12.567 1.00 41.72 341 GLU A CA 1
ATOM 2655 C C . GLU A 1 341 ? -36.107 7.648 12.774 1.00 41.72 341 GLU A C 1
ATOM 2657 O O . GLU A 1 341 ? -37.147 7.743 13.415 1.00 41.72 341 GLU A O 1
ATOM 2662 N N . ALA A 1 342 ? -35.553 8.739 12.231 1.00 32.31 342 ALA A N 1
ATOM 2663 C CA . ALA A 1 342 ? -36.226 10.049 12.214 1.00 32.31 342 ALA A CA 1
ATOM 2664 C C . ALA A 1 342 ? -36.674 10.440 10.798 1.00 32.31 342 ALA A C 1
ATOM 2666 O O . ALA A 1 342 ? -36.319 11.493 10.273 1.00 32.31 342 ALA A O 1
ATOM 2667 N N . GLY A 1 343 ? -37.451 9.567 10.166 1.00 36.03 343 GLY A N 1
ATOM 2668 C CA . GLY A 1 343 ? -38.327 9.951 9.071 1.00 36.03 343 GLY A CA 1
ATOM 2669 C C . GLY A 1 343 ? -39.746 10.061 9.600 1.00 36.03 343 GLY A C 1
ATOM 2670 O O . GLY A 1 343 ? -40.489 9.112 9.420 1.00 36.03 343 GLY A O 1
ATOM 2671 N N . GLU A 1 344 ? -40.107 11.171 10.257 1.00 30.75 344 GLU A N 1
ATOM 2672 C CA . GLU A 1 344 ? -41.503 11.625 10.332 1.00 30.75 344 GLU A CA 1
ATOM 2673 C C . GLU A 1 344 ? -41.648 13.071 10.858 1.00 30.75 344 GLU A C 1
ATOM 2675 O O . GLU A 1 344 ? -41.200 13.420 11.946 1.00 30.75 344 GLU A O 1
ATOM 2680 N N . VAL A 1 345 ? -42.335 13.865 10.025 1.00 28.61 345 VAL A N 1
ATOM 2681 C CA . VAL A 1 345 ? -43.038 15.142 10.257 1.00 28.61 345 VAL A CA 1
ATOM 2682 C C . VAL A 1 345 ? -42.192 16.387 10.560 1.00 28.61 345 VAL A C 1
ATOM 2684 O O . VAL A 1 345 ? -42.025 16.816 11.697 1.00 28.61 345 VAL A O 1
ATOM 2687 N N . GLY A 1 346 ? -41.752 17.049 9.484 1.00 27.55 346 GLY A N 1
ATOM 2688 C CA . GLY A 1 346 ? -41.412 18.469 9.524 1.00 27.55 346 GLY A CA 1
ATOM 2689 C C . GLY A 1 346 ? -42.666 19.317 9.746 1.00 27.55 346 GLY A C 1
ATOM 2690 O O . GLY A 1 346 ? -43.646 19.195 9.008 1.00 27.55 346 GLY A O 1
ATOM 2691 N N . GLU A 1 347 ? -42.624 20.178 10.760 1.00 26.59 347 GLU A N 1
ATOM 2692 C CA . GLU A 1 347 ? -43.564 21.284 10.907 1.00 26.59 347 GLU A CA 1
ATOM 2693 C C . GLU A 1 347 ? -43.416 22.248 9.725 1.00 26.59 347 GLU A C 1
ATOM 2695 O O . GLU A 1 347 ? -42.315 22.617 9.310 1.00 26.59 347 GLU A O 1
ATOM 2700 N N . ALA A 1 348 ? -44.562 22.618 9.164 1.00 28.66 348 ALA A N 1
ATOM 2701 C CA . ALA A 1 348 ? -44.690 23.505 8.027 1.00 28.66 348 ALA A CA 1
ATOM 2702 C C . ALA A 1 348 ? -44.152 24.913 8.333 1.00 28.66 348 ALA A C 1
ATOM 2704 O O . ALA A 1 348 ? -44.586 25.571 9.277 1.00 28.66 348 ALA A O 1
ATOM 2705 N N . GLY A 1 349 ? -43.268 25.392 7.460 1.00 26.73 349 GLY A N 1
ATOM 2706 C CA . GLY A 1 349 ? -42.904 26.796 7.308 1.00 26.73 349 GLY A CA 1
ATOM 2707 C C . GLY A 1 349 ? -42.774 27.102 5.820 1.00 26.73 349 GLY A C 1
ATOM 2708 O O . GLY A 1 349 ? -41.814 26.692 5.175 1.00 26.73 349 GLY A O 1
ATOM 2709 N N . GLU A 1 350 ? -43.794 27.754 5.270 1.00 24.94 350 GLU A N 1
ATOM 2710 C CA . GLU A 1 350 ? -43.930 28.142 3.866 1.00 24.94 350 GLU A CA 1
ATOM 2711 C C . GLU A 1 350 ? -42.903 29.210 3.445 1.00 24.94 350 GLU A C 1
ATOM 2713 O O . GLU A 1 350 ? -42.761 30.220 4.129 1.00 24.94 350 GLU A O 1
ATOM 2718 N N . ALA A 1 351 ? -42.263 29.030 2.280 1.00 25.89 351 ALA A N 1
ATOM 2719 C CA . ALA A 1 351 ? -42.145 30.031 1.202 1.00 25.89 351 ALA A CA 1
ATOM 2720 C C . ALA A 1 351 ? -41.325 29.469 0.014 1.00 25.89 351 ALA A C 1
ATOM 2722 O O . ALA A 1 351 ? -40.237 28.936 0.206 1.00 25.89 351 ALA A O 1
ATOM 2723 N N . GLY A 1 352 ? -41.884 29.575 -1.204 1.00 24.33 352 GLY A N 1
ATOM 2724 C CA . GLY A 1 352 ? -41.367 29.058 -2.492 1.00 24.33 352 GLY A CA 1
ATOM 2725 C C . GLY A 1 352 ? -40.007 29.619 -2.959 1.00 24.33 352 GLY A C 1
ATOM 2726 O O . GLY A 1 352 ? -39.417 30.461 -2.300 1.00 24.33 352 GLY A O 1
ATOM 2727 N N . GLN A 1 353 ? -39.441 29.232 -4.109 1.00 26.33 353 GLN A N 1
ATOM 2728 C CA . GLN A 1 353 ? -40.028 28.840 -5.398 1.00 26.33 353 GLN A CA 1
ATOM 2729 C C . GLN A 1 353 ? -39.094 27.899 -6.206 1.00 26.33 353 GLN A C 1
ATOM 2731 O O . GLN A 1 353 ? -37.891 27.862 -5.972 1.00 26.33 353 GLN A O 1
ATOM 2736 N N . ALA A 1 354 ? -39.722 27.185 -7.155 1.00 25.19 354 ALA A N 1
ATOM 2737 C CA . ALA A 1 354 ? -39.262 26.459 -8.360 1.00 25.19 354 ALA A CA 1
ATOM 2738 C C . ALA A 1 354 ? -37.815 26.682 -8.859 1.00 25.19 354 ALA A C 1
ATOM 2740 O O . ALA A 1 354 ? -37.307 27.790 -8.802 1.00 25.19 354 ALA A O 1
ATOM 2741 N N . GLY A 1 355 ? -37.114 25.743 -9.499 1.00 23.23 355 GLY A N 1
ATOM 2742 C CA . GLY A 1 355 ? -37.382 24.404 -10.035 1.00 23.23 355 GLY A CA 1
ATOM 2743 C C . GLY A 1 355 ? -36.101 23.973 -10.782 1.00 23.23 355 GLY A C 1
ATOM 2744 O O . GLY A 1 355 ? -35.348 24.829 -11.224 1.00 23.23 355 GLY A O 1
ATOM 2745 N N . GLU A 1 356 ? -35.747 22.691 -10.814 1.00 25.66 356 GLU A N 1
ATOM 2746 C CA . GLU A 1 356 ? -35.657 21.916 -12.058 1.00 25.66 356 GLU A CA 1
ATOM 2747 C C . GLU A 1 356 ? -35.440 20.435 -11.724 1.00 25.66 356 GLU A C 1
ATOM 2749 O O . GLU A 1 356 ? -34.568 20.056 -10.943 1.00 25.66 356 GLU A O 1
ATOM 2754 N N . ALA A 1 357 ? -36.272 19.598 -12.335 1.00 25.08 357 ALA A N 1
ATOM 2755 C CA . ALA A 1 357 ? -36.250 18.155 -12.213 1.00 25.08 357 ALA A CA 1
ATOM 2756 C C . ALA A 1 357 ? -35.213 17.535 -13.161 1.00 25.08 357 ALA A C 1
ATOM 2758 O O . ALA A 1 357 ? -35.269 17.739 -14.374 1.00 25.08 357 ALA A O 1
ATOM 2759 N N . ARG A 1 358 ? -34.359 16.660 -12.621 1.00 27.72 358 ARG A N 1
ATOM 2760 C CA . ARG A 1 358 ? -33.834 15.495 -13.345 1.00 27.72 358 ARG A CA 1
ATOM 2761 C C . ARG A 1 358 ? -34.063 14.236 -12.505 1.00 27.72 358 ARG A C 1
ATOM 2763 O O . ARG A 1 358 ? -33.471 14.054 -11.450 1.00 27.72 358 ARG A O 1
ATOM 2770 N N . GLN A 1 359 ? -34.992 13.416 -12.995 1.00 26.02 359 GLN A N 1
ATOM 2771 C CA . GLN A 1 359 ? -35.202 11.997 -12.681 1.00 26.02 359 GLN A CA 1
ATOM 2772 C C . GLN A 1 359 ? -33.925 11.185 -12.976 1.00 26.02 359 GLN A C 1
ATOM 2774 O O . GLN A 1 359 ? -33.160 11.581 -13.848 1.00 26.02 359 GLN A O 1
ATOM 2779 N N . ALA A 1 360 ? -33.669 9.996 -12.439 1.00 26.69 360 ALA A N 1
ATOM 2780 C CA . ALA A 1 360 ? -34.204 9.198 -11.337 1.00 26.69 360 ALA A CA 1
ATOM 2781 C C . ALA A 1 360 ? -33.373 7.899 -11.332 1.00 26.69 360 ALA A C 1
ATOM 2783 O O . ALA A 1 360 ? -32.980 7.436 -12.402 1.00 26.69 360 ALA A O 1
ATOM 2784 N N . GLY A 1 361 ? -33.219 7.269 -10.165 1.00 24.53 361 GLY A N 1
ATOM 2785 C CA . GLY A 1 361 ? -33.060 5.816 -10.092 1.00 24.53 361 GLY A CA 1
ATOM 2786 C C . GLY A 1 361 ? -31.805 5.309 -9.399 1.00 24.53 361 GLY A C 1
ATOM 2787 O O . GLY A 1 361 ? -30.939 4.771 -10.064 1.00 24.53 361 GLY A O 1
ATOM 2788 N N . GLU A 1 362 ? -31.786 5.363 -8.069 1.00 25.84 362 GLU A N 1
ATOM 2789 C CA . GLU A 1 362 ? -31.364 4.221 -7.252 1.00 25.84 362 GLU A CA 1
ATOM 2790 C C . GLU A 1 362 ? -32.089 4.312 -5.905 1.00 25.84 362 GLU A C 1
ATOM 2792 O O . GLU A 1 362 ? -32.065 5.328 -5.211 1.00 25.84 362 GLU A O 1
ATOM 2797 N N . ALA A 1 363 ? -32.888 3.287 -5.621 1.00 29.47 363 ALA A N 1
ATOM 2798 C CA . ALA A 1 363 ? -33.785 3.231 -4.483 1.00 29.47 363 ALA A CA 1
ATOM 2799 C C . ALA A 1 363 ? -32.983 3.183 -3.178 1.00 29.47 363 ALA A C 1
ATOM 2801 O O . ALA A 1 363 ? -32.136 2.310 -3.001 1.00 29.47 363 ALA A O 1
ATOM 2802 N N . GLY A 1 364 ? -33.287 4.097 -2.254 1.00 31.53 364 GLY A N 1
ATOM 2803 C CA . GLY A 1 364 ? -32.733 4.093 -0.907 1.00 31.53 364 GLY A CA 1
ATOM 2804 C C . GLY A 1 364 ? -33.080 2.795 -0.183 1.00 31.53 364 GLY A C 1
ATOM 2805 O O . GLY A 1 364 ? -34.201 2.619 0.294 1.00 31.53 364 GLY A O 1
ATOM 2806 N N . GLN A 1 365 ? -32.110 1.885 -0.091 1.00 35.25 365 GLN A N 1
ATOM 2807 C CA . GLN A 1 365 ? -32.121 0.853 0.935 1.00 35.25 365 GLN A CA 1
ATOM 2808 C C . GLN A 1 365 ? -32.072 1.564 2.285 1.00 35.25 365 GLN A C 1
ATOM 2810 O O . GLN A 1 365 ? -31.157 2.345 2.547 1.00 35.25 365 GLN A O 1
ATOM 2815 N N . ALA A 1 366 ? -33.068 1.312 3.135 1.00 45.84 366 ALA A N 1
ATOM 2816 C CA . ALA A 1 366 ? -32.999 1.704 4.532 1.00 45.84 366 ALA A CA 1
ATOM 2817 C C . ALA A 1 366 ? -31.689 1.149 5.099 1.00 45.84 366 ALA A C 1
ATOM 2819 O O . ALA A 1 366 ? -31.471 -0.063 5.103 1.00 45.84 366 ALA A O 1
ATOM 2820 N N . VAL A 1 367 ? -30.784 2.041 5.497 1.00 58.97 367 VAL A N 1
ATOM 2821 C CA . VAL A 1 367 ? -29.489 1.666 6.053 1.00 58.97 367 VAL A CA 1
ATOM 2822 C C . VAL A 1 367 ? -29.746 1.078 7.434 1.00 58.97 367 VAL A C 1
ATOM 2824 O O . VAL A 1 367 ? -29.871 1.793 8.425 1.00 58.97 367 VAL A O 1
ATOM 2827 N N . GLN A 1 368 ? -29.932 -0.237 7.467 1.00 71.81 368 GLN A N 1
ATOM 2828 C CA . GLN A 1 368 ? -30.418 -0.940 8.640 1.00 71.81 368 GLN A CA 1
ATOM 2829 C C . GLN A 1 368 ? -29.257 -1.615 9.369 1.00 71.81 368 GLN A C 1
ATOM 2831 O O . GLN A 1 368 ? -28.372 -2.219 8.763 1.00 71.81 368 GLN A O 1
ATOM 2836 N N . LEU A 1 369 ? -29.263 -1.492 10.693 1.00 81.00 369 LEU A N 1
ATOM 2837 C CA . LEU A 1 369 ? -28.345 -2.198 11.574 1.00 81.00 369 LEU A CA 1
ATOM 2838 C C . LEU A 1 369 ? -28.577 -3.713 11.457 1.00 81.00 369 LEU A C 1
ATOM 2840 O O . LEU A 1 369 ? -29.702 -4.179 11.640 1.00 81.00 369 LEU A O 1
ATOM 2844 N N . GLU A 1 370 ? -27.516 -4.487 11.217 1.00 83.06 370 GLU A N 1
ATOM 2845 C CA . GLU A 1 370 ? -27.576 -5.955 11.238 1.00 83.06 370 GLU A CA 1
ATOM 2846 C C . GLU A 1 370 ? -27.686 -6.462 12.690 1.00 83.06 370 GLU A C 1
ATOM 2848 O O . GLU A 1 370 ? -26.705 -6.833 13.339 1.00 83.06 370 GLU A O 1
ATOM 2853 N N . LEU A 1 371 ? -28.903 -6.429 13.233 1.00 80.69 371 LEU A N 1
ATOM 2854 C CA . LEU A 1 371 ? -29.151 -6.649 14.658 1.00 80.69 371 LEU A CA 1
ATOM 2855 C C . LEU A 1 371 ? -28.755 -8.065 15.124 1.00 80.69 371 LEU A C 1
ATOM 2857 O O . LEU A 1 371 ? -28.208 -8.208 16.216 1.00 80.69 371 LEU A O 1
ATOM 2861 N N . ASP A 1 372 ? -28.964 -9.093 14.293 1.00 79.75 372 ASP A N 1
ATOM 2862 C CA . ASP A 1 372 ? -28.563 -10.482 14.578 1.00 79.75 372 ASP A CA 1
ATOM 2863 C C . ASP A 1 372 ? -27.047 -10.616 14.797 1.00 79.75 372 ASP A C 1
ATOM 2865 O O . ASP A 1 372 ? -26.601 -11.141 15.824 1.00 79.75 372 ASP A O 1
ATOM 2869 N N . GLY A 1 373 ? -26.248 -10.107 13.852 1.00 84.75 373 GLY A N 1
ATOM 2870 C CA . GLY A 1 373 ? -24.788 -10.132 13.926 1.00 84.75 373 GLY A CA 1
ATOM 2871 C C . GLY A 1 373 ? -24.259 -9.332 15.115 1.00 84.75 373 GLY A C 1
ATOM 2872 O O . GLY A 1 373 ? -23.391 -9.803 15.854 1.00 84.75 373 GLY A O 1
ATOM 2873 N N . VAL A 1 374 ? -24.825 -8.145 15.360 1.00 87.56 374 VAL A N 1
ATOM 2874 C CA . VAL A 1 374 ? -24.451 -7.298 16.502 1.00 87.56 374 VAL A CA 1
ATOM 2875 C C . VAL A 1 374 ? -24.739 -8.008 17.825 1.00 87.56 374 VAL A C 1
ATOM 2877 O O . VAL A 1 374 ? -23.856 -8.097 18.677 1.00 87.56 374 VAL A O 1
ATOM 2880 N N . VAL A 1 375 ? -25.934 -8.580 18.001 1.00 80.62 375 VAL A N 1
ATOM 2881 C CA . VAL A 1 375 ? -26.291 -9.311 19.227 1.00 80.62 375 VAL A CA 1
ATOM 2882 C C . VAL A 1 375 ? -25.398 -10.536 19.429 1.00 80.62 375 VAL A C 1
ATOM 2884 O O . VAL A 1 375 ? -24.983 -10.801 20.562 1.00 80.62 375 VAL A O 1
ATOM 2887 N N . ALA A 1 376 ? -25.047 -11.263 18.366 1.00 80.25 376 ALA A N 1
ATOM 2888 C CA . ALA A 1 376 ? -24.131 -12.399 18.456 1.00 80.25 376 ALA A CA 1
ATOM 2889 C C . ALA A 1 376 ? -22.744 -11.979 18.977 1.00 80.25 376 ALA A C 1
ATOM 2891 O O . ALA A 1 376 ? -22.238 -12.574 19.934 1.00 80.25 376 ALA A O 1
ATOM 2892 N N . VAL A 1 377 ? -22.170 -10.909 18.417 1.00 88.62 377 VAL A N 1
ATOM 2893 C CA . VAL A 1 377 ? -20.873 -10.365 18.851 1.00 88.62 377 VAL A CA 1
ATOM 2894 C C . VAL A 1 377 ? -20.937 -9.877 20.297 1.00 88.62 377 VAL A C 1
ATOM 2896 O O . VAL A 1 377 ? -20.086 -10.244 21.106 1.00 88.62 377 VAL A O 1
ATOM 2899 N N . LEU A 1 378 ? -21.970 -9.119 20.672 1.00 82.56 378 LEU A N 1
ATOM 2900 C CA . LEU A 1 378 ? -22.147 -8.643 22.048 1.00 82.56 378 LEU A CA 1
ATOM 2901 C C . LEU A 1 378 ? -22.262 -9.808 23.041 1.00 82.56 378 LEU A C 1
ATOM 2903 O O . LEU A 1 378 ? -21.638 -9.781 24.101 1.00 82.56 378 LEU A O 1
ATOM 2907 N N . THR A 1 379 ? -22.983 -10.870 22.674 1.00 76.94 379 THR A N 1
ATOM 2908 C CA . THR A 1 379 ? -23.097 -12.092 23.487 1.00 76.94 379 THR A CA 1
ATOM 2909 C C . THR A 1 379 ? -21.738 -12.765 23.678 1.00 76.94 379 THR A C 1
ATOM 2911 O O . THR A 1 379 ? -21.407 -13.197 24.786 1.00 76.94 379 THR A O 1
ATOM 2914 N N . GLN A 1 380 ? -20.910 -12.822 22.632 1.00 80.56 380 GLN A N 1
ATOM 2915 C CA . GLN A 1 380 ? -19.535 -13.310 22.740 1.00 80.56 380 GLN A CA 1
ATOM 2916 C C . GLN A 1 380 ? -18.699 -12.418 23.672 1.00 80.56 380 GLN A C 1
ATOM 2918 O O . GLN A 1 380 ? -17.989 -12.935 24.535 1.00 80.56 380 GLN A O 1
ATOM 2923 N N . MET A 1 381 ? -18.825 -11.091 23.570 1.00 79.44 381 MET A N 1
ATOM 2924 C CA . MET A 1 381 ? -18.080 -10.135 24.401 1.00 79.44 381 MET A CA 1
ATOM 2925 C C . MET A 1 381 ? -18.425 -10.221 25.895 1.00 79.44 381 MET A C 1
ATOM 2927 O O . MET A 1 381 ? -17.562 -9.963 26.735 1.00 79.44 381 MET A O 1
ATOM 2931 N N . LEU A 1 382 ? -19.631 -10.667 26.263 1.00 73.25 382 LEU A N 1
ATOM 2932 C CA . LEU A 1 382 ? -19.983 -10.938 27.666 1.00 73.25 382 LEU A CA 1
ATOM 2933 C C . LEU A 1 382 ? -19.137 -12.058 28.296 1.00 73.25 382 LEU A C 1
ATOM 2935 O O . LEU A 1 382 ? -18.945 -12.076 29.515 1.00 73.25 382 LEU A O 1
ATOM 2939 N N . HIS A 1 383 ? -18.594 -12.962 27.477 1.00 75.25 383 HIS A N 1
ATOM 2940 C CA . HIS A 1 383 ? -17.715 -14.042 27.921 1.00 75.25 383 HIS A CA 1
ATOM 2941 C C . HIS A 1 383 ? -16.233 -13.644 27.968 1.00 75.25 383 HIS A C 1
ATOM 2943 O O . HIS A 1 383 ? -15.407 -14.449 28.395 1.00 75.25 383 HIS A O 1
ATOM 2949 N N . HIS A 1 384 ? -15.882 -12.422 27.550 1.00 75.12 384 HIS A N 1
ATOM 2950 C CA . HIS A 1 384 ? -14.501 -11.936 27.547 1.00 75.12 384 HIS A CA 1
ATOM 2951 C C . HIS A 1 384 ? -13.900 -11.931 28.968 1.00 75.12 384 HIS A C 1
ATOM 2953 O O . HIS A 1 384 ? -14.628 -11.917 29.952 1.00 75.12 384 HIS A O 1
ATOM 2959 N N . SER A 1 385 ? -12.578 -11.946 29.143 1.00 73.19 385 SER A N 1
ATOM 2960 C CA . SER A 1 385 ? -11.982 -11.918 30.495 1.00 73.19 385 SER A CA 1
ATOM 2961 C C . SER A 1 385 ? -12.099 -10.537 31.155 1.00 73.19 385 SER A C 1
ATOM 2963 O O . SER A 1 385 ? -12.357 -10.435 32.355 1.00 73.19 385 SER A O 1
ATOM 2965 N N . SER A 1 386 ? -11.965 -9.470 30.362 1.00 77.56 386 SER A N 1
ATOM 2966 C CA . SER A 1 386 ? -11.965 -8.088 30.851 1.00 77.56 386 SER A CA 1
ATOM 2967 C C . SER A 1 386 ? -13.345 -7.570 31.255 1.00 77.56 386 SER A C 1
ATOM 2969 O O . SER A 1 386 ? -14.323 -7.710 30.520 1.00 77.56 386 SER A O 1
ATOM 2971 N N . VAL A 1 387 ? -13.396 -6.872 32.393 1.00 72.12 387 VAL A N 1
ATOM 2972 C CA . VAL A 1 387 ? -14.593 -6.172 32.881 1.00 72.12 387 VAL A CA 1
ATOM 2973 C C . VAL A 1 387 ? -14.977 -5.008 31.966 1.00 72.12 387 VAL A C 1
ATOM 2975 O O . VAL A 1 387 ? -16.163 -4.824 31.715 1.00 72.12 387 VAL A O 1
ATOM 2978 N N . SER A 1 388 ? -14.014 -4.250 31.430 1.00 74.06 388 SER A N 1
ATOM 2979 C CA . SER A 1 388 ? -14.302 -3.093 30.566 1.00 74.06 388 SER A CA 1
ATOM 2980 C C . SER A 1 388 ? -15.051 -3.502 29.296 1.00 74.06 388 SER A C 1
ATOM 2982 O O . SER A 1 388 ? -16.067 -2.900 28.959 1.00 74.06 388 SER A O 1
ATOM 2984 N N . THR A 1 389 ? -14.608 -4.581 28.648 1.00 76.19 389 THR A N 1
ATOM 2985 C CA . THR A 1 389 ? -15.254 -5.157 27.460 1.00 76.19 389 THR A CA 1
ATOM 2986 C C . THR A 1 389 ? -16.664 -5.666 27.770 1.00 76.19 389 THR A C 1
ATOM 2988 O O . THR A 1 389 ? -17.590 -5.400 27.008 1.00 76.19 389 THR A O 1
ATOM 2991 N N . LYS A 1 390 ? -16.862 -6.338 28.917 1.00 76.00 390 LYS A N 1
ATOM 2992 C CA . LYS A 1 390 ? -18.197 -6.790 29.351 1.00 76.00 390 LYS A CA 1
ATOM 2993 C C . LYS A 1 390 ? -19.151 -5.628 29.596 1.00 76.00 390 LYS A C 1
ATOM 2995 O O . LYS A 1 390 ? -20.303 -5.699 29.186 1.00 76.00 390 LYS A O 1
ATOM 3000 N N . VAL A 1 391 ? -18.684 -4.583 30.281 1.00 72.50 391 VAL A N 1
ATOM 3001 C CA . VAL A 1 391 ? -19.489 -3.389 30.572 1.00 72.50 391 VAL A CA 1
ATOM 3002 C C . VAL A 1 391 ? -19.898 -2.707 29.271 1.00 72.50 391 VAL A C 1
ATOM 3004 O O . VAL A 1 391 ? -21.084 -2.471 29.080 1.00 72.50 391 VAL A O 1
ATOM 3007 N N . ALA A 1 392 ? -18.965 -2.512 28.337 1.00 76.75 392 ALA A N 1
ATOM 3008 C CA . ALA A 1 392 ? -19.283 -1.945 27.029 1.00 76.75 392 ALA A CA 1
ATOM 3009 C C . ALA A 1 392 ? -20.319 -2.788 26.262 1.00 76.75 392 ALA A C 1
ATOM 3011 O O . ALA A 1 392 ? -21.243 -2.233 25.671 1.00 76.75 392 ALA A O 1
ATOM 3012 N N . ALA A 1 393 ? -20.220 -4.121 26.311 1.00 76.06 393 ALA A N 1
ATOM 3013 C CA . ALA A 1 393 ? -21.207 -4.999 25.684 1.00 76.06 393 ALA A CA 1
ATOM 3014 C C . ALA A 1 393 ? -22.605 -4.877 26.324 1.00 76.06 393 ALA A C 1
ATOM 3016 O O . ALA A 1 393 ? -23.610 -4.861 25.614 1.00 76.06 393 ALA A O 1
ATOM 3017 N N . LEU A 1 394 ? -22.683 -4.754 27.654 1.00 73.00 394 LEU A N 1
ATOM 3018 C CA . LEU A 1 394 ? -23.945 -4.515 28.364 1.00 73.00 394 LEU A CA 1
ATOM 3019 C C . LEU A 1 394 ? -24.544 -3.144 28.034 1.00 73.00 394 LEU A C 1
ATOM 3021 O O . LEU A 1 394 ? -25.753 -3.057 27.822 1.00 73.00 394 LEU A O 1
ATOM 3025 N N . ASP A 1 395 ? -23.713 -2.102 27.956 1.00 73.69 395 ASP A N 1
ATOM 3026 C CA . ASP A 1 395 ? -24.142 -0.754 27.574 1.00 73.69 395 ASP A CA 1
ATOM 3027 C C . ASP A 1 395 ? -24.738 -0.750 26.161 1.00 73.69 395 ASP A C 1
ATOM 3029 O O . ASP A 1 395 ? -25.781 -0.137 25.933 1.00 73.69 395 ASP A O 1
ATOM 3033 N N . TRP A 1 396 ? -24.139 -1.501 25.232 1.00 85.12 396 TRP A N 1
ATOM 3034 C CA . TRP A 1 396 ? -24.684 -1.718 23.892 1.00 85.12 396 TRP A CA 1
ATOM 3035 C C . TRP A 1 396 ? -26.034 -2.432 23.905 1.00 85.12 396 TRP A C 1
ATOM 3037 O O . TRP A 1 396 ? -26.976 -1.951 23.281 1.00 85.12 396 TRP A O 1
ATOM 3047 N N . ILE A 1 397 ? -26.163 -3.548 24.630 1.00 75.81 397 ILE A N 1
ATOM 3048 C CA . ILE A 1 397 ? -27.436 -4.285 24.735 1.00 75.81 397 ILE A CA 1
ATOM 3049 C C . ILE A 1 397 ? -28.534 -3.378 25.306 1.00 75.81 397 ILE A C 1
ATOM 3051 O O . ILE A 1 397 ? -29.647 -3.346 24.780 1.00 75.81 397 ILE A O 1
ATOM 3055 N N . LEU A 1 398 ? -28.219 -2.609 26.353 1.00 69.44 398 LEU A N 1
ATOM 3056 C CA . LEU A 1 398 ? -29.144 -1.648 26.949 1.00 69.44 398 LEU A CA 1
ATOM 3057 C C . LEU A 1 398 ? -29.516 -0.535 25.961 1.00 69.44 398 LEU A C 1
ATOM 3059 O O . LEU A 1 398 ? -30.682 -0.154 25.873 1.00 69.44 398 LEU A O 1
ATOM 3063 N N . HIS A 1 399 ? -28.544 -0.016 25.210 1.00 75.19 399 HIS A N 1
ATOM 3064 C CA . HIS A 1 399 ? -28.785 1.014 24.206 1.00 75.19 399 HIS A CA 1
ATOM 3065 C C . HIS A 1 399 ? -29.712 0.513 23.094 1.00 75.19 399 HIS A C 1
ATOM 3067 O O . HIS A 1 399 ? -30.691 1.186 22.775 1.00 75.19 399 HIS A O 1
ATOM 3073 N N . LEU A 1 400 ? -29.456 -0.688 22.566 1.00 77.19 400 LEU A N 1
ATOM 3074 C CA . LEU A 1 400 ? -30.298 -1.330 21.556 1.00 77.19 400 LEU A CA 1
ATOM 3075 C C . LEU A 1 400 ? -31.717 -1.560 22.075 1.00 77.19 400 LEU A C 1
ATOM 3077 O O . LEU A 1 400 ? -32.671 -1.238 21.378 1.00 77.19 400 LEU A O 1
ATOM 3081 N N . TYR A 1 401 ? -31.871 -2.044 23.310 1.00 67.81 401 TYR A N 1
ATOM 3082 C CA . TYR A 1 401 ? -33.188 -2.231 23.923 1.00 67.81 401 TYR A CA 1
ATOM 3083 C C . TYR A 1 401 ? -33.966 -0.913 24.052 1.00 67.81 401 TYR A C 1
ATOM 3085 O O . TYR A 1 401 ? -35.155 -0.860 23.754 1.00 67.81 401 TYR A O 1
ATOM 3093 N N . ASN A 1 402 ? -33.293 0.167 24.459 1.00 69.62 402 ASN A N 1
ATOM 3094 C CA . ASN A 1 402 ? -33.928 1.473 24.638 1.00 69.62 402 ASN A CA 1
ATOM 3095 C C . ASN A 1 402 ? -34.283 2.165 23.315 1.00 69.62 402 ASN A C 1
ATOM 3097 O O . ASN A 1 402 ? -35.204 2.979 23.291 1.00 69.62 402 ASN A O 1
ATOM 3101 N N . LYS A 1 403 ? -33.520 1.915 22.245 1.00 73.56 403 LYS A N 1
ATOM 3102 C CA . LYS A 1 403 ? -33.679 2.607 20.957 1.00 73.56 403 LYS A CA 1
ATOM 3103 C C . LYS A 1 403 ? -34.457 1.809 19.922 1.00 73.56 403 LYS A C 1
ATOM 3105 O O . LYS A 1 403 ? -35.198 2.413 19.165 1.00 73.56 403 LYS A O 1
ATOM 3110 N N . LEU A 1 404 ? -34.336 0.484 19.924 1.00 71.69 404 LEU A N 1
ATOM 3111 C CA . LEU A 1 404 ? -34.970 -0.415 18.958 1.00 71.69 404 LEU A CA 1
ATOM 3112 C C . LEU A 1 404 ? -35.747 -1.543 19.670 1.00 71.69 404 LEU A C 1
ATOM 3114 O O . LEU A 1 404 ? -35.518 -2.723 19.384 1.00 71.69 404 LEU A O 1
ATOM 3118 N N . PRO A 1 405 ? -36.678 -1.231 20.596 1.00 61.16 405 PRO A N 1
ATOM 3119 C CA . PRO A 1 405 ? -37.326 -2.238 21.438 1.00 61.16 405 PRO A CA 1
ATOM 3120 C C . PRO A 1 405 ? -38.065 -3.302 20.616 1.00 61.16 405 PRO A C 1
ATOM 3122 O O . PRO A 1 405 ? -37.924 -4.489 20.888 1.00 61.16 405 PRO A O 1
ATOM 3125 N N . ALA A 1 406 ? -38.793 -2.910 19.566 1.00 58.12 406 ALA A N 1
ATOM 3126 C CA . ALA A 1 406 ? -39.564 -3.839 18.738 1.00 58.12 406 ALA A CA 1
ATOM 3127 C C . ALA A 1 406 ? -38.680 -4.825 17.949 1.00 58.12 406 ALA A C 1
ATOM 3129 O O . ALA A 1 406 ? -39.005 -6.008 17.848 1.00 58.12 406 ALA A O 1
ATOM 3130 N N . GLN A 1 407 ? -37.542 -4.358 17.425 1.00 62.81 407 GLN A N 1
ATOM 3131 C CA . GLN A 1 407 ? -36.619 -5.191 16.647 1.00 62.81 407 GLN A CA 1
ATOM 3132 C C . GLN A 1 407 ? -35.832 -6.145 17.563 1.00 62.81 407 GLN A C 1
ATOM 3134 O O . GLN A 1 407 ? -35.672 -7.324 17.253 1.00 62.81 407 GLN A O 1
ATOM 3139 N N . VAL A 1 408 ? -35.418 -5.661 18.739 1.00 57.00 408 VAL A N 1
ATOM 3140 C CA . VAL A 1 408 ? -34.714 -6.443 19.771 1.00 57.00 408 VAL A CA 1
ATOM 3141 C C . VAL A 1 408 ? -35.631 -7.496 20.409 1.00 57.00 408 VAL A C 1
ATOM 3143 O O . VAL A 1 408 ? -35.182 -8.609 20.658 1.00 57.00 408 VAL A O 1
ATOM 3146 N N . LEU A 1 409 ? -36.916 -7.197 20.633 1.00 54.69 409 LEU A N 1
ATOM 3147 C CA . LEU A 1 409 ? -37.899 -8.170 21.138 1.00 54.69 409 LEU A CA 1
ATOM 3148 C C . LEU A 1 409 ? -38.277 -9.229 20.084 1.00 54.69 409 LEU A C 1
ATOM 3150 O O . LEU A 1 409 ? -38.561 -10.374 20.434 1.00 54.69 409 LEU A O 1
ATOM 3154 N N . GLY A 1 410 ? -38.258 -8.864 18.796 1.00 46.53 410 GLY A N 1
ATOM 3155 C CA . GLY A 1 410 ? -38.499 -9.784 17.678 1.00 46.53 410 GLY A CA 1
ATOM 3156 C C . GLY A 1 410 ? -37.346 -10.761 17.426 1.00 46.53 410 GLY A C 1
ATOM 3157 O O . GLY A 1 410 ? -37.571 -11.906 17.012 1.00 46.53 410 GLY A O 1
ATOM 3158 N N . LEU A 1 411 ? -36.112 -10.355 17.739 1.00 53.34 411 LEU A N 1
ATOM 3159 C CA . LEU A 1 411 ? -34.998 -11.280 17.865 1.00 53.34 411 LEU A CA 1
ATOM 3160 C C . LEU A 1 411 ? -35.309 -12.233 19.012 1.00 53.34 411 LEU A C 1
ATOM 3162 O O . LEU A 1 411 ? -35.483 -11.830 20.157 1.00 53.34 411 LEU A O 1
ATOM 3166 N N . ARG A 1 412 ? -35.346 -13.537 18.741 1.00 46.66 412 ARG A N 1
ATOM 3167 C CA . ARG A 1 412 ? -35.438 -14.560 19.793 1.00 46.66 412 ARG A CA 1
ATOM 3168 C C . ARG A 1 412 ? -34.115 -14.610 20.565 1.00 46.66 412 ARG A C 1
ATOM 3170 O O . ARG A 1 412 ? -33.433 -15.630 20.526 1.00 46.66 412 ARG A O 1
ATOM 3177 N N . ILE A 1 413 ? -33.745 -13.533 21.258 1.00 42.59 413 ILE A N 1
ATOM 3178 C CA . ILE A 1 413 ? -32.512 -13.344 22.033 1.00 42.59 413 ILE A CA 1
ATOM 3179 C C . ILE A 1 413 ? -32.304 -14.535 22.979 1.00 42.59 413 ILE A C 1
ATOM 3181 O O . ILE A 1 413 ? -31.200 -15.049 23.109 1.00 42.59 413 ILE A O 1
ATOM 3185 N N . TYR A 1 414 ? -33.384 -15.125 23.494 1.00 38.09 414 TYR A N 1
ATOM 3186 C CA . TYR A 1 414 ? -33.381 -16.381 24.252 1.00 38.09 414 TYR A CA 1
ATOM 3187 C C . TYR A 1 414 ? -32.642 -17.570 23.579 1.00 38.09 414 TYR A C 1
ATOM 3189 O O . TYR A 1 414 ? -32.224 -18.499 24.272 1.00 38.09 414 TYR A O 1
ATOM 3197 N N . ARG A 1 415 ? -32.467 -17.585 22.245 1.00 35.41 415 ARG A N 1
ATOM 3198 C CA . ARG A 1 415 ? -31.689 -18.600 21.503 1.00 35.41 415 ARG A CA 1
ATOM 3199 C C . ARG A 1 415 ? -30.179 -18.355 21.533 1.00 35.41 415 ARG A C 1
ATOM 3201 O O . ARG A 1 415 ? -29.448 -19.334 21.652 1.00 35.41 415 ARG A O 1
ATOM 3208 N N . TYR A 1 416 ? -29.722 -17.105 21.445 1.00 36.28 416 TYR A N 1
ATOM 3209 C CA . TYR A 1 416 ? -28.290 -16.755 21.400 1.00 36.28 416 TYR A CA 1
ATOM 3210 C C . TYR A 1 416 ? -27.616 -16.867 22.771 1.00 36.28 416 TYR A C 1
ATOM 3212 O O . TYR A 1 416 ? -26.441 -17.203 22.873 1.00 36.28 416 TYR A O 1
ATOM 3220 N N . PHE A 1 417 ? -28.387 -16.694 23.842 1.00 36.31 417 PHE A N 1
ATOM 3221 C CA . PHE A 1 417 ? -27.904 -16.762 25.221 1.00 36.31 417 PHE A CA 1
ATOM 3222 C C . PHE A 1 417 ? -28.009 -18.176 25.827 1.00 36.31 417 PHE A C 1
ATOM 3224 O O . PHE A 1 417 ? -27.881 -18.345 27.041 1.00 36.31 417 PHE A O 1
ATOM 3231 N N . ARG A 1 418 ? -28.194 -19.227 25.005 1.00 31.27 418 ARG A N 1
ATOM 3232 C CA . ARG A 1 418 ? -28.099 -20.635 25.441 1.00 31.27 418 ARG A CA 1
ATOM 3233 C C . ARG A 1 418 ? -26.653 -20.972 25.832 1.00 31.27 418 ARG A C 1
ATOM 3235 O O . ARG A 1 418 ? -25.879 -21.482 25.034 1.00 31.27 418 ARG A O 1
ATOM 3242 N N . GLY A 1 419 ? -26.307 -20.678 27.082 1.00 29.89 419 GLY A N 1
ATOM 3243 C CA . GLY A 1 419 ? -24.967 -20.864 27.656 1.00 29.89 419 GLY A CA 1
ATOM 3244 C C . GLY A 1 419 ? -24.609 -19.782 28.679 1.00 29.89 419 GLY A C 1
ATOM 3245 O O . GLY A 1 419 ? -23.905 -20.060 29.649 1.00 29.89 419 GLY A O 1
ATOM 3246 N N . VAL A 1 420 ? -25.196 -18.588 28.541 1.00 28.91 420 VAL A N 1
ATOM 3247 C CA . VAL A 1 420 ? -25.194 -17.534 29.561 1.00 28.91 420 VAL A CA 1
ATOM 3248 C C . VAL A 1 420 ? -26.305 -17.873 30.552 1.00 28.91 420 VAL A C 1
ATOM 3250 O O . VAL A 1 420 ? -27.482 -17.802 30.218 1.00 28.91 420 VAL A O 1
ATOM 3253 N N . LYS A 1 421 ? -25.969 -18.291 31.778 1.00 25.27 421 LYS A N 1
ATOM 3254 C CA . LYS A 1 421 ? -26.981 -18.766 32.746 1.00 25.27 421 LYS A CA 1
ATOM 3255 C C . LYS A 1 421 ? -28.011 -17.704 33.179 1.00 25.27 421 LYS A C 1
ATOM 3257 O O . LYS A 1 421 ? -28.970 -18.083 33.847 1.00 25.27 421 LYS A O 1
ATOM 3262 N N . TYR A 1 422 ? -27.855 -16.424 32.810 1.00 29.45 422 TYR A N 1
ATOM 3263 C CA . TYR A 1 422 ? -28.726 -15.330 33.255 1.00 29.45 422 TYR A CA 1
ATOM 3264 C C . TYR A 1 422 ? -28.797 -14.161 32.249 1.00 29.45 422 TYR A C 1
ATOM 3266 O O . TYR A 1 422 ? -27.840 -13.407 32.112 1.00 29.45 422 TYR A O 1
ATOM 3274 N N . PHE A 1 423 ? -29.955 -13.980 31.605 1.00 26.77 423 PHE A N 1
ATOM 3275 C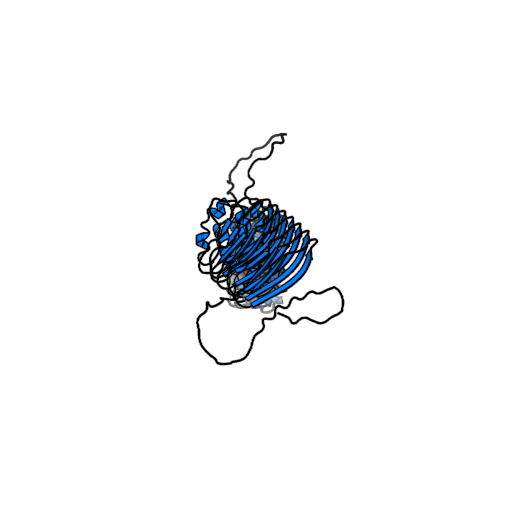 CA . PHE A 1 423 ? -30.458 -12.704 31.069 1.00 26.77 423 PHE A CA 1
ATOM 3276 C C . PHE A 1 423 ? -31.992 -12.829 30.984 1.00 26.77 423 PHE A C 1
ATOM 3278 O O . PHE A 1 423 ? -32.491 -13.713 30.289 1.00 26.77 423 PHE A O 1
ATOM 3285 N N . VAL A 1 424 ? -32.746 -12.032 31.752 1.00 26.03 424 VAL A N 1
ATOM 3286 C CA . VAL A 1 424 ? -34.223 -12.045 31.764 1.00 26.03 424 VAL A CA 1
ATOM 3287 C C . VAL A 1 424 ? -34.719 -10.714 31.208 1.00 26.03 424 VAL A C 1
ATOM 3289 O O . VAL A 1 424 ? -34.559 -9.683 31.855 1.00 26.03 424 VAL A O 1
ATOM 3292 N N . ILE A 1 425 ? -35.330 -10.754 30.023 1.00 25.02 425 ILE A N 1
ATOM 3293 C CA . ILE A 1 425 ? -36.228 -9.708 29.519 1.00 25.02 425 ILE A CA 1
ATOM 3294 C C . ILE A 1 425 ? -37.643 -10.263 29.728 1.00 25.02 425 ILE A C 1
ATOM 3296 O O . ILE A 1 425 ? -37.979 -11.304 29.156 1.00 25.02 425 ILE A O 1
ATOM 3300 N N . CYS A 1 426 ? -38.414 -9.647 30.629 1.00 23.92 426 CYS A N 1
ATOM 3301 C CA . CYS A 1 426 ? -39.789 -10.047 30.936 1.00 23.92 426 CYS A CA 1
ATOM 3302 C C . CYS A 1 426 ? -40.746 -9.616 29.812 1.00 23.92 426 CYS A C 1
ATOM 3304 O O . CYS A 1 426 ? -40.788 -8.435 29.480 1.00 23.92 426 CYS A O 1
ATOM 3306 N N . GLU A 1 427 ? -41.548 -10.554 29.301 1.00 22.06 427 GLU A N 1
ATOM 3307 C CA . GLU A 1 427 ? -42.804 -10.268 28.590 1.00 22.06 427 GLU A CA 1
ATOM 3308 C C . GLU A 1 427 ? -43.946 -9.977 29.602 1.00 22.06 427 GLU A C 1
ATOM 3310 O O . GLU A 1 427 ? -43.905 -10.417 30.751 1.00 22.06 427 GLU A O 1
ATOM 3315 N N . GLU A 1 428 ? -44.917 -9.187 29.142 1.00 26.44 428 GLU A N 1
ATOM 3316 C CA . GLU A 1 428 ? -46.045 -8.448 29.760 1.00 26.44 428 GLU A CA 1
ATOM 3317 C C . GLU A 1 428 ? -46.944 -9.109 30.851 1.00 26.44 428 GLU A C 1
ATOM 3319 O O . GLU A 1 428 ? -46.905 -10.324 31.041 1.00 26.44 428 GLU A O 1
ATOM 3324 N N . PRO A 1 429 ? -47.858 -8.355 31.533 1.00 31.80 429 PRO A N 1
ATOM 3325 C CA . PRO A 1 429 ? -48.063 -6.900 31.542 1.00 31.80 429 PRO A CA 1
ATOM 3326 C C . PRO A 1 429 ? -47.836 -6.300 32.947 1.00 31.80 429 PRO A C 1
ATOM 3328 O O . PRO A 1 429 ? -48.586 -6.589 33.882 1.00 31.80 429 PRO A O 1
ATOM 3331 N N . ARG A 1 430 ? -46.814 -5.448 33.111 1.00 25.44 430 ARG A N 1
ATOM 3332 C CA . ARG A 1 430 ? -46.681 -4.397 34.152 1.00 25.44 430 ARG A CA 1
ATOM 3333 C C . ARG A 1 430 ? -45.392 -3.568 33.889 1.00 25.44 430 ARG A C 1
ATOM 3335 O O . ARG A 1 430 ? -44.576 -4.015 33.094 1.00 25.44 430 ARG A O 1
ATOM 3342 N N . PRO A 1 431 ? -45.250 -2.345 34.447 1.00 26.61 431 PRO A N 1
ATOM 3343 C CA . PRO A 1 431 ? -44.772 -1.129 33.758 1.00 26.61 431 PRO A CA 1
ATOM 3344 C C . PRO A 1 431 ? -43.310 -1.148 33.246 1.00 26.61 431 PRO A C 1
ATOM 3346 O O . PRO A 1 431 ? -42.507 -1.944 33.726 1.00 26.61 431 PRO A O 1
ATOM 3349 N N . PRO A 1 432 ? -42.926 -0.227 32.331 1.00 26.83 432 PRO A N 1
ATOM 3350 C CA . PRO A 1 432 ? -41.833 -0.402 31.354 1.00 26.83 432 PRO A CA 1
ATOM 3351 C C . PRO A 1 432 ? -40.378 -0.472 31.865 1.00 26.83 432 PRO A C 1
ATOM 3353 O O . PRO A 1 432 ? -39.467 -0.513 31.047 1.00 26.83 432 PRO A O 1
ATOM 3356 N N . ASN A 1 433 ? -40.104 -0.471 33.174 1.00 27.44 433 ASN A N 1
ATOM 3357 C CA . ASN A 1 433 ? -38.786 -0.065 33.698 1.00 27.44 433 ASN A CA 1
ATOM 3358 C C . ASN A 1 433 ? -38.141 -1.034 34.716 1.00 27.44 433 ASN A C 1
ATOM 3360 O O . ASN A 1 433 ? -37.546 -0.585 35.696 1.00 27.44 433 ASN A O 1
ATOM 3364 N N . ALA A 1 434 ? -38.218 -2.355 34.518 1.00 28.06 434 ALA A N 1
ATOM 3365 C CA . ALA A 1 434 ? -37.563 -3.324 35.410 1.00 28.06 434 ALA A CA 1
ATOM 3366 C C . ALA A 1 434 ? -36.615 -4.279 34.662 1.00 28.06 434 ALA A C 1
ATOM 3368 O O . ALA A 1 434 ? -37.051 -5.067 33.830 1.00 28.06 434 ALA A O 1
ATOM 3369 N N . ILE A 1 435 ? -35.322 -4.252 35.013 1.00 29.45 435 ILE A N 1
ATOM 3370 C CA . ILE A 1 435 ? -34.307 -5.217 34.558 1.00 29.45 435 ILE A CA 1
ATOM 3371 C C . ILE A 1 435 ? -33.717 -5.919 35.791 1.00 29.45 435 ILE A C 1
ATOM 3373 O O . ILE A 1 435 ? -33.311 -5.263 36.750 1.00 29.45 435 ILE A O 1
ATOM 3377 N N . LEU A 1 436 ? -33.660 -7.256 35.767 1.00 28.53 436 LEU A N 1
ATOM 3378 C CA . LEU A 1 436 ? -33.126 -8.100 36.842 1.00 28.53 436 LEU A CA 1
ATOM 3379 C C . LEU A 1 436 ? -32.000 -8.981 36.272 1.00 28.53 436 LEU A C 1
ATOM 3381 O O . LEU A 1 436 ? -32.253 -9.841 35.433 1.00 28.53 436 LEU A O 1
ATOM 3385 N N . ILE A 1 437 ? -30.750 -8.766 36.705 1.00 29.16 437 ILE A N 1
ATOM 3386 C CA . ILE A 1 437 ? -29.566 -9.514 36.232 1.00 29.16 437 ILE A CA 1
ATOM 3387 C C . ILE A 1 437 ? -28.885 -10.200 37.430 1.00 29.16 437 ILE A C 1
ATOM 3389 O O . ILE A 1 437 ? -28.628 -9.559 38.449 1.00 29.16 437 ILE A O 1
ATOM 3393 N N . ALA A 1 438 ? -28.594 -11.504 37.317 1.00 25.36 438 ALA A N 1
ATOM 3394 C CA . ALA A 1 438 ? -27.907 -12.318 38.332 1.00 25.36 438 ALA A CA 1
ATOM 3395 C C . ALA A 1 438 ? -26.692 -13.092 37.750 1.00 25.36 438 ALA A C 1
ATOM 3397 O O . ALA A 1 438 ? -26.486 -13.130 36.547 1.00 25.36 438 ALA A O 1
ATOM 3398 N N . ARG A 1 439 ? -25.868 -13.652 38.648 1.00 26.64 439 ARG A N 1
ATOM 3399 C CA . ARG A 1 439 ? -24.381 -13.707 38.701 1.00 26.64 439 ARG A CA 1
ATOM 3400 C C . ARG A 1 439 ? -23.623 -14.751 37.830 1.00 26.64 439 ARG A C 1
ATOM 3402 O O . ARG A 1 439 ? -24.138 -15.835 37.571 1.00 26.64 439 ARG A O 1
ATOM 3409 N N . TRP A 1 440 ? -22.340 -14.454 37.543 1.00 24.34 440 TRP A N 1
ATOM 3410 C CA . TRP A 1 440 ? -21.259 -15.323 37.003 1.00 24.34 440 TRP A CA 1
ATOM 3411 C C . TRP A 1 440 ? -20.101 -15.474 38.034 1.00 24.34 440 TRP A C 1
ATOM 3413 O O . TRP A 1 440 ? -19.977 -14.623 38.916 1.00 24.34 440 TRP A O 1
ATOM 3423 N N . ASP A 1 441 ? -19.299 -16.547 37.954 1.00 25.48 441 ASP A N 1
ATOM 3424 C CA . ASP A 1 441 ? -18.302 -16.989 38.963 1.00 25.48 441 ASP A CA 1
ATOM 3425 C C . ASP A 1 441 ? -16.850 -16.465 38.751 1.00 25.48 441 ASP A C 1
ATOM 3427 O O . ASP A 1 441 ? -16.461 -16.157 37.628 1.00 25.48 441 ASP A O 1
ATOM 3431 N N . GLU A 1 442 ? -16.067 -16.471 39.851 1.00 24.72 442 GLU A N 1
ATOM 3432 C CA . GLU A 1 442 ? -14.601 -16.237 40.043 1.00 24.72 442 GLU A CA 1
ATOM 3433 C C . GLU A 1 442 ? -14.054 -14.780 40.167 1.00 24.72 442 GLU A C 1
ATOM 3435 O O . GLU A 1 442 ? -14.657 -13.834 39.661 1.00 24.72 442 GLU A O 1
ATOM 3440 N N . PRO A 1 443 ? -12.979 -14.558 40.971 1.00 25.62 443 PRO A N 1
ATOM 3441 C CA . PRO A 1 443 ? -12.786 -13.342 41.773 1.00 25.62 443 PRO A CA 1
ATOM 3442 C C . PRO A 1 443 ? -11.814 -12.338 41.139 1.00 25.62 443 PRO A C 1
ATOM 3444 O O . PRO A 1 443 ? -10.885 -12.756 40.469 1.00 25.62 443 PRO A O 1
ATOM 3447 N N . LEU A 1 444 ? -11.970 -11.035 41.424 1.00 24.83 444 LEU A N 1
ATOM 3448 C CA . LEU A 1 444 ? -10.888 -10.036 41.565 1.00 24.83 444 LEU A CA 1
ATOM 3449 C C . LEU A 1 444 ? -11.482 -8.694 42.051 1.00 24.83 444 LEU A C 1
ATOM 3451 O O . LEU A 1 444 ? -12.536 -8.253 41.593 1.00 24.83 444 LEU A O 1
ATOM 3455 N N . LEU A 1 445 ? -10.830 -8.073 43.040 1.00 22.08 445 LEU A N 1
ATOM 3456 C CA . LEU A 1 445 ? -11.235 -6.810 43.667 1.00 22.08 445 LEU A CA 1
ATOM 3457 C C . LEU A 1 445 ? -10.761 -5.613 42.838 1.00 22.08 445 LEU A C 1
ATOM 3459 O O . LEU A 1 445 ? -9.560 -5.507 42.664 1.00 22.08 445 LEU A O 1
ATOM 3463 N N . HIS A 1 446 ? -11.651 -4.685 42.463 1.00 24.67 446 HIS A N 1
ATOM 3464 C CA . HIS A 1 446 ? -11.406 -3.228 42.412 1.00 24.67 446 HIS A CA 1
ATOM 3465 C C . HIS A 1 446 ? -12.743 -2.460 42.288 1.00 24.67 446 HIS A C 1
ATOM 3467 O O . HIS A 1 446 ? -13.722 -2.972 41.742 1.00 24.67 446 HIS A O 1
ATOM 3473 N N . SER A 1 447 ? -12.808 -1.248 42.851 1.00 24.86 447 SER A N 1
ATOM 3474 C CA . SER A 1 447 ? -13.973 -0.349 42.819 1.00 24.86 447 SER A CA 1
ATOM 3475 C C . SER A 1 447 ? -13.790 0.731 41.752 1.00 24.86 447 SER A C 1
ATOM 3477 O O . SER A 1 447 ? -12.776 1.425 41.786 1.00 24.86 447 SER A O 1
ATOM 3479 N N . TYR A 1 448 ? -14.778 0.938 40.878 1.00 28.06 448 TYR A N 1
ATOM 3480 C CA . TYR A 1 448 ? -14.758 2.005 39.871 1.00 28.06 448 TYR A CA 1
ATOM 3481 C C . TYR A 1 448 ? -16.009 2.882 39.987 1.00 28.06 448 TYR A C 1
ATOM 3483 O O . TYR A 1 448 ? -17.123 2.377 40.132 1.00 28.06 448 TYR A O 1
ATOM 3491 N N . ALA A 1 449 ? -15.820 4.199 39.931 1.00 23.44 449 ALA A N 1
ATOM 3492 C CA . ALA A 1 449 ? -16.891 5.184 39.835 1.00 23.44 449 ALA A CA 1
ATOM 3493 C C . ALA A 1 449 ? -17.002 5.649 38.374 1.00 23.44 449 ALA A C 1
ATOM 3495 O O . ALA A 1 449 ? -16.004 6.075 37.799 1.00 23.44 449 ALA A O 1
ATOM 3496 N N . LEU A 1 450 ? -18.197 5.552 37.781 1.00 25.47 450 LEU A N 1
ATOM 3497 C CA . LEU A 1 450 ? -18.501 6.036 36.427 1.00 25.47 450 LEU A CA 1
ATOM 3498 C C . LEU A 1 450 ? -19.304 7.357 36.482 1.00 25.47 450 LEU A C 1
ATOM 3500 O O . LEU A 1 450 ? -19.979 7.602 37.486 1.00 25.47 450 LEU A O 1
ATOM 3504 N N . PRO A 1 451 ? -19.288 8.199 35.425 1.00 22.47 451 PRO A N 1
ATOM 3505 C CA . PRO A 1 451 ? -19.829 9.568 35.465 1.00 22.47 451 PRO A CA 1
ATOM 3506 C C . PRO A 1 451 ? -21.358 9.715 35.353 1.00 22.47 451 PRO A C 1
ATOM 3508 O O . PRO A 1 451 ? -21.850 10.837 35.321 1.00 22.47 451 PRO A O 1
ATOM 3511 N N . TYR A 1 452 ? -22.141 8.635 35.340 1.00 25.53 452 TYR A N 1
ATOM 3512 C CA . TYR A 1 452 ? -23.607 8.711 35.293 1.00 25.53 452 TYR A CA 1
ATOM 3513 C C . TYR A 1 452 ? -24.217 7.832 36.380 1.00 25.53 452 TYR A C 1
ATOM 3515 O O . TYR A 1 452 ? -24.325 6.634 36.175 1.00 25.53 452 TYR A O 1
ATOM 3523 N N . ASN A 1 453 ? -24.568 8.423 37.534 1.00 30.75 453 ASN A N 1
ATOM 3524 C CA . ASN A 1 453 ? -25.468 7.939 38.609 1.00 30.75 453 ASN A CA 1
ATOM 3525 C C . ASN A 1 453 ? -25.568 6.416 38.908 1.00 30.75 453 ASN A C 1
ATOM 3527 O O . ASN A 1 453 ? -26.547 5.967 39.500 1.00 30.75 453 ASN A O 1
ATOM 3531 N N . ILE A 1 454 ? -24.543 5.629 38.591 1.00 31.25 454 ILE A N 1
ATOM 3532 C CA . ILE A 1 454 ? -24.434 4.196 38.853 1.00 31.25 454 ILE A CA 1
ATOM 3533 C C . ILE A 1 454 ? -23.205 4.020 39.744 1.00 31.25 454 ILE A C 1
ATOM 3535 O O . ILE A 1 454 ? -22.062 4.169 39.311 1.00 31.25 454 ILE A O 1
ATOM 3539 N N . LYS A 1 455 ? -23.434 3.725 41.029 1.00 27.41 455 LYS A N 1
ATOM 3540 C CA . LYS A 1 455 ? -22.369 3.308 41.952 1.00 27.41 455 LYS A CA 1
ATOM 3541 C C . LYS A 1 455 ? -22.265 1.787 41.908 1.00 27.41 455 LYS A C 1
ATOM 3543 O O . LYS A 1 455 ? -23.091 1.099 42.502 1.00 27.41 455 LYS A O 1
ATOM 3548 N N . LEU A 1 456 ? -21.241 1.273 41.232 1.00 32.00 456 LEU A N 1
ATOM 3549 C CA . LEU A 1 456 ? -20.862 -0.136 41.314 1.00 32.00 456 LEU A CA 1
ATOM 3550 C C . LEU A 1 456 ? -20.094 -0.346 42.623 1.00 32.00 456 LEU A C 1
ATOM 3552 O O . LEU A 1 456 ? -19.021 0.223 42.824 1.00 32.00 456 LEU A O 1
ATOM 3556 N N . LYS A 1 457 ? -20.650 -1.140 43.543 1.00 26.81 457 LYS A N 1
ATOM 3557 C CA . LYS A 1 457 ? -19.953 -1.540 44.771 1.00 26.81 457 LYS A CA 1
ATOM 3558 C C . LYS A 1 457 ? -19.762 -3.049 44.747 1.00 26.81 457 LYS A C 1
ATOM 3560 O O . LYS A 1 457 ? -20.733 -3.801 44.779 1.00 26.81 457 LYS A O 1
ATOM 3565 N N . THR A 1 458 ? -18.512 -3.485 44.671 1.00 28.11 458 THR A N 1
ATOM 3566 C CA . THR A 1 458 ? -18.145 -4.900 44.696 1.00 28.11 458 THR A CA 1
ATOM 3567 C C . THR A 1 458 ? -17.934 -5.346 46.145 1.00 28.11 458 THR A C 1
ATOM 3569 O O . THR A 1 458 ? -17.179 -4.742 46.905 1.00 28.11 458 THR A O 1
ATOM 3572 N N . SER A 1 459 ? -18.655 -6.391 46.559 1.00 26.34 459 SER A N 1
ATOM 3573 C CA . SER A 1 459 ? -18.472 -7.090 47.837 1.00 26.34 459 SER A CA 1
ATOM 3574 C C . SER A 1 459 ? -18.484 -8.590 47.553 1.00 26.34 459 SER A C 1
ATOM 3576 O O . SER A 1 459 ? -19.537 -9.189 47.320 1.00 26.34 459 SER A O 1
ATOM 3578 N N . GLY A 1 460 ? -17.292 -9.192 47.486 1.00 35.41 460 GLY A N 1
ATOM 3579 C CA . GLY A 1 460 ? -17.126 -10.573 47.017 1.00 35.41 460 GLY A CA 1
ATOM 3580 C C . GLY A 1 460 ? -17.642 -10.767 45.585 1.00 35.41 460 GLY A C 1
ATOM 3581 O O . GLY A 1 460 ? -17.747 -9.802 44.835 1.00 35.41 460 GLY A O 1
ATOM 3582 N N . ASN A 1 461 ? -17.993 -12.001 45.198 1.00 27.73 461 ASN A N 1
ATOM 3583 C CA . ASN A 1 461 ? -18.279 -12.368 43.796 1.00 27.73 461 ASN A CA 1
ATOM 3584 C C . ASN A 1 461 ? -19.498 -11.620 43.170 1.00 27.73 461 ASN A C 1
ATOM 3586 O O . ASN A 1 461 ? -19.983 -12.015 42.121 1.00 27.73 461 ASN A O 1
ATOM 3590 N N . LEU A 1 462 ? -20.139 -10.659 43.860 1.00 30.22 462 LEU A N 1
ATOM 3591 C CA . LEU A 1 462 ? -21.458 -10.094 43.538 1.00 30.22 462 LEU A CA 1
ATOM 3592 C C . LEU A 1 462 ? -21.261 -8.745 42.835 1.00 30.22 462 LEU A C 1
ATOM 3594 O O . LEU A 1 462 ? -20.755 -7.802 43.444 1.00 30.22 462 LEU A O 1
ATOM 3598 N N . LEU A 1 463 ? -21.691 -8.647 41.577 1.00 30.30 463 LEU A N 1
ATOM 3599 C CA . LEU A 1 463 ? -21.893 -7.363 40.914 1.00 30.30 463 LEU A CA 1
ATOM 3600 C C . LEU A 1 463 ? -23.271 -6.835 41.342 1.00 30.30 463 LEU A C 1
ATOM 3602 O O . LEU A 1 463 ? -24.292 -7.430 41.003 1.00 30.30 463 LEU A O 1
ATOM 3606 N N . VAL A 1 464 ? -23.303 -5.761 42.133 1.00 31.17 464 VAL A N 1
ATOM 3607 C CA . VAL A 1 464 ? -24.545 -5.066 42.506 1.00 31.17 464 VAL A CA 1
ATOM 3608 C C . VAL A 1 464 ? -24.704 -3.859 41.590 1.00 31.17 464 VAL A C 1
ATOM 3610 O O . VAL A 1 464 ? -23.924 -2.910 41.677 1.00 31.17 464 VAL A O 1
ATOM 3613 N N . VAL A 1 465 ? -25.713 -3.896 40.718 1.00 29.94 465 VAL A N 1
ATOM 3614 C CA . VAL A 1 465 ? -26.133 -2.743 39.913 1.00 29.94 465 VAL A CA 1
ATOM 3615 C C . VAL A 1 465 ? -27.221 -2.007 40.696 1.00 29.94 465 VAL A C 1
ATOM 3617 O O . VAL A 1 465 ? -28.347 -2.483 40.806 1.00 29.94 465 VAL A O 1
ATOM 3620 N N . CYS A 1 466 ? -26.883 -0.859 41.287 1.00 28.31 466 CYS A N 1
ATOM 3621 C CA . CYS A 1 466 ? -27.874 0.037 41.884 1.00 28.31 466 CYS A CA 1
ATOM 3622 C C . CYS A 1 466 ? -28.515 0.893 40.784 1.00 28.31 466 CYS A C 1
ATOM 3624 O O . CYS A 1 466 ? -27.901 1.853 40.323 1.00 28.31 466 CYS A O 1
ATOM 3626 N N . LEU A 1 467 ? -29.751 0.570 40.396 1.00 27.00 467 LEU A N 1
ATOM 3627 C CA . LEU A 1 467 ? -30.610 1.466 39.619 1.00 27.00 467 LEU A CA 1
ATOM 3628 C C . LEU A 1 467 ? -31.317 2.430 40.581 1.00 27.00 467 LEU A C 1
ATOM 3630 O O . LEU A 1 467 ? -32.001 2.001 41.510 1.00 27.00 467 LEU A O 1
ATOM 3634 N N . LYS A 1 468 ? -31.151 3.739 40.372 1.00 25.02 468 LYS A N 1
ATOM 3635 C CA . LYS A 1 468 ? -31.906 4.778 41.083 1.00 25.02 468 LYS A CA 1
ATOM 3636 C C . LYS A 1 468 ? -33.325 4.802 40.492 1.00 25.02 468 LYS A C 1
ATOM 3638 O O . LYS A 1 468 ? -33.548 5.423 39.460 1.00 25.02 468 LYS A O 1
ATOM 3643 N N . LEU A 1 469 ? -34.256 4.066 41.098 1.00 28.23 469 LEU A N 1
ATOM 3644 C CA . LEU A 1 469 ? -35.674 4.090 40.726 1.00 28.23 469 LEU A CA 1
ATOM 3645 C C . LEU A 1 469 ? -36.340 5.303 41.387 1.00 28.23 469 LEU A C 1
ATOM 3647 O O . LEU A 1 469 ? -36.591 5.300 42.589 1.00 28.23 469 LEU A O 1
ATOM 3651 N N . SER A 1 470 ? -36.621 6.335 40.598 1.00 22.86 470 SER A N 1
ATOM 3652 C CA . SER A 1 470 ? -37.551 7.407 40.963 1.00 22.86 470 SER A CA 1
ATOM 3653 C C . SER A 1 470 ? -38.932 7.010 40.432 1.00 22.86 470 SER A C 1
ATOM 3655 O O . SER A 1 470 ? -39.216 7.246 39.261 1.00 22.86 470 SER A O 1
ATOM 3657 N N . ALA A 1 471 ? -39.767 6.332 41.225 1.00 27.16 471 ALA A N 1
ATOM 3658 C CA . ALA A 1 471 ? -41.114 5.956 40.782 1.00 27.16 471 ALA A CA 1
ATOM 3659 C C . ALA A 1 471 ? -42.123 5.921 41.941 1.00 27.16 471 ALA A C 1
ATOM 3661 O O . ALA A 1 471 ? -41.905 5.224 42.932 1.00 27.16 471 ALA A O 1
ATOM 3662 N N . LYS A 1 472 ? -43.253 6.624 41.761 1.00 25.36 472 LYS A N 1
ATOM 3663 C CA . LYS A 1 472 ? -44.500 6.444 42.523 1.00 25.36 472 LYS A CA 1
ATOM 3664 C C . LYS A 1 472 ? -44.968 4.994 42.368 1.00 25.36 472 LYS A C 1
ATOM 3666 O O . LYS A 1 472 ? -45.262 4.563 41.255 1.00 25.36 472 LYS A O 1
ATOM 3671 N N . LEU A 1 473 ? -44.996 4.234 43.458 1.00 31.61 473 LEU A N 1
ATOM 3672 C CA . LEU A 1 473 ? -45.373 2.818 43.482 1.00 31.61 473 LEU A CA 1
ATOM 3673 C C . LEU A 1 473 ? -46.543 2.656 44.455 1.00 31.61 473 LEU A C 1
ATOM 3675 O O . LEU A 1 473 ? -46.331 2.580 45.658 1.00 31.61 473 LEU A O 1
ATOM 3679 N N . ILE A 1 474 ? -47.762 2.591 43.921 1.00 25.61 474 ILE A N 1
ATOM 3680 C CA . ILE A 1 474 ? -48.988 2.335 44.688 1.00 25.61 474 ILE A CA 1
ATOM 3681 C C . ILE A 1 474 ? -49.314 0.834 44.542 1.00 25.61 474 ILE A C 1
ATOM 3683 O O . ILE A 1 474 ? -49.696 0.398 43.454 1.00 25.61 474 ILE A O 1
ATOM 3687 N N . GLY A 1 475 ? -49.113 0.024 45.597 1.00 31.94 475 GLY A N 1
ATOM 3688 C CA . GLY A 1 475 ? -49.611 -1.367 45.678 1.00 31.94 475 GLY A CA 1
ATOM 3689 C C . GLY A 1 475 ? -48.688 -2.445 46.294 1.00 31.94 475 GLY A C 1
ATOM 3690 O O . GLY A 1 475 ? -47.460 -2.329 46.295 1.00 31.94 475 GLY A O 1
ATOM 3691 N N . ARG A 1 476 ? -49.308 -3.548 46.770 1.00 28.70 476 ARG A N 1
ATOM 3692 C CA . ARG A 1 476 ? -48.672 -4.710 47.441 1.00 28.70 476 ARG A CA 1
ATOM 3693 C C . ARG A 1 476 ? -47.714 -5.498 46.532 1.00 28.70 476 ARG A C 1
ATOM 3695 O O . ARG A 1 476 ? -48.091 -5.905 45.432 1.00 28.70 476 ARG A O 1
ATOM 3702 N N . THR A 1 477 ? -46.508 -5.814 47.016 1.00 36.66 477 THR A N 1
ATOM 3703 C CA . THR A 1 477 ? -45.525 -6.682 46.328 1.00 36.66 477 THR A CA 1
ATOM 3704 C C . THR A 1 477 ? -45.057 -7.851 47.210 1.00 36.66 477 THR A C 1
ATOM 3706 O O . THR A 1 477 ? -44.358 -7.664 48.206 1.00 36.66 477 THR A O 1
ATOM 3709 N N . SER A 1 478 ? -45.383 -9.087 46.814 1.00 30.80 478 SER A N 1
ATOM 3710 C CA . SER A 1 478 ? -44.964 -10.320 47.507 1.00 30.80 478 SER A CA 1
ATOM 3711 C C . SER A 1 478 ? -43.931 -11.093 46.680 1.00 30.80 478 SER A C 1
ATOM 3713 O O . SER A 1 478 ? -44.196 -11.461 45.536 1.00 30.80 478 SER A O 1
ATOM 3715 N N . ILE A 1 479 ? -42.751 -11.369 47.251 1.00 38.09 479 ILE A N 1
ATOM 3716 C CA . ILE A 1 479 ? -41.668 -12.115 46.583 1.00 38.09 479 ILE A CA 1
ATOM 3717 C C . ILE A 1 479 ? -41.655 -13.566 47.0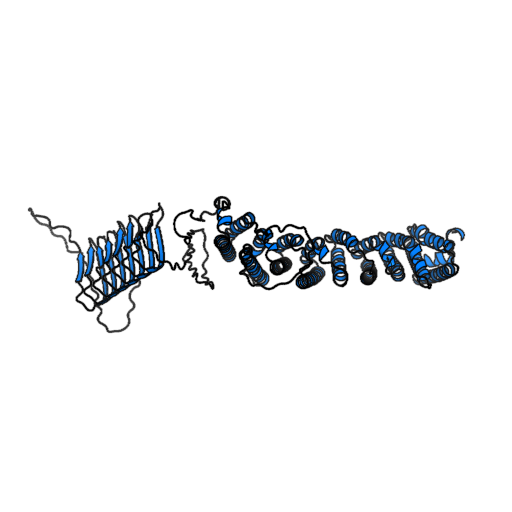95 1.00 38.09 479 ILE A C 1
ATOM 3719 O O . ILE A 1 479 ? -41.313 -13.835 48.252 1.00 38.09 479 ILE A O 1
ATOM 3723 N N . HIS A 1 480 ? -41.979 -14.520 46.215 1.00 31.83 480 HIS A N 1
ATOM 3724 C CA . HIS A 1 480 ? -41.935 -15.963 46.487 1.00 31.83 480 HIS A CA 1
ATOM 3725 C C . HIS A 1 480 ? -40.957 -16.667 45.526 1.00 31.83 480 HIS A C 1
ATOM 3727 O O . HIS A 1 480 ? -41.221 -16.696 44.329 1.00 31.83 480 HIS A O 1
ATOM 3733 N N . SER A 1 481 ? -39.855 -17.279 46.000 1.00 30.31 481 SER A N 1
ATOM 3734 C CA . SER A 1 481 ? -39.089 -18.231 45.162 1.00 30.31 481 SER A CA 1
ATOM 3735 C C . SER A 1 481 ? -38.208 -19.245 45.933 1.00 30.31 481 SER A C 1
ATOM 3737 O O . SER A 1 481 ? -38.018 -19.156 47.145 1.00 30.31 481 SER A O 1
ATOM 3739 N N . CYS A 1 482 ? -37.779 -20.292 45.216 1.00 30.91 482 CYS A N 1
ATOM 3740 C CA . CYS A 1 482 ? -37.375 -21.629 45.679 1.00 30.91 482 CYS A CA 1
ATOM 3741 C C . CYS A 1 482 ? -35.942 -21.788 46.240 1.00 30.91 482 CYS A C 1
ATOM 3743 O O . CYS A 1 482 ? -35.041 -21.046 45.879 1.00 30.91 482 CYS A O 1
ATOM 3745 N N . ALA A 1 483 ? -35.764 -22.857 47.045 1.00 33.97 483 ALA A N 1
ATOM 3746 C CA . ALA A 1 483 ? -34.573 -23.628 47.492 1.00 33.97 483 ALA A CA 1
ATOM 3747 C C . ALA A 1 483 ? -33.262 -22.923 47.938 1.00 33.97 483 ALA A C 1
ATOM 3749 O O . ALA A 1 483 ? -32.576 -23.432 48.831 1.00 33.97 483 ALA A O 1
ATOM 3750 N N . CYS A 1 484 ? -32.919 -21.766 47.386 1.00 41.38 484 CYS A N 1
ATOM 3751 C CA . CYS A 1 484 ? -31.767 -20.916 47.695 1.00 41.38 484 CYS A CA 1
ATOM 3752 C C . CYS A 1 484 ? -32.261 -19.689 48.496 1.00 41.38 484 CYS A C 1
ATOM 3754 O O . CYS A 1 484 ? -33.459 -19.475 48.613 1.00 41.38 484 CYS A O 1
ATOM 3756 N N . GLY A 1 485 ? -31.421 -18.916 49.186 1.00 44.28 485 GLY A N 1
ATOM 3757 C CA . GLY A 1 485 ? -31.894 -17.753 49.970 1.00 44.28 485 GLY A CA 1
ATOM 3758 C C . GLY A 1 485 ? -32.571 -16.641 49.144 1.00 44.28 485 GLY A C 1
ATOM 3759 O O . GLY A 1 485 ? -32.376 -16.575 47.939 1.00 44.28 485 GLY A O 1
ATOM 3760 N N . VAL A 1 486 ? -33.331 -15.760 49.804 1.00 43.84 486 VAL A N 1
ATOM 3761 C CA . VAL A 1 486 ? -33.885 -14.507 49.259 1.00 43.84 486 VAL A CA 1
ATOM 3762 C C . VAL A 1 486 ? -32.988 -13.360 49.704 1.00 43.84 486 VAL A C 1
ATOM 3764 O O . VAL A 1 486 ? -32.748 -13.225 50.903 1.00 43.84 486 VAL A O 1
ATOM 3767 N N . TYR A 1 487 ? -32.523 -12.537 48.767 1.00 44.88 487 TYR A N 1
ATOM 3768 C CA . TYR A 1 487 ? -31.810 -11.289 49.045 1.00 44.88 487 TYR A CA 1
ATOM 3769 C C . TYR A 1 487 ? -32.580 -10.137 48.392 1.00 44.88 487 TYR A C 1
ATOM 3771 O O . TYR A 1 487 ? -32.770 -10.143 47.180 1.00 44.88 487 TYR A O 1
ATOM 3779 N N . VAL A 1 488 ? -33.039 -9.173 49.186 1.00 45.84 488 VAL A N 1
ATOM 3780 C CA . VAL A 1 488 ? -33.778 -7.985 48.742 1.00 45.84 488 VAL A CA 1
ATOM 3781 C C . VAL A 1 488 ? -32.953 -6.765 49.122 1.00 45.84 488 VAL A C 1
ATOM 3783 O O . VAL A 1 488 ? -32.674 -6.576 50.300 1.00 45.84 488 VAL A O 1
ATOM 3786 N N . VAL A 1 489 ? -32.557 -5.940 48.153 1.00 43.69 489 VAL A N 1
ATOM 3787 C CA . VAL A 1 489 ? -31.921 -4.639 48.409 1.00 43.69 489 VAL A CA 1
ATOM 3788 C C . VAL A 1 489 ? -32.763 -3.568 47.741 1.00 43.69 489 VAL A C 1
ATOM 3790 O O . VAL A 1 489 ? -33.023 -3.659 46.544 1.00 43.69 489 VAL A O 1
ATOM 3793 N N . TRP A 1 490 ? -33.196 -2.568 48.499 1.00 47.72 490 TRP A N 1
ATOM 3794 C CA . TRP A 1 490 ? -34.014 -1.484 47.975 1.00 47.72 490 TRP A CA 1
ATOM 3795 C C . TRP A 1 490 ? -33.478 -0.122 48.399 1.00 47.72 490 TRP A C 1
ATOM 3797 O O . TRP A 1 490 ? -33.110 0.070 49.559 1.00 47.72 490 TRP A O 1
ATOM 3807 N N . CYS A 1 491 ? -33.414 0.809 47.445 1.00 45.88 491 CYS A N 1
ATOM 3808 C CA . CYS A 1 491 ? -32.966 2.173 47.682 1.00 45.88 491 CYS A CA 1
ATOM 3809 C C . CYS A 1 491 ? -33.744 3.164 46.807 1.00 45.88 491 CYS A C 1
ATOM 3811 O O . CYS A 1 491 ? -33.696 3.037 45.584 1.00 45.88 491 CYS A O 1
ATOM 3813 N N . GLY A 1 492 ? -34.468 4.116 47.403 1.00 43.84 492 GLY A N 1
ATOM 3814 C CA . GLY A 1 492 ? -35.327 5.039 46.648 1.00 43.84 492 GLY A CA 1
ATOM 3815 C C . GLY A 1 492 ? -36.213 5.949 47.504 1.00 43.84 492 GLY A C 1
ATOM 3816 O O . GLY A 1 492 ? -36.197 5.858 48.731 1.00 43.84 492 GLY A O 1
ATOM 3817 N N . VAL A 1 493 ? -36.958 6.834 46.835 1.00 44.06 493 VAL A N 1
ATOM 3818 C CA . VAL A 1 493 ? -38.007 7.684 47.426 1.00 44.06 493 VAL A CA 1
ATOM 3819 C C . VAL A 1 493 ? -39.363 7.151 46.969 1.00 44.06 493 VAL A C 1
ATOM 3821 O O . VAL A 1 493 ? -39.529 6.909 45.771 1.00 44.06 493 VAL A O 1
ATOM 3824 N N . THR A 1 494 ? -40.310 6.961 47.885 1.00 51.16 494 THR A N 1
ATOM 3825 C CA . THR A 1 494 ? -41.682 6.540 47.560 1.00 51.16 494 THR A CA 1
ATOM 3826 C C . THR A 1 494 ? -42.739 7.379 48.246 1.00 51.16 494 THR A C 1
ATOM 3828 O O . THR A 1 494 ? -42.526 7.824 49.362 1.00 51.16 494 THR A O 1
ATOM 3831 N N . ASP A 1 495 ? -43.862 7.525 47.553 1.00 43.78 495 ASP A N 1
ATOM 3832 C CA . ASP A 1 495 ? -45.085 8.211 47.971 1.00 43.78 495 ASP A CA 1
ATOM 3833 C C . ASP A 1 495 ? -46.220 7.159 47.901 1.00 43.78 495 ASP A C 1
ATOM 3835 O O . ASP A 1 495 ? -46.381 6.520 46.846 1.00 43.78 495 ASP A O 1
ATOM 3839 N N . GLY A 1 496 ? -46.884 6.901 49.038 1.00 49.56 496 GLY A N 1
ATOM 3840 C CA . GLY A 1 496 ? -47.919 5.883 49.293 1.00 49.56 496 GLY A CA 1
ATOM 3841 C C . GLY A 1 496 ? -47.496 4.715 50.213 1.00 49.56 496 GLY A C 1
ATOM 3842 O O . GLY A 1 496 ? -46.341 4.634 50.636 1.00 49.56 496 GLY A O 1
ATOM 3843 N N . ASP A 1 497 ? -48.414 3.749 50.417 1.00 50.34 497 ASP A N 1
ATOM 3844 C CA . ASP A 1 497 ? -48.292 2.599 51.351 1.00 50.34 497 ASP A CA 1
ATOM 3845 C C . ASP A 1 497 ? -47.963 1.252 50.649 1.00 50.34 497 ASP A C 1
ATOM 3847 O O . ASP A 1 497 ? -48.816 0.366 50.505 1.00 50.34 497 ASP A O 1
ATOM 3851 N N . PRO A 1 498 ? -46.754 1.029 50.094 1.00 49.72 498 PRO A N 1
ATOM 3852 C CA . PRO A 1 498 ? -46.456 -0.228 49.422 1.00 49.72 498 PRO A CA 1
ATOM 3853 C C . PRO A 1 498 ? -46.134 -1.340 50.431 1.00 49.72 498 PRO A C 1
ATOM 3855 O O . PRO A 1 498 ? -44.982 -1.465 50.863 1.00 49.72 498 PRO A O 1
ATOM 3858 N N . ASP A 1 499 ? -47.101 -2.224 50.702 1.00 53.34 499 ASP A N 1
ATOM 3859 C CA . ASP A 1 499 ? -46.843 -3.422 51.515 1.00 53.34 499 ASP A CA 1
ATOM 3860 C C . ASP A 1 499 ? -45.875 -4.377 50.811 1.00 53.34 499 ASP A C 1
ATOM 3862 O O . ASP A 1 499 ? -46.037 -4.720 49.628 1.00 53.34 499 ASP A O 1
ATOM 3866 N N . ARG A 1 500 ? -44.867 -4.866 51.541 1.00 57.66 500 ARG A N 1
ATOM 3867 C CA . ARG A 1 500 ? -43.818 -5.734 50.989 1.00 57.66 500 ARG A CA 1
ATOM 3868 C C . ARG A 1 500 ? -43.500 -6.916 51.873 1.00 57.66 500 ARG A C 1
ATOM 3870 O O . ARG A 1 500 ? -43.126 -6.774 53.035 1.00 57.66 500 ARG A O 1
ATOM 3877 N N . GLN A 1 501 ? -43.549 -8.103 51.271 1.00 55.91 501 GLN A N 1
ATOM 3878 C CA . GLN A 1 501 ? -43.351 -9.359 51.990 1.00 55.91 501 GLN A CA 1
ATOM 3879 C C . GLN A 1 501 ? -42.293 -10.257 51.334 1.00 55.91 501 GLN A C 1
ATOM 3881 O O . GLN A 1 501 ? -42.351 -10.552 50.135 1.00 55.91 501 GLN A O 1
ATOM 3886 N N . ALA A 1 502 ? -41.344 -10.744 52.143 1.00 57.62 502 ALA A N 1
ATOM 3887 C CA . ALA A 1 502 ? -40.323 -11.725 51.764 1.00 57.62 502 ALA A CA 1
ATOM 3888 C C . ALA A 1 502 ? -40.528 -13.046 52.534 1.00 57.62 502 ALA A C 1
ATOM 3890 O O . ALA A 1 502 ? -40.261 -13.114 53.736 1.00 57.62 502 ALA A O 1
ATOM 3891 N N . VAL A 1 503 ? -40.996 -14.103 51.847 1.00 50.88 503 VAL A N 1
ATOM 3892 C CA . VAL A 1 503 ? -41.683 -15.229 52.529 1.00 50.88 503 VAL A CA 1
ATOM 3893 C C . VAL A 1 503 ? -41.005 -16.620 52.394 1.00 50.88 503 VAL A C 1
ATOM 3895 O O . VAL A 1 503 ? -41.239 -17.479 53.242 1.00 50.88 503 VAL A O 1
ATOM 3898 N N . ARG A 1 504 ? -40.154 -16.931 51.387 1.00 48.81 504 ARG A N 1
ATOM 3899 C CA . ARG A 1 504 ? -39.627 -18.323 51.160 1.00 48.81 504 ARG A CA 1
ATOM 3900 C C . ARG A 1 504 ? -38.200 -18.413 50.562 1.00 48.81 504 ARG A C 1
ATOM 3902 O O . ARG A 1 504 ? -37.916 -17.631 49.682 1.00 48.81 504 ARG A O 1
ATOM 3909 N N . GLY A 1 505 ? -37.321 -19.361 50.983 1.00 49.75 505 GLY A N 1
ATOM 3910 C CA . GLY A 1 505 ? -35.976 -19.658 50.367 1.00 49.75 505 GLY A CA 1
ATOM 3911 C C . GLY A 1 505 ? -35.070 -20.658 51.170 1.00 49.75 505 GLY A C 1
ATOM 3912 O O . GLY A 1 505 ? -35.637 -21.513 51.832 1.00 49.75 505 GLY A O 1
ATOM 3913 N N . ARG A 1 506 ? -33.719 -20.470 51.328 1.00 49.41 506 ARG A N 1
ATOM 3914 C CA . ARG A 1 506 ? -32.800 -21.004 52.428 1.00 49.41 506 ARG A CA 1
ATOM 3915 C C . ARG A 1 506 ? -32.288 -20.021 53.545 1.00 49.41 506 ARG A C 1
ATOM 3917 O O . ARG A 1 506 ? -32.112 -20.464 54.677 1.00 49.41 506 ARG A O 1
ATOM 3924 N N . GLY A 1 507 ? -32.159 -18.713 53.292 1.00 54.56 507 GLY A N 1
ATOM 3925 C CA . GLY A 1 507 ? -32.173 -17.594 54.275 1.00 54.56 507 GLY A CA 1
ATOM 3926 C C . GLY A 1 507 ? -32.864 -16.350 53.670 1.00 54.56 507 GLY A C 1
ATOM 3927 O O . GLY A 1 507 ? -33.015 -16.330 52.458 1.00 54.56 507 GLY A O 1
ATOM 3928 N N . VAL A 1 508 ? -33.378 -15.386 54.441 1.00 54.22 508 VAL A N 1
ATOM 3929 C CA . VAL A 1 508 ? -33.891 -14.084 53.945 1.00 54.22 508 VAL A CA 1
ATOM 3930 C C . VAL A 1 508 ? -32.933 -12.987 54.392 1.00 54.22 508 VAL A C 1
ATOM 3932 O O . VAL A 1 508 ? -32.593 -12.931 55.569 1.00 54.22 508 VAL A O 1
ATOM 3935 N N . TYR A 1 509 ? -32.503 -12.148 53.457 1.00 54.09 509 TYR A N 1
ATOM 3936 C CA . TYR A 1 509 ? -31.631 -11.001 53.671 1.00 54.09 509 TYR A CA 1
ATOM 3937 C C . TYR A 1 509 ? -32.300 -9.779 53.049 1.00 54.09 509 TYR A C 1
ATOM 3939 O O . TYR A 1 509 ? -32.526 -9.760 51.845 1.00 54.09 509 TYR A O 1
ATOM 3947 N N . VAL A 1 510 ? -32.643 -8.777 53.846 1.00 54.94 510 VAL A N 1
ATOM 3948 C CA . VAL A 1 510 ? -33.319 -7.560 53.391 1.00 54.94 510 VAL A CA 1
ATOM 3949 C C . VAL A 1 510 ? -32.442 -6.369 53.741 1.00 54.94 510 VAL A C 1
ATOM 3951 O O . VAL A 1 510 ? -32.049 -6.228 54.891 1.00 54.94 510 VAL A O 1
ATOM 3954 N N . VAL A 1 511 ? -32.138 -5.512 52.773 1.00 52.16 511 VAL A N 1
ATOM 3955 C CA . VAL A 1 511 ? -31.482 -4.219 52.975 1.00 52.16 511 VAL A CA 1
ATOM 3956 C C . VAL A 1 511 ? -32.369 -3.138 52.374 1.00 52.16 511 VAL A C 1
ATOM 3958 O O . VAL A 1 511 ? -32.748 -3.220 51.211 1.00 52.16 511 VAL A O 1
ATOM 3961 N N . TRP A 1 512 ? -32.701 -2.120 53.150 1.00 56.50 512 TRP A N 1
ATOM 3962 C CA . TRP A 1 512 ? -33.513 -0.991 52.714 1.00 56.50 512 TRP A CA 1
ATOM 3963 C C . TRP A 1 512 ? -32.810 0.314 53.053 1.00 56.50 512 TRP A C 1
ATOM 3965 O O . TRP A 1 512 ? -32.278 0.439 54.153 1.00 56.50 512 TRP A O 1
ATOM 3975 N N . CYS A 1 513 ? -32.819 1.271 52.131 1.00 56.59 513 CYS A N 1
ATOM 3976 C CA . CYS A 1 513 ? -32.281 2.614 52.326 1.00 56.59 513 CYS A CA 1
ATOM 3977 C C . CYS A 1 513 ? -33.130 3.642 51.564 1.00 56.59 513 CYS A C 1
ATOM 3979 O O . CYS A 1 513 ? -32.981 3.749 50.355 1.00 56.59 513 CYS A O 1
ATOM 3981 N N . GLY A 1 514 ? -34.037 4.390 52.190 1.00 56.00 514 GLY A N 1
ATOM 3982 C CA . GLY A 1 514 ? -34.910 5.273 51.398 1.00 56.00 514 GLY A CA 1
ATOM 3983 C C . GLY A 1 514 ? -35.729 6.286 52.179 1.00 56.00 514 GLY A C 1
ATOM 3984 O O . GLY A 1 514 ? -35.732 6.248 53.404 1.00 56.00 514 GLY A O 1
ATOM 3985 N N . VAL A 1 515 ? -36.408 7.174 51.451 1.00 55.03 515 VAL A N 1
ATOM 3986 C CA . VAL A 1 515 ? -37.410 8.108 51.992 1.00 55.03 515 VAL A CA 1
ATOM 3987 C C . VAL A 1 515 ? -38.793 7.582 51.609 1.00 55.03 515 VAL A C 1
ATOM 3989 O O . VAL A 1 515 ? -38.985 7.151 50.472 1.00 55.03 515 VAL A O 1
ATOM 3992 N N . THR A 1 516 ? -39.735 7.537 52.538 1.00 62.84 516 THR A N 1
ATOM 3993 C CA . THR A 1 516 ? -41.101 7.069 52.276 1.00 62.84 516 THR A CA 1
ATOM 3994 C C . THR A 1 516 ? -42.096 8.041 52.893 1.00 62.84 516 THR A C 1
ATOM 3996 O O . THR A 1 516 ? -41.879 8.458 54.019 1.00 62.84 516 THR A O 1
ATOM 3999 N N . ASP A 1 517 ? -43.130 8.393 52.148 1.00 60.09 517 ASP A N 1
ATOM 4000 C CA . ASP A 1 517 ? -44.286 9.175 52.591 1.00 60.09 517 ASP A CA 1
ATOM 4001 C C . ASP A 1 517 ? -45.494 8.217 52.581 1.00 60.09 517 ASP A C 1
ATOM 4003 O O . ASP A 1 517 ? -45.841 7.724 51.502 1.00 60.09 517 ASP A O 1
ATOM 4007 N N . GLY A 1 518 ? -45.988 7.819 53.763 1.00 61.56 518 GLY A N 1
ATOM 4008 C CA . GLY A 1 518 ? -47.020 6.790 53.998 1.00 61.56 518 GLY A CA 1
ATOM 4009 C C . GLY A 1 518 ? -46.664 5.715 55.053 1.00 61.56 518 GLY A C 1
ATOM 4010 O O . GLY A 1 518 ? -45.545 5.675 55.578 1.00 61.56 518 GLY A O 1
ATOM 4011 N N . ASP A 1 519 ? -47.586 4.760 55.252 1.00 60.78 519 ASP A N 1
ATOM 4012 C CA . ASP A 1 519 ? -47.617 3.701 56.284 1.00 60.78 519 ASP A CA 1
ATOM 4013 C C . ASP A 1 519 ? -47.349 2.287 55.701 1.00 60.78 519 ASP A C 1
ATOM 4015 O O . ASP A 1 519 ? -48.245 1.451 55.575 1.00 60.78 519 ASP A O 1
ATOM 4019 N N . PRO A 1 520 ? -46.121 1.954 55.261 1.00 64.25 520 PRO A N 1
ATOM 4020 C CA . PRO A 1 520 ? -45.865 0.697 54.558 1.00 64.25 520 PRO A CA 1
ATOM 4021 C C . PRO A 1 520 ? -45.722 -0.522 55.491 1.00 64.25 520 PRO A C 1
ATOM 4023 O O . PRO A 1 520 ? -44.723 -0.608 56.218 1.00 64.25 520 PRO A O 1
ATOM 4026 N N . ASP A 1 521 ? -46.553 -1.559 55.308 1.00 62.62 521 ASP A N 1
ATOM 4027 C CA . ASP A 1 521 ? -46.375 -2.858 55.981 1.00 62.62 521 ASP A CA 1
ATOM 4028 C C . ASP A 1 521 ? -45.186 -3.638 55.395 1.00 62.62 521 ASP A C 1
ATOM 4030 O O . ASP A 1 521 ? -45.149 -4.004 54.212 1.00 62.62 521 ASP A O 1
ATOM 4034 N N . ARG A 1 522 ? -44.193 -3.993 56.217 1.00 68.06 522 ARG A N 1
ATOM 4035 C CA . ARG A 1 522 ? -42.993 -4.722 55.759 1.00 68.06 522 ARG A CA 1
ATOM 4036 C C . ARG A 1 522 ? -42.724 -5.971 56.575 1.00 68.06 522 ARG A C 1
ATOM 4038 O O . ARG A 1 522 ? -42.360 -5.898 57.745 1.00 68.06 522 ARG A O 1
ATOM 4045 N N . GLN A 1 523 ? -42.776 -7.135 55.924 1.00 65.75 523 GLN A N 1
ATOM 4046 C CA . GLN A 1 523 ? -42.603 -8.425 56.599 1.00 65.75 523 GLN A CA 1
ATOM 4047 C C . GLN A 1 523 ? -41.499 -9.301 55.988 1.00 65.75 523 GLN A C 1
ATOM 4049 O O . GLN A 1 523 ? -41.430 -9.521 54.776 1.00 65.75 523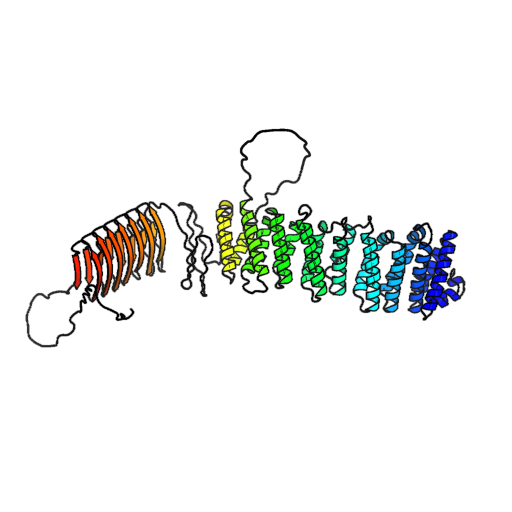 GLN A O 1
ATOM 4054 N N . ALA A 1 524 ? -40.653 -9.874 56.849 1.00 63.66 524 ALA A N 1
ATOM 4055 C CA . ALA A 1 524 ? -39.635 -10.866 56.497 1.00 63.66 524 ALA A CA 1
ATOM 4056 C C . ALA A 1 524 ? -39.804 -12.140 57.349 1.00 63.66 524 ALA A C 1
ATOM 4058 O O . ALA A 1 524 ? -39.485 -12.140 58.537 1.00 63.66 524 ALA A O 1
ATOM 4059 N N . VAL A 1 525 ? -40.280 -13.244 56.757 1.00 62.34 525 VAL A N 1
ATOM 4060 C CA . VAL A 1 525 ? -40.744 -14.442 57.502 1.00 62.34 525 VAL A CA 1
ATOM 4061 C C . VAL A 1 525 ? -40.023 -15.716 57.052 1.00 62.34 525 VAL A C 1
ATOM 4063 O O . VAL A 1 525 ? -39.839 -15.874 55.843 1.00 62.34 525 VAL A O 1
ATOM 4066 N N . ARG A 1 526 ? -39.612 -16.639 57.971 1.00 64.00 526 ARG A N 1
ATOM 4067 C CA . ARG A 1 526 ? -38.989 -17.938 57.566 1.00 64.00 526 ARG A CA 1
ATOM 4068 C C . ARG A 1 526 ? -38.662 -19.080 58.556 1.00 64.00 526 ARG A C 1
ATOM 4070 O O . ARG A 1 526 ? -38.688 -18.929 59.762 1.00 64.00 526 ARG A O 1
ATOM 4077 N N . GLU A 1 527 ? -38.130 -20.193 58.006 1.00 52.41 527 GLU A N 1
ATOM 4078 C CA . GLU A 1 527 ? -37.518 -21.342 58.725 1.00 52.41 527 GLU A CA 1
ATOM 4079 C C . GLU A 1 527 ? -36.008 -21.160 59.098 1.00 52.41 527 GLU A C 1
ATOM 4081 O O . GLU A 1 527 ? -35.598 -21.230 60.264 1.00 52.41 527 GLU A O 1
ATOM 4086 N N . ARG A 1 528 ? -35.116 -20.900 58.113 1.00 57.28 528 ARG A N 1
ATOM 4087 C CA . ARG A 1 528 ? -33.630 -21.040 58.230 1.00 57.28 528 ARG A CA 1
ATOM 4088 C C . ARG A 1 528 ? -32.726 -19.781 58.274 1.00 57.28 528 ARG A C 1
ATOM 4090 O O . ARG A 1 528 ? -31.561 -19.945 58.641 1.00 57.28 528 ARG A O 1
ATOM 4097 N N . GLY A 1 529 ? -33.210 -18.558 58.056 1.00 64.00 529 GLY A N 1
ATOM 4098 C CA . GLY A 1 529 ? -32.402 -17.316 58.100 1.00 64.00 529 GLY A CA 1
ATOM 4099 C C . GLY A 1 529 ? -33.284 -16.081 58.002 1.00 64.00 529 GLY A C 1
ATOM 4100 O O . GLY A 1 529 ? -34.062 -16.089 57.060 1.00 64.00 529 GLY A O 1
ATOM 4101 N N . VAL A 1 530 ? -33.185 -15.070 58.877 1.00 62.19 530 VAL A N 1
ATOM 4102 C CA . VAL A 1 530 ? -33.721 -13.716 58.608 1.00 62.19 530 VAL A CA 1
ATOM 4103 C C . VAL A 1 530 ? -32.678 -12.692 59.057 1.00 62.19 530 VAL A C 1
ATOM 4105 O O . VAL A 1 530 ? -32.306 -12.671 60.229 1.00 62.19 530 VAL A O 1
ATOM 4108 N N . TYR A 1 531 ? -32.199 -11.896 58.106 1.00 65.50 531 TYR A N 1
ATOM 4109 C CA . TYR A 1 531 ? -31.248 -10.804 58.272 1.00 65.50 531 TYR A CA 1
ATOM 4110 C C . TYR A 1 531 ? -31.873 -9.555 57.654 1.00 65.50 531 TYR A C 1
ATOM 4112 O O . TYR A 1 531 ? -32.184 -9.561 56.468 1.00 65.50 531 TYR A O 1
ATOM 4120 N N . VAL A 1 532 ? -32.094 -8.501 58.427 1.00 64.44 532 VAL A N 1
ATOM 4121 C CA . VAL A 1 532 ? -32.761 -7.280 57.963 1.00 64.44 532 VAL A CA 1
ATOM 4122 C C . VAL A 1 532 ? -31.911 -6.078 58.343 1.00 64.44 532 VAL A C 1
ATOM 4124 O O . VAL A 1 532 ? -31.498 -5.955 59.489 1.00 64.44 532 VAL A O 1
ATOM 4127 N N . VAL A 1 533 ? -31.657 -5.187 57.393 1.00 63.16 533 VAL A N 1
ATOM 4128 C CA . VAL A 1 533 ? -31.040 -3.880 57.604 1.00 63.16 533 VAL A CA 1
ATOM 4129 C C . VAL A 1 533 ? -31.966 -2.847 56.991 1.00 63.16 533 VAL A C 1
ATOM 4131 O O . VAL A 1 533 ? -32.109 -2.802 55.776 1.00 63.16 533 VAL A O 1
ATOM 4134 N N . TRP A 1 534 ? -32.599 -2.013 57.799 1.00 67.12 534 TRP A N 1
ATOM 4135 C CA . TRP A 1 534 ? -33.370 -0.880 57.302 1.00 67.12 534 TRP A CA 1
ATOM 4136 C C . TRP A 1 534 ? -32.706 0.417 57.722 1.00 67.12 534 TRP A C 1
ATOM 4138 O O . TRP A 1 534 ? -32.355 0.581 58.881 1.00 67.12 534 TRP A O 1
ATOM 4148 N N . CYS A 1 535 ? -32.534 1.310 56.761 1.00 66.62 535 CYS A N 1
ATOM 4149 C CA . CYS A 1 535 ? -32.092 2.683 56.907 1.00 66.62 535 CYS A CA 1
ATOM 4150 C C . CYS A 1 535 ? -33.114 3.570 56.178 1.00 66.62 535 CYS A C 1
ATOM 4152 O O . CYS A 1 535 ? -33.564 3.192 55.095 1.00 66.62 535 CYS A O 1
ATOM 4154 N N . GLY A 1 536 ? -33.527 4.713 56.716 1.00 68.06 536 GLY A N 1
ATOM 4155 C CA . GLY A 1 536 ? -34.408 5.599 55.948 1.00 68.06 536 GLY A CA 1
ATOM 4156 C C . GLY A 1 536 ? -35.124 6.680 56.736 1.00 68.06 536 GLY A C 1
ATOM 4157 O O . GLY A 1 536 ? -35.075 6.681 57.960 1.00 68.06 536 GLY A O 1
ATOM 4158 N N . VAL A 1 537 ? -35.783 7.575 56.004 1.00 68.44 537 VAL A N 1
ATOM 4159 C CA . VAL A 1 537 ? -36.727 8.565 56.538 1.00 68.44 537 VAL A CA 1
ATOM 4160 C C . VAL A 1 537 ? -38.137 8.092 56.182 1.00 68.44 537 VAL A C 1
ATOM 4162 O O . VAL A 1 537 ? -38.347 7.610 55.068 1.00 68.44 537 VAL A O 1
ATOM 4165 N N . THR A 1 538 ? -39.081 8.120 57.111 1.00 69.31 538 THR A N 1
ATOM 4166 C CA . THR A 1 538 ? -40.481 7.756 56.846 1.00 69.31 538 THR A CA 1
ATOM 4167 C C . THR A 1 538 ? -41.397 8.786 57.491 1.00 69.31 538 THR A C 1
ATOM 4169 O O . THR A 1 538 ? -41.158 9.134 58.637 1.00 69.31 538 THR A O 1
ATOM 4172 N N . ASP A 1 539 ? -42.368 9.285 56.747 1.00 71.12 539 ASP A N 1
ATOM 4173 C CA . ASP A 1 539 ? -43.455 10.136 57.235 1.00 71.12 539 ASP A CA 1
ATOM 4174 C C . ASP A 1 539 ? -44.698 9.235 57.332 1.00 71.12 539 ASP A C 1
ATOM 4176 O O . ASP A 1 539 ? -45.120 8.723 56.294 1.00 71.12 539 ASP A O 1
ATOM 4180 N N . GLY A 1 540 ? -45.136 8.890 58.551 1.00 70.31 540 GLY A N 1
ATOM 4181 C CA . GLY A 1 540 ? -46.161 7.876 58.852 1.00 70.31 540 GLY A CA 1
ATOM 4182 C C . GLY A 1 540 ? -45.773 6.837 59.928 1.00 70.31 540 GLY A C 1
ATOM 4183 O O . GLY A 1 540 ? -44.664 6.850 60.479 1.00 70.31 540 GLY A O 1
ATOM 4184 N N . ASP A 1 541 ? -46.661 5.858 60.136 1.00 69.38 541 ASP A N 1
ATOM 4185 C CA . ASP A 1 541 ? -46.643 4.783 61.142 1.00 69.38 541 ASP A CA 1
ATOM 4186 C C . ASP A 1 541 ? -46.260 3.420 60.514 1.00 69.38 541 ASP A C 1
ATOM 4188 O O . ASP A 1 541 ? -47.095 2.535 60.309 1.00 69.38 541 ASP A O 1
ATOM 4192 N N . PRO A 1 542 ? -44.986 3.183 60.135 1.00 71.12 542 PRO A N 1
ATOM 4193 C CA . PRO A 1 542 ? -44.626 1.990 59.386 1.00 71.12 542 PRO A CA 1
ATOM 4194 C C . PRO A 1 542 ? -44.624 0.730 60.254 1.00 71.12 542 PRO A C 1
ATOM 4196 O O . PRO A 1 542 ? -43.754 0.563 61.116 1.00 71.12 542 PRO A O 1
ATOM 4199 N N . ASP A 1 543 ? -45.453 -0.230 59.862 1.00 70.38 543 ASP A N 1
ATOM 4200 C CA . ASP A 1 543 ? -45.563 -1.551 60.467 1.00 70.38 543 ASP A CA 1
ATOM 4201 C C . ASP A 1 543 ? -44.467 -2.493 59.953 1.00 70.38 543 ASP A C 1
ATOM 4203 O O . ASP A 1 543 ? -44.381 -2.828 58.762 1.00 70.38 543 ASP A O 1
ATOM 4207 N N . ARG A 1 544 ? -43.554 -2.937 60.825 1.00 75.19 544 ARG A N 1
ATOM 4208 C CA . ARG A 1 544 ? -42.402 -3.719 60.370 1.00 75.19 544 ARG A CA 1
ATOM 4209 C C . ARG A 1 544 ? -42.056 -4.942 61.210 1.00 75.19 544 ARG A C 1
ATOM 4211 O O . ARG A 1 544 ? -41.656 -4.853 62.368 1.00 75.19 544 ARG A O 1
ATOM 4218 N N . GLN A 1 545 ? -42.076 -6.112 60.565 1.00 73.44 545 GLN A N 1
ATOM 4219 C CA . GLN A 1 545 ? -41.963 -7.404 61.242 1.00 73.44 545 GLN A CA 1
ATOM 4220 C C . GLN A 1 545 ? -40.892 -8.332 60.644 1.00 73.44 545 GLN A C 1
ATOM 4222 O O . GLN A 1 545 ? -40.804 -8.552 59.433 1.00 73.44 545 GLN A O 1
ATOM 4227 N N . ALA A 1 546 ? -40.096 -8.955 61.515 1.00 69.81 546 ALA A N 1
ATOM 4228 C CA . ALA A 1 546 ? -39.141 -10.009 61.173 1.00 69.81 546 ALA A CA 1
ATOM 4229 C C . ALA A 1 546 ? -39.417 -11.274 62.007 1.00 69.81 546 ALA A C 1
ATOM 4231 O O . ALA A 1 546 ? -39.214 -11.273 63.220 1.00 69.81 546 ALA A O 1
ATOM 4232 N N . VAL A 1 547 ? -39.854 -12.370 61.371 1.00 69.00 547 VAL A N 1
ATOM 4233 C CA . VAL A 1 547 ? -40.385 -13.563 62.069 1.00 69.00 547 VAL A CA 1
ATOM 4234 C C . VAL A 1 547 ? -39.654 -14.859 61.689 1.00 69.00 547 VAL A C 1
ATOM 4236 O O . VAL A 1 547 ? -39.402 -15.099 60.502 1.00 69.00 547 VAL A O 1
ATOM 4239 N N . ARG A 1 548 ? -39.318 -15.748 62.653 1.00 67.94 548 ARG A N 1
ATOM 4240 C CA . ARG A 1 548 ? -38.612 -17.013 62.322 1.00 67.94 548 ARG A CA 1
ATOM 4241 C C . ARG A 1 548 ? -38.760 -18.220 63.284 1.00 67.94 548 ARG A C 1
ATOM 4243 O O . ARG A 1 548 ? -39.550 -18.224 64.204 1.00 67.94 548 ARG A O 1
ATOM 4250 N N . GLU A 1 549 ? -37.989 -19.299 63.060 1.00 58.34 549 GLU A N 1
ATOM 4251 C CA . GLU A 1 549 ? -37.809 -20.445 63.982 1.00 58.34 549 GLU A CA 1
ATOM 4252 C C . GLU A 1 549 ? -36.402 -20.550 64.617 1.00 58.34 549 GLU A C 1
ATOM 4254 O O . GLU A 1 549 ? -36.245 -20.919 65.781 1.00 58.34 549 GLU A O 1
ATOM 4259 N N . ARG A 1 550 ? -35.324 -20.263 63.867 1.00 60.56 550 ARG A N 1
ATOM 4260 C CA . ARG A 1 550 ? -33.936 -20.585 64.289 1.00 60.56 550 ARG A CA 1
ATOM 4261 C C . ARG A 1 550 ? -33.013 -19.371 64.522 1.00 60.56 550 ARG A C 1
ATOM 4263 O O . ARG A 1 550 ? -32.029 -19.556 65.224 1.00 60.56 550 ARG A O 1
ATOM 4270 N N . GLY A 1 551 ? -33.290 -18.167 64.005 1.00 68.31 551 GLY A N 1
ATOM 4271 C CA . GLY A 1 551 ? -32.467 -16.975 64.302 1.00 68.31 551 GLY A CA 1
ATOM 4272 C C . GLY A 1 551 ? -32.773 -15.690 63.507 1.00 68.31 551 GLY A C 1
ATOM 4273 O O . GLY A 1 551 ? -32.851 -15.725 62.280 1.00 68.31 551 GLY A O 1
ATOM 4274 N N . VAL A 1 552 ? -32.923 -14.562 64.187 1.00 69.25 552 VAL A N 1
ATOM 4275 C CA . VAL A 1 552 ? -33.306 -13.269 63.595 1.00 69.25 552 VAL A CA 1
ATOM 4276 C C . VAL A 1 552 ? -32.195 -12.254 63.862 1.00 69.25 552 VAL A C 1
ATOM 4278 O O . VAL A 1 552 ? -31.767 -12.121 65.004 1.00 69.25 552 VAL A O 1
ATOM 4281 N N . TYR A 1 553 ? -31.716 -11.572 62.821 1.00 72.50 553 TYR A N 1
ATOM 4282 C CA . TYR A 1 553 ? -30.716 -10.505 62.908 1.00 72.50 553 TYR A CA 1
ATOM 4283 C C . TYR A 1 553 ? -31.284 -9.250 62.258 1.00 72.50 553 TYR A C 1
ATOM 4285 O O . TYR A 1 553 ? -31.588 -9.264 61.069 1.00 72.50 553 TYR A O 1
ATOM 4293 N N . VAL A 1 554 ? -31.454 -8.179 63.020 1.00 71.31 554 VAL A N 1
ATOM 4294 C CA . VAL A 1 554 ? -32.146 -6.975 62.562 1.00 71.31 554 VAL A CA 1
ATOM 4295 C C . VAL A 1 554 ? -31.344 -5.740 62.948 1.00 71.31 554 VAL A C 1
ATOM 4297 O O . VAL A 1 554 ? -30.936 -5.594 64.095 1.00 71.31 554 VAL A O 1
ATOM 4300 N N . VAL A 1 555 ? -31.140 -4.839 61.995 1.00 72.00 555 VAL A N 1
ATOM 4301 C CA . VAL A 1 555 ? -30.590 -3.503 62.211 1.00 72.00 555 VAL A CA 1
ATOM 4302 C C . VAL A 1 555 ? -31.585 -2.505 61.645 1.00 72.00 555 VAL A C 1
ATOM 4304 O O . VAL A 1 555 ? -31.833 -2.498 60.443 1.00 72.00 555 VAL A O 1
ATOM 4307 N N . TRP A 1 556 ? -32.157 -1.664 62.492 1.00 74.19 556 TRP A N 1
ATOM 4308 C CA . TRP A 1 556 ? -32.997 -0.549 62.075 1.00 74.19 556 TRP A CA 1
ATOM 4309 C C . TRP A 1 556 ? -32.284 0.755 62.399 1.00 74.19 556 TRP A C 1
ATOM 4311 O O . TRP A 1 556 ? -31.850 0.957 63.524 1.00 74.19 556 TRP A O 1
ATOM 4321 N N . CYS A 1 557 ? -32.154 1.609 61.396 1.00 73.06 557 CYS A N 1
ATOM 4322 C CA . CYS A 1 557 ? -31.632 2.962 61.446 1.00 73.06 557 CYS A CA 1
ATOM 4323 C C . CYS A 1 557 ? -32.653 3.872 60.749 1.00 73.06 557 CYS A C 1
ATOM 4325 O O . CYS A 1 557 ? -33.183 3.481 59.710 1.00 73.06 557 CYS A O 1
ATOM 4327 N N . GLY A 1 558 ? -32.976 5.053 61.264 1.00 73.38 558 GLY A N 1
ATOM 4328 C CA . GLY A 1 558 ? -33.837 5.966 60.506 1.00 73.38 558 GLY A CA 1
ATOM 4329 C C . GLY A 1 558 ? -34.507 7.067 61.305 1.00 73.38 558 GLY A C 1
ATOM 4330 O O . GLY A 1 558 ? -34.447 7.055 62.529 1.00 73.38 558 GLY A O 1
ATOM 4331 N N . VAL A 1 559 ? -35.132 7.993 60.585 1.00 73.94 559 VAL A N 1
ATOM 4332 C CA . VAL A 1 559 ? -35.991 9.053 61.127 1.00 73.94 559 VAL A CA 1
ATOM 4333 C C . VAL A 1 559 ? -37.430 8.707 60.756 1.00 73.94 559 VAL A C 1
ATOM 4335 O O . VAL A 1 559 ? -37.672 8.346 59.606 1.00 73.94 559 VAL A O 1
ATOM 4338 N N . THR A 1 560 ? -38.350 8.737 61.708 1.00 73.12 560 THR A N 1
ATOM 4339 C CA . THR A 1 560 ? -39.776 8.487 61.472 1.00 73.12 560 THR A CA 1
ATOM 4340 C C . THR A 1 560 ? -40.610 9.597 62.098 1.00 73.12 560 THR A C 1
ATOM 4342 O O . THR A 1 560 ? -40.326 9.965 63.230 1.00 73.12 560 THR A O 1
ATOM 4345 N N . ASP A 1 561 ? -41.578 10.131 61.373 1.00 74.06 561 ASP A N 1
ATOM 4346 C CA . ASP A 1 561 ? -42.593 11.054 61.895 1.00 74.06 561 ASP A CA 1
ATOM 4347 C C . ASP A 1 561 ? -43.868 10.223 62.121 1.00 74.06 561 ASP A C 1
ATOM 4349 O O . ASP A 1 561 ? -44.469 9.811 61.134 1.00 74.06 561 ASP A O 1
ATOM 4353 N N . GLY A 1 562 ? -44.151 9.812 63.367 1.00 72.50 562 GLY A N 1
ATOM 4354 C CA . GLY A 1 562 ? -45.187 8.825 63.724 1.00 72.50 562 GLY A CA 1
ATOM 4355 C C . GLY A 1 562 ? -44.758 7.753 64.751 1.00 72.50 562 GLY A C 1
ATOM 4356 O O . GLY A 1 562 ? -43.623 7.741 65.251 1.00 72.50 562 GLY A O 1
ATOM 4357 N N . ASP A 1 563 ? -45.652 6.785 64.983 1.00 71.31 563 ASP A N 1
ATOM 4358 C CA . ASP A 1 563 ? -45.609 5.676 65.949 1.00 71.31 563 ASP A CA 1
ATOM 4359 C C . ASP A 1 563 ? -45.212 4.339 65.273 1.00 71.31 563 ASP A C 1
ATOM 4361 O O . ASP A 1 563 ? -46.042 3.461 65.031 1.00 71.31 563 ASP A O 1
ATOM 4365 N N . PRO A 1 564 ? -43.930 4.106 64.917 1.00 74.38 564 PRO A N 1
ATOM 4366 C CA . PRO A 1 564 ? -43.552 2.930 64.144 1.00 74.38 564 PRO A CA 1
ATOM 4367 C C . PRO A 1 564 ? -43.561 1.637 64.969 1.00 74.38 564 PRO A C 1
ATOM 4369 O O . PRO A 1 564 ? -42.677 1.424 65.811 1.00 74.38 564 PRO A O 1
ATOM 4372 N N . ASP A 1 565 ? -44.412 0.701 64.561 1.00 73.81 565 ASP A N 1
ATOM 4373 C CA . ASP A 1 565 ? -44.515 -0.643 65.122 1.00 73.81 565 ASP A CA 1
ATOM 4374 C C . ASP A 1 565 ? -43.441 -1.589 64.569 1.00 73.81 565 ASP A C 1
ATOM 4376 O O . ASP A 1 565 ? -43.248 -1.800 63.365 1.00 73.81 565 ASP A O 1
ATOM 4380 N N . ARG A 1 566 ? -42.647 -2.165 65.473 1.00 78.56 566 ARG A N 1
ATOM 4381 C CA . ARG A 1 566 ? -41.348 -2.739 65.110 1.00 78.56 566 ARG A CA 1
ATOM 4382 C C . ARG A 1 566 ? -41.077 -4.041 65.857 1.00 78.56 566 ARG A C 1
ATOM 4384 O O . ARG A 1 566 ? -40.513 -4.058 66.950 1.00 78.56 566 ARG A O 1
ATOM 4391 N N . GLN A 1 567 ? -41.394 -5.171 65.220 1.00 76.06 567 GLN A N 1
ATOM 4392 C CA . GLN A 1 567 ? -41.384 -6.487 65.868 1.00 76.06 567 GLN A CA 1
ATOM 4393 C C . GLN A 1 567 ? -40.351 -7.475 65.294 1.00 76.06 567 GLN A C 1
ATOM 4395 O O . GLN A 1 567 ? -40.252 -7.711 64.088 1.00 76.06 567 GLN A O 1
ATOM 4400 N N . ALA A 1 568 ? -39.595 -8.131 66.178 1.00 73.25 568 ALA A N 1
ATOM 4401 C CA . ALA A 1 568 ? -38.703 -9.247 65.859 1.00 73.25 568 ALA A CA 1
ATOM 4402 C C . ALA A 1 568 ? -39.098 -10.491 66.679 1.00 73.25 568 ALA A C 1
ATOM 4404 O O . ALA A 1 568 ? -38.793 -10.589 67.870 1.00 73.25 568 ALA A O 1
ATOM 4405 N N . VAL A 1 569 ? -39.779 -11.455 66.050 1.00 67.94 569 VAL A N 1
ATOM 4406 C CA . VAL A 1 569 ? -40.537 -12.507 66.756 1.00 67.94 569 VAL A CA 1
ATOM 4407 C C . VAL A 1 569 ? -40.097 -13.924 66.360 1.00 67.94 569 VAL A C 1
ATOM 4409 O O . VAL A 1 569 ? -39.914 -14.233 65.187 1.00 67.94 569 VAL A O 1
ATOM 4412 N N . ARG A 1 570 ? -39.992 -14.822 67.352 1.00 61.53 570 ARG A N 1
ATOM 4413 C CA . ARG A 1 570 ? -39.643 -16.255 67.244 1.00 61.53 570 ARG A CA 1
ATOM 4414 C C . ARG A 1 570 ? -38.267 -16.513 66.588 1.00 61.53 570 ARG A C 1
ATOM 4416 O O . ARG A 1 570 ? -38.044 -16.391 65.390 1.00 61.53 570 ARG A O 1
ATOM 4423 N N . GLY A 1 571 ? -37.298 -16.983 67.364 1.00 61.88 571 GLY A N 1
ATOM 4424 C CA . GLY A 1 571 ? -36.034 -17.496 66.833 1.00 61.88 571 GLY A CA 1
ATOM 4425 C C . GLY A 1 571 ? -35.117 -17.995 67.937 1.00 61.88 571 GLY A C 1
ATOM 4426 O O . GLY A 1 571 ? -35.047 -17.378 68.986 1.00 61.88 571 GLY A O 1
ATOM 4427 N N . ARG A 1 572 ? -34.360 -19.089 67.737 1.00 64.81 572 ARG A N 1
ATOM 4428 C CA . ARG A 1 572 ? -33.416 -19.561 68.781 1.00 64.81 572 ARG A CA 1
ATOM 4429 C C . ARG A 1 572 ? -32.473 -18.459 69.275 1.00 64.81 572 ARG A C 1
ATOM 4431 O O . ARG A 1 572 ? -32.151 -18.472 70.457 1.00 64.81 572 ARG A O 1
ATOM 4438 N N . VAL A 1 573 ? -32.042 -17.537 68.415 1.00 65.38 573 VAL A N 1
ATOM 4439 C CA . VAL A 1 573 ? -31.312 -16.334 68.833 1.00 65.38 573 VAL A CA 1
ATOM 4440 C C . VAL A 1 573 ? -31.843 -15.116 68.083 1.00 65.38 573 VAL A C 1
ATOM 4442 O O . VAL A 1 573 ? -32.012 -15.182 66.867 1.00 65.38 573 VAL A O 1
ATOM 4445 N N . VAL A 1 574 ? -32.112 -14.027 68.796 1.00 67.12 574 VAL A N 1
ATOM 4446 C CA . VAL A 1 574 ? -32.587 -12.754 68.243 1.00 67.12 574 VAL A CA 1
ATOM 4447 C C . VAL A 1 574 ? -31.526 -11.691 68.534 1.00 67.12 574 VAL A C 1
ATOM 4449 O O . VAL A 1 574 ? -31.209 -11.459 69.698 1.00 67.12 574 VAL A O 1
ATOM 4452 N N . TYR A 1 575 ? -30.953 -11.093 67.489 1.00 70.06 575 TYR A N 1
ATOM 4453 C CA . TYR A 1 575 ? -30.021 -9.965 67.560 1.00 70.06 575 TYR A CA 1
ATOM 4454 C C . TYR A 1 575 ? -30.658 -8.755 66.904 1.00 70.06 575 TYR A C 1
ATOM 4456 O O . TYR A 1 575 ? -31.009 -8.806 65.727 1.00 70.06 575 TYR A O 1
ATOM 4464 N N . VAL A 1 576 ? -30.805 -7.676 67.658 1.00 69.19 576 VAL A N 1
ATOM 4465 C CA . VAL A 1 576 ? -31.534 -6.499 67.210 1.00 69.19 576 VAL A CA 1
ATOM 4466 C C . VAL A 1 576 ? -30.761 -5.242 67.584 1.00 69.19 576 VAL A C 1
ATOM 4468 O O . VAL A 1 576 ? -30.380 -5.061 68.737 1.00 69.19 576 VAL A O 1
ATOM 4471 N N . VAL A 1 577 ? -30.535 -4.366 66.612 1.00 71.56 577 VAL A N 1
ATOM 4472 C CA . VAL A 1 577 ? -29.952 -3.039 66.820 1.00 71.56 577 VAL A CA 1
ATOM 4473 C C . VAL A 1 577 ? -30.939 -2.012 66.300 1.00 71.56 577 VAL A C 1
ATOM 4475 O O . VAL A 1 577 ? -31.255 -2.014 65.113 1.00 71.56 577 VAL A O 1
ATOM 4478 N N . TRP A 1 578 ? -31.421 -1.136 67.170 1.00 72.50 578 TRP A N 1
ATOM 4479 C CA . TRP A 1 578 ? -32.230 0.015 66.789 1.00 72.50 578 TRP A CA 1
ATOM 4480 C C . TRP A 1 578 ? -31.427 1.286 67.012 1.00 72.50 578 TRP A C 1
ATOM 4482 O O . TRP A 1 578 ? -30.895 1.504 68.094 1.00 72.50 578 TRP A O 1
ATOM 4492 N N . CYS A 1 579 ? -31.353 2.099 65.972 1.00 71.69 579 CYS A N 1
ATOM 4493 C CA . CYS A 1 579 ? -30.813 3.444 65.940 1.00 71.69 579 CYS A CA 1
ATOM 4494 C C . CYS A 1 579 ? -31.872 4.332 65.271 1.00 71.69 579 CYS A C 1
ATOM 4496 O O . CYS A 1 579 ? -32.469 3.905 64.285 1.00 71.69 579 CYS A O 1
ATOM 4498 N N . GLY A 1 580 ? -32.165 5.530 65.763 1.00 70.88 580 GLY A N 1
ATOM 4499 C CA . GLY A 1 580 ? -33.068 6.417 65.023 1.00 70.88 580 GLY A CA 1
ATOM 4500 C C . GLY A 1 580 ? -33.763 7.491 65.834 1.00 70.88 580 GLY A C 1
ATOM 4501 O O . GLY A 1 580 ? -33.712 7.467 67.060 1.00 70.88 580 GLY A O 1
ATOM 4502 N N . VAL A 1 581 ? -34.408 8.406 65.119 1.00 71.19 581 VAL A N 1
ATOM 4503 C CA . VAL A 1 581 ? -35.261 9.462 65.673 1.00 71.19 581 VAL A CA 1
ATOM 4504 C C . VAL A 1 581 ? -36.714 9.114 65.349 1.00 71.19 581 VAL A C 1
ATOM 4506 O O . VAL A 1 581 ? -36.965 8.679 64.227 1.00 71.19 581 VAL A O 1
ATOM 4509 N N . ALA A 1 582 ? -37.629 9.226 66.308 1.00 70.19 582 ALA A N 1
ATOM 4510 C CA . ALA A 1 582 ? -39.066 9.106 66.060 1.00 70.19 582 ALA A CA 1
ATOM 4511 C C . ALA A 1 582 ? -39.817 10.256 66.747 1.00 70.19 582 ALA A C 1
ATOM 4513 O O . ALA A 1 582 ? -39.452 10.596 67.870 1.00 70.19 582 ALA A O 1
ATOM 4514 N N . ASP A 1 583 ? -40.804 10.843 66.084 1.00 70.31 583 ASP A N 1
ATOM 4515 C CA . ASP A 1 583 ? -41.769 11.774 66.683 1.00 70.31 583 ASP A CA 1
ATOM 4516 C C . ASP A 1 583 ? -43.030 10.957 67.021 1.00 70.31 583 ASP A C 1
ATOM 4518 O O . ASP A 1 583 ? -43.711 10.540 66.091 1.00 70.31 583 ASP A O 1
ATOM 4522 N N . GLY A 1 584 ? -43.231 10.570 68.292 1.00 70.75 584 GLY A N 1
ATOM 4523 C CA . GLY A 1 584 ? -44.270 9.615 68.719 1.00 70.75 584 GLY A CA 1
ATOM 4524 C C . GLY A 1 584 ? -43.844 8.546 69.754 1.00 70.75 584 GLY A C 1
ATOM 4525 O O . GLY A 1 584 ? -42.719 8.538 70.277 1.00 70.75 584 GLY A O 1
ATOM 4526 N N . ASP A 1 585 ? -44.741 7.581 69.985 1.00 69.50 585 ASP A N 1
ATOM 4527 C CA . ASP A 1 585 ? -44.713 6.463 70.941 1.00 69.50 585 ASP A CA 1
ATOM 4528 C C . ASP A 1 585 ? -44.413 5.106 70.252 1.00 69.50 585 ASP A C 1
ATOM 4530 O O . ASP A 1 585 ? -45.265 4.220 70.171 1.00 69.50 585 ASP A O 1
ATOM 4534 N N . PRO A 1 586 ? -43.188 4.854 69.752 1.00 73.00 586 PRO A N 1
ATOM 4535 C CA . PRO A 1 586 ? -42.909 3.641 68.989 1.00 73.00 586 PRO A CA 1
ATOM 4536 C C . PRO A 1 586 ? -42.973 2.368 69.851 1.00 73.00 586 PRO A C 1
ATOM 4538 O O . PRO A 1 586 ? -42.127 2.212 70.742 1.00 73.00 586 PRO A O 1
ATOM 4541 N N . ASP A 1 587 ? -43.837 1.404 69.500 1.00 72.50 587 ASP A N 1
ATOM 4542 C CA . ASP A 1 587 ? -43.804 0.049 70.070 1.00 72.50 587 ASP A CA 1
ATOM 4543 C C . ASP A 1 587 ? -42.738 -0.795 69.374 1.00 72.50 587 ASP A C 1
ATOM 4545 O O . ASP A 1 587 ? -42.678 -0.984 68.149 1.00 72.50 587 ASP A O 1
ATOM 4549 N N . ARG A 1 588 ? -41.825 -1.324 70.184 1.00 75.69 588 ARG A N 1
ATOM 4550 C CA . ARG A 1 588 ? -40.736 -2.127 69.673 1.00 75.69 588 ARG A CA 1
ATOM 4551 C C . ARG A 1 588 ? -40.510 -3.381 70.508 1.00 75.69 588 ARG A C 1
ATOM 4553 O O . ARG A 1 588 ? -39.985 -3.348 71.626 1.00 75.69 588 ARG A O 1
ATOM 4560 N N . GLN A 1 589 ? -40.768 -4.532 69.887 1.00 73.44 589 GLN A N 1
ATOM 4561 C CA . GLN A 1 589 ? -40.784 -5.826 70.568 1.00 73.44 589 GLN A CA 1
ATOM 4562 C C . GLN A 1 589 ? -39.758 -6.820 70.011 1.00 73.44 589 GLN A C 1
ATOM 4564 O O . GLN A 1 589 ? -39.645 -7.045 68.803 1.00 73.44 589 GLN A O 1
ATOM 4569 N N . ALA A 1 590 ? -39.033 -7.496 70.906 1.00 70.12 590 ALA A N 1
ATOM 4570 C CA . ALA A 1 590 ? -38.150 -8.618 70.584 1.00 70.12 590 ALA A CA 1
ATOM 4571 C C . ALA A 1 590 ? -38.520 -9.861 71.418 1.00 70.12 590 ALA A C 1
ATOM 4573 O O . ALA A 1 590 ? -38.183 -9.961 72.602 1.00 70.12 590 ALA A O 1
ATOM 4574 N N . VAL A 1 591 ? -39.202 -10.838 70.805 1.00 65.88 591 VAL A N 1
ATOM 4575 C CA . VAL A 1 591 ? -39.908 -11.912 71.536 1.00 65.88 591 VAL A CA 1
ATOM 4576 C C . VAL A 1 591 ? -39.496 -13.326 71.085 1.00 65.88 591 VAL A C 1
ATOM 4578 O O . VAL A 1 591 ? -39.417 -13.624 69.893 1.00 65.88 591 VAL A O 1
ATOM 4581 N N . ARG A 1 592 ? -39.334 -14.239 72.066 1.00 58.03 592 ARG A N 1
ATOM 4582 C CA . ARG A 1 592 ? -39.185 -15.715 71.947 1.00 58.03 592 ARG A CA 1
ATOM 4583 C C . ARG A 1 592 ? -37.886 -16.241 71.305 1.00 58.03 592 ARG A C 1
ATOM 4585 O O . ARG A 1 592 ? -37.855 -16.589 70.124 1.00 58.03 592 ARG A O 1
ATOM 4592 N N . GLY A 1 593 ? -36.859 -16.472 72.138 1.00 59.12 593 GLY A N 1
ATOM 4593 C CA . GLY A 1 593 ? -35.639 -17.216 71.778 1.00 59.12 593 GLY A CA 1
ATOM 4594 C C . GLY A 1 593 ? -34.834 -17.813 72.945 1.00 59.12 593 GLY A C 1
ATOM 4595 O O . GLY A 1 593 ? -35.080 -17.498 74.111 1.00 59.12 593 GLY A O 1
ATOM 4596 N N . ARG A 1 594 ? -33.822 -18.656 72.647 1.00 59.28 594 ARG A N 1
ATOM 4597 C CA . ARG A 1 594 ? -32.812 -19.104 73.641 1.00 59.28 594 ARG A CA 1
ATOM 4598 C C . ARG A 1 594 ? -31.916 -17.939 74.082 1.00 59.28 594 ARG A C 1
ATOM 4600 O O . ARG A 1 594 ? -31.443 -17.940 75.217 1.00 59.28 594 ARG A O 1
ATOM 4607 N N . GLY A 1 595 ? -31.680 -16.966 73.205 1.00 62.69 595 GLY A N 1
ATOM 4608 C CA . GLY A 1 595 ? -30.925 -15.749 73.498 1.00 62.69 595 GLY A CA 1
ATOM 4609 C C . GLY A 1 595 ? -31.523 -14.542 72.782 1.00 62.69 595 GLY A C 1
ATOM 4610 O O . GLY A 1 595 ? -31.820 -14.635 71.595 1.00 62.69 595 GLY A O 1
ATOM 4611 N N . VAL A 1 596 ? -31.692 -13.431 73.491 1.00 61.97 596 VAL A N 1
ATOM 4612 C CA . VAL A 1 596 ? -32.143 -12.144 72.947 1.00 61.97 596 VAL A CA 1
ATOM 4613 C C . VAL A 1 596 ? -31.063 -11.106 73.259 1.00 61.97 596 VAL A C 1
ATOM 4615 O O . VAL A 1 596 ? -30.694 -10.930 74.419 1.00 61.97 596 VAL A O 1
ATOM 4618 N N . TYR A 1 597 ? -30.514 -10.473 72.227 1.00 66.62 597 TYR A N 1
ATOM 4619 C CA . TYR A 1 597 ? -29.459 -9.464 72.307 1.00 66.62 597 TYR A CA 1
ATOM 4620 C C . TYR A 1 597 ? -29.939 -8.213 71.597 1.00 66.62 597 TYR A C 1
ATOM 4622 O O . TYR A 1 597 ? -30.200 -8.239 70.395 1.00 66.62 597 TYR A O 1
ATOM 4630 N N . VAL A 1 598 ? -30.078 -7.134 72.347 1.00 63.25 598 VAL A N 1
ATOM 4631 C CA . VAL A 1 598 ? -30.784 -5.955 71.883 1.00 63.25 598 VAL A CA 1
ATOM 4632 C C . VAL A 1 598 ? -29.985 -4.704 72.232 1.00 63.25 598 VAL A C 1
ATOM 4634 O O . VAL A 1 598 ? -29.544 -4.540 73.369 1.00 63.25 598 VAL A O 1
ATOM 4637 N N . VAL A 1 599 ? -29.775 -3.828 71.254 1.00 66.00 599 VAL A N 1
ATOM 4638 C CA . VAL A 1 599 ? -29.128 -2.525 71.441 1.00 66.00 599 VAL A CA 1
ATOM 4639 C C . VAL A 1 599 ? -30.072 -1.445 70.949 1.00 66.00 599 VAL A C 1
ATOM 4641 O O . VAL A 1 599 ? -30.432 -1.426 69.776 1.00 66.00 599 VAL A O 1
ATOM 4644 N N . TRP A 1 600 ? -30.454 -0.543 71.843 1.00 68.50 600 TRP A N 1
ATOM 4645 C CA . TRP A 1 600 ? -31.315 0.597 71.565 1.00 68.50 600 TRP A CA 1
ATOM 4646 C C . TRP A 1 600 ? -30.511 1.882 71.665 1.00 68.50 600 TRP A C 1
ATOM 4648 O O . TRP A 1 600 ? -29.876 2.136 72.682 1.00 68.50 600 TRP A O 1
ATOM 4658 N N . CYS A 1 601 ? -30.533 2.658 70.587 1.00 65.50 601 CYS A N 1
ATOM 4659 C CA . CYS A 1 601 ? -29.952 3.981 70.431 1.00 65.50 601 CYS A CA 1
ATOM 4660 C C . CYS A 1 601 ? -30.998 4.878 69.747 1.00 65.50 601 CYS A C 1
ATOM 4662 O O . CYS A 1 601 ? -31.614 4.439 68.777 1.00 65.50 601 CYS A O 1
ATOM 4664 N N . GLY A 1 602 ? -31.254 6.098 70.214 1.00 67.31 602 GLY A N 1
ATOM 4665 C CA . GLY A 1 602 ? -32.184 6.987 69.504 1.00 67.31 602 GLY A CA 1
ATOM 4666 C C . GLY A 1 602 ? -32.757 8.141 70.312 1.00 67.31 602 GLY A C 1
ATOM 4667 O O . GLY A 1 602 ? -32.567 8.192 71.523 1.00 67.31 602 GLY A O 1
ATOM 4668 N N . VAL A 1 603 ? -33.454 9.045 69.629 1.00 67.62 603 VAL A N 1
ATOM 4669 C CA . VAL A 1 603 ? -34.194 10.169 70.225 1.00 67.62 603 VAL A CA 1
ATOM 4670 C C . VAL A 1 603 ? -35.679 9.966 69.924 1.00 67.62 603 VAL A C 1
ATOM 4672 O O . VAL A 1 603 ? -36.001 9.616 68.793 1.00 67.62 603 VAL A O 1
ATOM 4675 N N . THR A 1 604 ? -36.560 10.095 70.910 1.00 66.81 604 THR A N 1
ATOM 4676 C CA . THR A 1 604 ? -38.012 9.939 70.713 1.00 66.81 604 THR A CA 1
ATOM 4677 C C . THR A 1 604 ? -38.781 11.029 71.450 1.00 66.81 604 THR A C 1
ATOM 4679 O O . THR A 1 604 ? -38.528 11.213 72.638 1.00 66.81 604 THR A O 1
ATOM 4682 N N . ASP A 1 605 ? -39.697 11.722 70.784 1.00 62.91 605 ASP A N 1
ATOM 4683 C CA . ASP A 1 605 ? -40.640 12.639 71.441 1.00 62.91 605 ASP A CA 1
ATOM 4684 C C . ASP A 1 605 ? -41.903 11.837 71.811 1.00 62.91 605 ASP A C 1
ATOM 4686 O O . ASP A 1 605 ? -42.723 11.571 70.942 1.00 62.91 605 ASP A O 1
ATOM 4690 N N . GLY A 1 606 ? -41.965 11.297 73.040 1.00 66.00 606 GLY A N 1
ATOM 4691 C CA . GLY A 1 606 ? -43.015 10.355 73.478 1.00 66.00 606 GLY A CA 1
ATOM 4692 C C . GLY A 1 606 ? -42.600 9.337 74.563 1.00 66.00 606 GLY A C 1
ATOM 4693 O O . GLY A 1 606 ? -41.459 9.347 75.052 1.00 66.00 606 GLY A O 1
ATOM 4694 N N . ASP A 1 607 ? -43.529 8.437 74.904 1.00 66.69 607 ASP A N 1
ATOM 4695 C CA . ASP A 1 607 ? -43.492 7.313 75.856 1.00 66.69 607 ASP A CA 1
ATOM 4696 C C . ASP A 1 607 ? -43.319 5.953 75.129 1.00 66.69 607 ASP A C 1
ATOM 4698 O O . ASP A 1 607 ? -44.238 5.135 75.063 1.00 66.69 607 ASP A O 1
ATOM 4702 N N . PRO A 1 608 ? -42.132 5.621 74.583 1.00 70.12 608 PRO A N 1
ATOM 4703 C CA . PRO A 1 608 ? -41.979 4.407 73.783 1.00 70.12 608 PRO A CA 1
ATOM 4704 C C . PRO A 1 608 ? -42.096 3.127 74.626 1.00 70.12 608 PRO A C 1
ATOM 4706 O O . PRO A 1 608 ? -41.315 2.954 75.572 1.00 70.12 608 PRO A O 1
ATOM 4709 N N . ASP A 1 609 ? -42.951 2.179 74.214 1.00 68.44 609 ASP A N 1
ATOM 4710 C CA . ASP A 1 609 ? -42.974 0.816 74.766 1.00 68.44 609 ASP A CA 1
ATOM 4711 C C . ASP A 1 609 ? -41.870 -0.035 74.132 1.00 68.44 609 ASP A C 1
ATOM 4713 O O . ASP A 1 609 ? -41.719 -0.160 72.911 1.00 68.44 609 ASP A O 1
ATOM 4717 N N . ARG A 1 610 ? -41.020 -0.611 74.980 1.00 72.56 610 ARG A N 1
ATOM 4718 C CA . ARG A 1 610 ? -39.885 -1.401 74.528 1.00 72.56 610 ARG A CA 1
ATOM 4719 C C . ARG A 1 610 ? -39.744 -2.683 75.337 1.00 72.56 610 ARG A C 1
ATOM 4721 O O . ARG A 1 610 ? -39.229 -2.695 76.463 1.00 72.56 610 ARG A O 1
ATOM 4728 N N . GLN A 1 611 ? -40.089 -3.801 74.695 1.00 69.25 611 GLN A N 1
ATOM 4729 C CA . GLN A 1 611 ? -40.169 -5.115 75.334 1.00 69.25 611 GLN A CA 1
ATOM 4730 C C . GLN A 1 611 ? -39.169 -6.139 74.773 1.00 69.25 611 GLN A C 1
ATOM 4732 O O . GLN A 1 611 ? -39.027 -6.338 73.563 1.00 69.25 611 GLN A O 1
ATOM 4737 N N . ALA A 1 612 ? -38.495 -6.864 75.671 1.00 64.00 612 ALA A N 1
ATOM 4738 C CA . ALA A 1 612 ? -37.633 -8.001 75.348 1.00 64.00 612 ALA A CA 1
ATOM 4739 C C . ALA A 1 612 ? -37.923 -9.209 76.264 1.00 64.00 612 ALA A C 1
ATOM 4741 O O . ALA A 1 612 ? -37.641 -9.175 77.465 1.00 64.00 612 ALA A O 1
ATOM 4742 N N . VAL A 1 613 ? -38.434 -10.315 75.704 1.00 64.12 613 VAL A N 1
ATOM 4743 C CA . VAL A 1 613 ? -38.943 -11.474 76.481 1.00 64.12 613 VAL A CA 1
ATOM 4744 C C . VAL A 1 613 ? -38.285 -12.801 76.062 1.00 64.12 613 VAL A C 1
ATOM 4746 O O . VAL A 1 613 ? -38.113 -13.073 74.868 1.00 64.12 613 VAL A O 1
ATOM 4749 N N . ARG A 1 614 ? -37.912 -13.665 77.032 1.00 62.69 614 ARG A N 1
ATOM 4750 C CA . ARG A 1 614 ? -37.124 -14.903 76.779 1.00 62.69 614 ARG A CA 1
ATOM 4751 C C . ARG A 1 614 ? -37.468 -16.159 77.589 1.00 62.69 614 ARG A C 1
ATOM 4753 O O . ARG A 1 614 ? -37.992 -16.073 78.695 1.00 62.69 614 ARG A O 1
ATOM 4760 N N . GLU A 1 615 ? -36.872 -17.277 77.135 1.00 53.09 615 GLU A N 1
ATOM 4761 C CA . GLU A 1 615 ? -36.673 -18.526 77.899 1.00 53.09 615 GLU A CA 1
ATOM 4762 C C . GLU A 1 615 ? -35.322 -18.599 78.666 1.00 53.09 615 GLU A C 1
ATOM 4764 O O . GLU A 1 615 ? -35.276 -19.053 79.812 1.00 53.09 615 GLU A O 1
ATOM 4769 N N . ARG A 1 616 ? -34.177 -18.198 78.060 1.00 58.41 616 ARG A N 1
ATOM 4770 C CA . ARG A 1 616 ? -32.823 -18.522 78.598 1.00 58.41 616 ARG A CA 1
ATOM 4771 C C . ARG A 1 616 ? -31.843 -17.375 78.851 1.00 58.41 616 ARG A C 1
ATOM 4773 O O . ARG A 1 616 ? -31.366 -17.331 79.980 1.00 58.41 616 ARG A O 1
ATOM 4780 N N . VAL A 1 617 ? -31.532 -16.468 77.909 1.00 59.66 617 VAL A N 1
ATOM 4781 C CA . VAL A 1 617 ? -30.602 -15.305 78.082 1.00 59.66 617 VAL A CA 1
ATOM 4782 C C . VAL A 1 617 ? -31.121 -14.015 77.403 1.00 59.66 617 VAL A C 1
ATOM 4784 O O . VAL A 1 617 ? -31.623 -14.101 76.291 1.00 59.66 617 VAL A O 1
ATOM 4787 N N . VAL A 1 618 ? -31.067 -12.854 78.079 1.00 58.34 618 VAL A N 1
ATOM 4788 C CA . VAL A 1 618 ? -31.456 -11.516 77.565 1.00 58.34 618 VAL A CA 1
ATOM 4789 C C . VAL A 1 618 ? -30.342 -10.543 77.914 1.00 58.34 618 VAL A C 1
ATOM 4791 O O . VAL A 1 618 ? -29.990 -10.435 79.090 1.00 58.34 618 VAL A O 1
ATOM 4794 N N . TYR A 1 619 ? -29.831 -9.843 76.906 1.00 59.66 619 TYR A N 1
ATOM 4795 C CA . TYR A 1 619 ? -28.932 -8.704 77.034 1.00 59.66 619 TYR A CA 1
ATOM 4796 C C . TYR A 1 619 ? -29.565 -7.513 76.324 1.00 59.66 619 TYR A C 1
ATOM 4798 O O . TYR A 1 619 ? -29.850 -7.606 75.133 1.00 59.66 619 TYR A O 1
ATOM 4806 N N . VAL A 1 620 ? -29.775 -6.414 77.048 1.00 57.31 620 VAL A N 1
ATOM 4807 C CA . VAL A 1 620 ? -30.325 -5.174 76.490 1.00 57.31 620 VAL A CA 1
ATOM 4808 C C . VAL A 1 620 ? -29.405 -4.018 76.856 1.00 57.31 620 VAL A C 1
ATOM 4810 O O . VAL A 1 620 ? -29.043 -3.866 78.022 1.00 57.31 620 VAL A O 1
ATOM 4813 N N . VAL A 1 621 ? -29.027 -3.212 75.869 1.00 58.09 621 VAL A N 1
ATOM 4814 C CA . VAL A 1 621 ? -28.291 -1.958 76.056 1.00 58.09 621 VAL A CA 1
ATOM 4815 C C . VAL A 1 621 ? -29.194 -0.817 75.622 1.00 58.09 621 VAL A C 1
ATOM 4817 O O . VAL A 1 621 ? -29.736 -0.855 74.523 1.00 58.09 621 VAL A O 1
ATOM 4820 N N . TRP A 1 622 ? -29.337 0.188 76.479 1.00 60.12 622 TRP A N 1
ATOM 4821 C CA . TRP A 1 622 ? -30.165 1.360 76.226 1.00 60.12 622 TRP A CA 1
ATOM 4822 C C . TRP A 1 622 ? -29.286 2.599 76.175 1.00 60.12 622 TRP A C 1
ATOM 4824 O O . TRP A 1 622 ? -28.526 2.869 77.100 1.00 60.12 622 TRP A O 1
ATOM 4834 N N . CYS A 1 623 ? -29.422 3.365 75.109 1.00 56.94 623 CYS A N 1
ATOM 4835 C CA . CYS A 1 623 ? -28.807 4.661 74.911 1.00 56.94 623 CYS A CA 1
ATOM 4836 C C . CYS A 1 623 ? -29.839 5.520 74.171 1.00 56.94 623 CYS A C 1
ATOM 4838 O O . CYS A 1 623 ? -30.537 5.013 73.297 1.00 56.94 623 CYS A O 1
ATOM 4840 N N . GLY A 1 624 ? -30.020 6.779 74.549 1.00 60.28 624 GLY A N 1
ATOM 4841 C CA . GLY A 1 624 ? -31.013 7.630 73.896 1.00 60.28 624 GLY A CA 1
ATOM 4842 C C . GLY A 1 624 ? -31.719 8.601 74.825 1.00 60.28 624 GLY A C 1
ATOM 4843 O O . GLY A 1 624 ? -31.655 8.447 76.045 1.00 60.28 624 GLY A O 1
ATOM 4844 N N . VAL A 1 625 ? -32.386 9.572 74.210 1.00 59.19 625 VAL A N 1
ATOM 4845 C CA . VAL A 1 625 ? -33.158 10.642 74.856 1.00 59.19 625 VAL A CA 1
ATOM 4846 C C . VAL A 1 625 ? -34.633 10.403 74.538 1.00 59.19 625 VAL A C 1
ATOM 4848 O O . VAL A 1 625 ? -34.949 10.044 73.407 1.00 59.19 625 VAL A O 1
ATOM 4851 N N . ALA A 1 626 ? -35.503 10.513 75.536 1.00 59.50 626 ALA A N 1
ATOM 4852 C CA . ALA A 1 626 ? -36.948 10.477 75.355 1.00 59.50 626 ALA A CA 1
ATOM 4853 C C . ALA A 1 626 ? -37.559 11.591 76.203 1.00 59.50 626 ALA A C 1
ATOM 4855 O O . ALA A 1 626 ? -37.096 11.772 77.333 1.00 59.50 626 ALA A O 1
ATOM 4856 N N . ASP A 1 627 ? -38.538 12.310 75.662 1.00 54.72 627 ASP A N 1
ATOM 4857 C CA . ASP A 1 627 ? -39.192 13.412 76.378 1.00 54.72 627 ASP A CA 1
ATOM 4858 C C . ASP A 1 627 ? -40.280 12.912 77.358 1.00 54.72 627 ASP A C 1
ATOM 4860 O O . ASP A 1 627 ? -40.612 13.617 78.312 1.00 54.72 627 ASP A O 1
ATOM 4864 N N . GLY A 1 628 ? -40.735 11.658 77.209 1.00 60.25 628 GLY A N 1
ATOM 4865 C CA . GLY A 1 628 ? -41.668 10.960 78.105 1.00 60.25 628 GLY A CA 1
ATOM 4866 C C . GLY A 1 628 ? -41.049 9.961 79.117 1.00 60.25 628 GLY A C 1
ATOM 4867 O O . GLY A 1 628 ? -39.825 9.819 79.226 1.00 60.25 628 GLY A O 1
ATOM 4868 N N . GLU A 1 629 ? -41.892 9.245 79.878 1.00 58.56 629 GLU A N 1
ATOM 4869 C CA . GLU A 1 629 ? -41.573 8.077 80.718 1.00 58.56 629 GLU A CA 1
ATOM 4870 C C . GLU A 1 629 ? -41.708 6.752 79.923 1.00 58.56 629 GLU A C 1
ATOM 4872 O O . GLU A 1 629 ? -42.748 6.097 79.950 1.00 58.56 629 GLU A O 1
ATOM 4877 N N . PRO A 1 630 ? -40.642 6.267 79.257 1.00 61.72 630 PRO A N 1
ATOM 4878 C CA . PRO A 1 630 ? -40.708 5.044 78.456 1.00 61.72 630 PRO A CA 1
ATOM 4879 C C . PRO A 1 630 ? -40.989 3.791 79.302 1.00 61.72 630 PRO A C 1
ATOM 4881 O O . PRO A 1 630 ? -40.272 3.559 80.285 1.00 61.72 630 PRO A O 1
ATOM 4884 N N . ASP A 1 631 ? -41.901 2.910 78.862 1.00 62.56 631 ASP A N 1
ATOM 4885 C CA . ASP A 1 631 ? -42.022 1.557 79.428 1.00 62.56 631 ASP A CA 1
ATOM 4886 C C . ASP A 1 631 ? -40.894 0.657 78.899 1.00 62.56 631 ASP A C 1
ATOM 4888 O O . ASP A 1 631 ? -40.546 0.613 77.714 1.00 62.56 631 ASP A O 1
ATOM 4892 N N . ARG A 1 632 ? -40.227 -0.034 79.824 1.00 66.75 632 ARG A N 1
ATOM 4893 C CA . ARG A 1 632 ? -38.982 -0.758 79.572 1.00 66.75 632 ARG A CA 1
ATOM 4894 C C . ARG A 1 632 ? -39.009 -2.123 80.233 1.00 66.75 632 ARG A C 1
ATOM 4896 O O . ARG A 1 632 ? -38.565 -2.281 81.373 1.00 66.75 632 ARG A O 1
ATOM 4903 N N . GLN A 1 633 ? -39.418 -3.149 79.490 1.00 62.97 633 GLN A N 1
ATOM 4904 C CA . GLN A 1 633 ? -39.561 -4.500 80.036 1.00 62.97 633 GLN A CA 1
ATOM 4905 C C . GLN A 1 633 ? -38.526 -5.483 79.473 1.00 62.97 633 GLN A C 1
ATOM 4907 O O . GLN A 1 633 ? -38.435 -5.727 78.272 1.00 62.97 633 GLN A O 1
ATOM 4912 N N . ALA A 1 634 ? -37.744 -6.110 80.361 1.00 56.88 634 ALA A N 1
ATOM 4913 C CA . ALA A 1 634 ? -36.798 -7.177 80.020 1.00 56.88 634 ALA A CA 1
ATOM 4914 C C . ALA A 1 634 ? -37.052 -8.423 80.888 1.00 56.88 634 ALA A C 1
ATOM 4916 O O . ALA A 1 634 ? -36.445 -8.602 81.948 1.00 56.88 634 ALA A O 1
ATOM 4917 N N . VAL A 1 635 ? -37.955 -9.301 80.445 1.00 58.81 635 VAL A N 1
ATOM 4918 C CA . VAL A 1 635 ? -38.498 -10.393 81.272 1.00 58.81 635 VAL A CA 1
ATOM 4919 C C . VAL A 1 635 ? -37.887 -11.749 80.900 1.00 58.81 635 VAL A C 1
ATOM 4921 O O . VAL A 1 635 ? -37.740 -12.111 79.730 1.00 58.81 635 VAL A O 1
ATOM 4924 N N . ARG A 1 636 ? -37.527 -12.542 81.918 1.00 54.31 636 ARG A N 1
ATOM 4925 C CA . ARG A 1 636 ? -37.191 -13.969 81.775 1.00 54.31 636 ARG A CA 1
ATOM 4926 C C . ARG A 1 636 ? -38.379 -14.798 82.250 1.00 54.31 636 ARG A C 1
ATOM 4928 O O . ARG A 1 636 ? -38.643 -14.802 83.449 1.00 54.31 636 ARG A O 1
ATOM 4935 N N . GLU A 1 637 ? -39.038 -15.534 81.358 1.00 51.38 637 GLU A N 1
ATOM 4936 C CA . GLU A 1 637 ? -40.069 -16.492 81.769 1.00 51.38 637 GLU A CA 1
ATOM 4937 C C . GLU A 1 637 ? -39.427 -17.565 82.666 1.00 51.38 637 GLU A C 1
ATOM 4939 O O . GLU A 1 637 ? -38.503 -18.282 82.262 1.00 51.38 637 GLU A O 1
ATOM 4944 N N . ARG A 1 638 ? -39.878 -17.660 83.924 1.00 43.47 638 ARG A N 1
ATOM 4945 C CA . ARG A 1 638 ? -39.596 -18.822 84.773 1.00 43.47 638 ARG A CA 1
ATOM 4946 C C . ARG A 1 638 ? -40.592 -19.911 84.398 1.00 43.47 638 ARG A C 1
ATOM 4948 O O . ARG A 1 638 ? -41.786 -19.759 84.624 1.00 43.47 638 ARG A O 1
ATOM 4955 N N . VAL A 1 639 ? -40.091 -21.017 83.860 1.00 39.12 639 VAL A N 1
ATOM 4956 C CA . VAL A 1 639 ? -40.884 -22.231 83.646 1.00 39.12 639 VAL A CA 1
ATOM 4957 C C . VAL A 1 639 ? -41.342 -22.775 85.008 1.00 39.12 639 VAL A C 1
ATOM 4959 O O . VAL A 1 639 ? -40.505 -23.222 85.785 1.00 39.12 639 VAL A O 1
ATOM 4962 N N . GLY A 1 640 ? -42.653 -22.705 85.267 1.00 35.94 640 GLY A N 1
ATOM 4963 C CA . GLY A 1 640 ? -43.462 -23.628 86.082 1.00 35.94 640 GLY A CA 1
ATOM 4964 C C . GLY A 1 640 ? -43.132 -23.817 87.571 1.00 35.94 640 GLY A C 1
ATOM 4965 O O . GLY A 1 640 ? -42.175 -24.499 87.927 1.00 35.94 640 GLY A O 1
ATOM 4966 N N . GLN A 1 641 ? -44.021 -23.329 88.444 1.00 29.67 641 GLN A N 1
ATOM 4967 C CA . GLN A 1 641 ? -44.290 -23.936 89.760 1.00 29.67 641 GLN A CA 1
ATOM 4968 C C . GLN A 1 641 ? -44.726 -25.404 89.587 1.00 29.67 641 GLN A C 1
ATOM 4970 O O . GLN A 1 641 ? -45.537 -25.669 88.700 1.00 29.67 641 GLN A O 1
ATOM 4975 N N . PRO A 1 642 ? -44.284 -26.349 90.437 1.00 38.00 642 PRO A N 1
ATOM 4976 C CA . PRO A 1 642 ? -44.980 -27.613 90.600 1.00 38.00 642 PRO A CA 1
ATOM 4977 C C . PRO A 1 642 ? -45.966 -27.530 91.771 1.00 38.00 642 PRO A C 1
ATOM 4979 O O . PRO A 1 642 ? -45.598 -27.164 92.891 1.00 38.00 642 PRO A O 1
ATOM 4982 N N . ASP A 1 643 ? -47.212 -27.907 91.490 1.00 32.38 643 ASP A N 1
ATOM 4983 C CA . ASP A 1 643 ? -48.233 -28.233 92.480 1.00 32.38 643 ASP A CA 1
ATOM 4984 C C . ASP A 1 643 ? -47.739 -29.289 93.476 1.00 32.38 643 ASP A C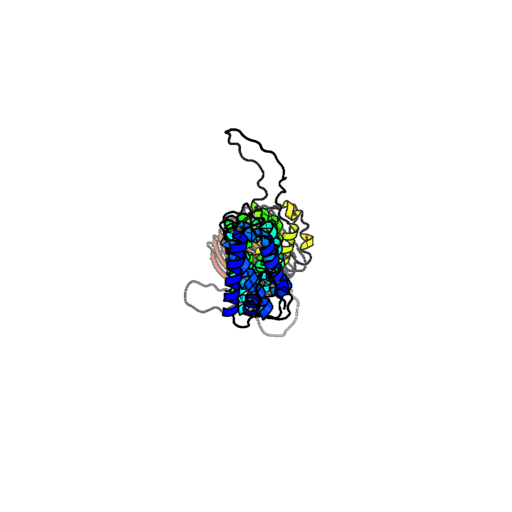 1
ATOM 4986 O O . ASP A 1 643 ? -46.948 -30.184 93.162 1.00 32.38 643 ASP A O 1
ATOM 4990 N N . GLY A 1 644 ? -48.210 -29.160 94.714 1.00 33.59 644 GLY A N 1
ATOM 4991 C CA . GLY A 1 644 ? -47.736 -29.938 95.845 1.00 33.59 644 GLY A CA 1
ATOM 4992 C C . GLY A 1 644 ? -48.053 -31.432 95.770 1.00 33.59 644 GLY A C 1
ATOM 4993 O O . GLY A 1 644 ? -49.152 -31.834 95.400 1.00 33.59 644 GLY A O 1
ATOM 4994 N N . ARG A 1 645 ? -47.099 -32.242 96.248 1.00 31.92 645 ARG A N 1
ATOM 4995 C CA . ARG A 1 645 ? -47.308 -33.407 97.132 1.00 31.92 645 ARG A CA 1
ATOM 4996 C C . ARG A 1 645 ? -45.956 -33.991 97.576 1.00 31.92 645 ARG A C 1
ATOM 4998 O O . ARG A 1 645 ? -45.206 -34.509 96.766 1.00 31.92 645 ARG A O 1
ATOM 5005 N N . GLY A 1 646 ? -45.704 -33.902 98.886 1.00 28.42 646 GLY A N 1
ATOM 5006 C CA . GLY A 1 646 ? -45.039 -34.896 99.746 1.00 28.42 646 GLY A CA 1
ATOM 5007 C C . GLY A 1 646 ? -43.632 -35.428 99.423 1.00 28.42 646 GLY A C 1
ATOM 5008 O O . GLY A 1 646 ? -43.461 -36.229 98.517 1.00 28.42 646 GLY A O 1
ATOM 5009 N N . GLY A 1 647 ? -42.689 -35.188 100.350 1.00 28.48 647 GLY A N 1
ATOM 5010 C CA . GLY A 1 647 ? -41.781 -36.255 100.809 1.00 28.48 647 GLY A CA 1
ATOM 5011 C C . GLY A 1 647 ? -40.265 -36.067 100.640 1.00 28.48 647 GLY A C 1
ATOM 5012 O O . GLY A 1 647 ? -39.697 -36.490 99.648 1.00 28.48 647 GLY A O 1
ATOM 5013 N N . ARG A 1 648 ? -39.631 -35.578 101.720 1.00 30.06 648 ARG A N 1
ATOM 5014 C CA . ARG A 1 648 ? -38.281 -35.894 102.258 1.00 30.06 648 ARG A CA 1
ATOM 5015 C C . ARG A 1 648 ? -37.017 -35.706 101.384 1.00 30.06 648 ARG A C 1
ATOM 5017 O O . ARG A 1 648 ? -36.634 -36.581 100.627 1.00 30.06 648 ARG A O 1
ATOM 5024 N N . GLY A 1 649 ? -36.266 -34.650 101.731 1.00 30.19 649 GLY A N 1
ATOM 5025 C CA . GLY A 1 649 ? -34.874 -34.717 102.224 1.00 30.19 649 GLY A CA 1
ATOM 5026 C C . GLY A 1 649 ? -33.729 -35.001 101.238 1.00 30.19 649 GLY A C 1
ATOM 5027 O O . GLY A 1 649 ? -33.573 -36.121 100.776 1.00 30.19 649 GLY A O 1
ATOM 5028 N N . GLY A 1 650 ? -32.823 -34.028 101.061 1.00 27.03 650 GLY A N 1
ATOM 5029 C CA . GLY A 1 650 ? -31.471 -34.269 100.528 1.00 27.03 650 GLY A CA 1
ATOM 5030 C C . GLY A 1 650 ? -30.875 -33.079 99.771 1.00 27.03 650 GLY A C 1
ATOM 5031 O O . GLY A 1 650 ? -31.426 -32.629 98.777 1.00 27.03 650 GLY A O 1
ATOM 5032 N N . ALA A 1 651 ? -29.753 -32.555 100.261 1.00 30.19 651 ALA A N 1
ATOM 5033 C CA . ALA A 1 651 ? -29.093 -31.326 99.819 1.00 30.19 651 ALA A CA 1
ATOM 5034 C C . ALA A 1 651 ? -28.309 -31.442 98.492 1.00 30.19 651 ALA A C 1
ATOM 5036 O O . ALA A 1 651 ? -27.638 -32.447 98.287 1.00 30.19 651 ALA A O 1
ATOM 5037 N N . ALA A 1 652 ? -28.265 -30.365 97.682 1.00 25.83 652 ALA A N 1
ATOM 5038 C CA . ALA A 1 652 ? -27.106 -29.994 96.841 1.00 25.83 652 ALA A CA 1
ATOM 5039 C C . ALA A 1 652 ? -27.223 -28.583 96.193 1.00 25.83 652 ALA A C 1
ATOM 5041 O O . ALA A 1 652 ? -27.995 -28.380 95.266 1.00 25.83 652 ALA A O 1
ATOM 5042 N N . ARG A 1 653 ? -26.386 -27.660 96.701 1.00 26.61 653 ARG A N 1
ATOM 5043 C CA . ARG A 1 653 ? -25.684 -26.476 96.124 1.00 26.61 653 ARG A CA 1
ATOM 5044 C C . ARG A 1 653 ? -26.363 -25.481 95.136 1.00 26.61 653 ARG A C 1
ATOM 5046 O O . ARG A 1 653 ? -26.935 -25.888 94.131 1.00 26.61 653 ARG A O 1
ATOM 5053 N N . PRO A 1 654 ? -26.147 -24.153 95.323 1.00 29.50 654 PRO A N 1
ATOM 5054 C CA . PRO A 1 654 ? -26.617 -23.100 94.421 1.00 29.50 654 PRO A CA 1
ATOM 5055 C C . PRO A 1 654 ? -25.595 -22.800 93.309 1.00 29.50 654 PRO A C 1
ATOM 5057 O O . PRO A 1 654 ? -24.396 -22.694 93.565 1.00 29.50 654 PRO A O 1
ATOM 5060 N N . GLY A 1 655 ? -26.056 -22.600 92.073 1.00 23.75 655 GLY A N 1
ATOM 5061 C CA . GLY A 1 655 ? -25.195 -22.166 90.972 1.00 23.75 655 GLY A CA 1
ATOM 5062 C C . GLY A 1 655 ? -25.986 -21.585 89.804 1.00 23.75 655 GLY A C 1
ATOM 5063 O O . GLY A 1 655 ? -26.693 -22.313 89.116 1.00 23.75 655 GLY A O 1
ATOM 5064 N N . GLY A 1 656 ? -25.835 -20.276 89.570 1.00 24.66 656 GLY A N 1
ATOM 5065 C CA . GLY A 1 656 ? -26.235 -19.621 88.318 1.00 24.66 656 GLY A CA 1
ATOM 5066 C C . GLY A 1 656 ? -27.250 -18.481 88.445 1.00 24.66 656 GLY A C 1
ATOM 5067 O O . GLY A 1 656 ? -28.296 -18.516 87.798 1.00 24.66 656 GLY A O 1
ATOM 5068 N N . ALA A 1 657 ? -26.943 -17.446 89.234 1.00 27.39 657 ALA A N 1
ATOM 5069 C CA . ALA A 1 657 ? -27.651 -16.168 89.165 1.00 27.39 657 ALA A CA 1
ATOM 5070 C C . ALA A 1 657 ? -27.474 -15.543 87.765 1.00 27.39 657 ALA A C 1
ATOM 5072 O O . ALA A 1 657 ? -26.354 -15.355 87.288 1.00 27.39 657 ALA A O 1
ATOM 5073 N N . GLY A 1 658 ? -28.584 -15.252 87.082 1.00 27.20 658 GLY A N 1
ATOM 5074 C CA . GLY A 1 658 ? -28.573 -14.585 85.783 1.00 27.20 658 GLY A CA 1
ATOM 5075 C C . GLY A 1 658 ? -28.185 -13.115 85.933 1.00 27.20 658 GLY A C 1
ATOM 5076 O O . GLY A 1 658 ? -28.877 -12.371 86.615 1.00 27.20 658 GLY A O 1
ATOM 5077 N N . ARG A 1 659 ? -27.102 -12.692 85.273 1.00 29.38 659 ARG A N 1
ATOM 5078 C CA . ARG A 1 659 ? -26.758 -11.273 85.114 1.00 29.38 659 ARG A CA 1
ATOM 5079 C C . ARG A 1 659 ? -27.740 -10.617 84.136 1.00 29.38 659 ARG A C 1
ATOM 5081 O O . ARG A 1 659 ? -27.738 -10.963 82.958 1.00 29.38 659 ARG A O 1
ATOM 5088 N N . ALA A 1 660 ? -28.549 -9.681 84.621 1.00 30.88 660 ALA A N 1
ATOM 5089 C CA . ALA A 1 660 ? -29.066 -8.572 83.824 1.00 30.88 660 ALA A CA 1
ATOM 5090 C C . ALA A 1 660 ? -28.107 -7.397 84.065 1.00 30.88 660 ALA A C 1
ATOM 5092 O O . ALA A 1 660 ? -27.940 -6.977 85.206 1.00 30.88 660 ALA A O 1
ATOM 5093 N N . LEU A 1 661 ? -27.397 -6.937 83.034 1.00 35.19 661 LEU A N 1
ATOM 5094 C CA . LEU A 1 661 ? -26.540 -5.752 83.124 1.00 35.19 661 LEU A CA 1
ATOM 5095 C C . LEU A 1 661 ? -27.322 -4.586 82.510 1.00 35.19 661 LEU A C 1
ATOM 5097 O O . LEU A 1 661 ? -27.381 -4.456 81.293 1.00 35.19 661 LEU A O 1
ATOM 5101 N N . LEU A 1 662 ? -27.965 -3.783 83.357 1.00 33.06 662 LEU A N 1
ATOM 5102 C CA . LEU A 1 662 ? -28.489 -2.467 82.993 1.00 33.06 662 LEU A CA 1
ATOM 5103 C C . LEU A 1 662 ? -27.315 -1.483 83.049 1.00 33.06 662 LEU A C 1
ATOM 5105 O O . LEU A 1 662 ? -26.869 -1.115 84.132 1.00 33.06 662 LEU A O 1
ATOM 5109 N N . LEU A 1 663 ? -26.772 -1.090 81.897 1.00 31.48 663 LEU A N 1
ATOM 5110 C CA . LEU A 1 663 ? -25.819 0.019 81.818 1.00 31.48 663 LEU A CA 1
ATOM 5111 C C . LEU A 1 663 ? -26.610 1.317 81.615 1.00 31.48 663 LEU A C 1
ATOM 5113 O O . LEU A 1 663 ? -26.958 1.651 80.487 1.00 31.48 663 LEU A O 1
ATOM 5117 N N . ARG A 1 664 ? -26.898 2.038 82.705 1.00 26.95 664 ARG A N 1
ATOM 5118 C CA . ARG A 1 664 ? -27.122 3.492 82.650 1.00 26.95 664 ARG A CA 1
ATOM 5119 C C . ARG A 1 664 ? -25.748 4.149 82.527 1.00 26.95 664 ARG A C 1
ATOM 5121 O O . ARG A 1 664 ? -24.838 3.787 83.273 1.00 26.95 664 ARG A O 1
ATOM 5128 N N . ARG A 1 665 ? -25.581 5.086 81.597 1.00 28.89 665 ARG A N 1
ATOM 5129 C CA . ARG A 1 665 ? -24.384 5.927 81.528 1.00 28.89 665 ARG A CA 1
ATOM 5130 C C . ARG A 1 665 ? -24.831 7.381 81.580 1.00 28.89 665 ARG A C 1
ATOM 5132 O O . ARG A 1 665 ? -25.262 7.916 80.566 1.00 28.89 665 ARG A O 1
ATOM 5139 N N . ASP A 1 666 ? -24.757 7.964 82.773 1.00 24.27 666 ASP A N 1
ATOM 5140 C CA . ASP A 1 666 ? -24.775 9.413 82.945 1.00 24.27 666 ASP A CA 1
ATOM 5141 C C . ASP A 1 666 ? -23.496 10.001 82.337 1.00 24.27 666 ASP A C 1
ATOM 5143 O O . ASP A 1 666 ? -22.428 9.374 82.339 1.00 24.27 666 ASP A O 1
ATOM 5147 N N . ALA A 1 667 ? -23.641 11.181 81.746 1.00 31.61 667 ALA A N 1
ATOM 5148 C CA . ALA A 1 667 ? -22.582 11.920 81.088 1.00 31.61 667 ALA A CA 1
ATOM 5149 C C . ALA A 1 667 ? -21.538 12.391 82.111 1.00 31.61 667 ALA A C 1
ATOM 5151 O O . ALA A 1 667 ? -21.807 13.307 82.872 1.00 31.61 667 ALA A O 1
ATOM 5152 N N . ASP A 1 668 ? -20.373 11.738 82.147 1.00 30.50 668 ASP A N 1
ATOM 5153 C CA . ASP A 1 668 ? -19.047 12.367 82.236 1.00 30.50 668 ASP A CA 1
ATOM 5154 C C . ASP A 1 668 ? -17.925 11.313 82.377 1.00 30.50 668 ASP A C 1
ATOM 5156 O O . ASP A 1 668 ? -18.113 10.234 82.931 1.00 30.50 668 ASP A O 1
ATOM 5160 N N . ALA A 1 669 ? -16.727 11.676 81.898 1.00 27.86 669 ALA A N 1
ATOM 5161 C CA . ALA A 1 669 ? -15.413 11.029 82.085 1.00 27.86 669 ALA A CA 1
ATOM 5162 C C . ALA A 1 669 ? -14.876 10.005 81.038 1.00 27.86 669 ALA A C 1
ATOM 5164 O O . ALA A 1 669 ? -15.297 8.859 80.909 1.00 27.86 669 ALA A O 1
ATOM 5165 N N . ARG A 1 670 ? -13.830 10.491 80.344 1.00 28.12 670 ARG A N 1
ATOM 5166 C CA . ARG A 1 670 ? -12.587 9.891 79.790 1.00 28.12 670 ARG A CA 1
ATOM 5167 C C . ARG A 1 670 ? -12.480 8.369 79.542 1.00 28.12 670 ARG A C 1
ATOM 5169 O O . ARG A 1 670 ? -12.544 7.551 80.447 1.00 28.12 670 ARG A O 1
ATOM 5176 N N . TYR A 1 671 ? -12.112 8.063 78.290 1.00 32.03 671 TYR A N 1
ATOM 5177 C CA . TYR A 1 671 ? -11.324 6.930 77.766 1.00 32.03 671 TYR A CA 1
ATOM 5178 C C . TYR A 1 671 ? -11.194 5.645 78.609 1.00 32.03 671 TYR A C 1
ATOM 5180 O O . TYR A 1 671 ? -10.342 5.524 79.485 1.00 32.03 671 TYR A O 1
ATOM 5188 N N . SER A 1 672 ? -11.875 4.587 78.161 1.00 27.30 672 SER A N 1
ATOM 5189 C CA . SER A 1 672 ? -11.316 3.226 78.100 1.00 27.30 672 SER A CA 1
ATOM 5190 C C . SER A 1 672 ? -12.022 2.461 76.976 1.00 27.30 672 SER A C 1
ATOM 5192 O O . SER A 1 672 ? -13.247 2.506 76.870 1.00 27.30 672 SER A O 1
ATOM 5194 N N . ARG A 1 673 ? -11.251 1.812 76.097 1.00 26.16 673 ARG A N 1
ATOM 5195 C CA . ARG A 1 673 ? -11.747 1.049 74.938 1.00 26.16 673 ARG A CA 1
ATOM 5196 C C . ARG A 1 673 ? -12.719 -0.066 75.374 1.00 26.16 673 ARG A C 1
ATOM 5198 O O . ARG A 1 673 ? -12.372 -0.804 76.296 1.00 26.16 673 ARG A O 1
ATOM 5205 N N . PRO A 1 674 ? -13.872 -0.259 74.708 1.00 28.09 674 PRO A N 1
ATOM 5206 C CA . PRO A 1 674 ? -14.674 -1.465 74.885 1.00 28.09 674 PRO A CA 1
ATOM 5207 C C . PRO A 1 674 ? -14.052 -2.651 74.117 1.00 28.09 674 PRO A C 1
ATOM 5209 O O . PRO A 1 674 ? -13.358 -2.436 73.118 1.00 28.09 674 PRO A O 1
ATOM 5212 N N . PRO A 1 675 ? -14.280 -3.903 74.555 1.00 26.11 675 PRO A N 1
ATOM 5213 C CA . PRO A 1 675 ? -13.894 -5.082 73.793 1.00 26.11 675 PRO A CA 1
ATOM 5214 C C . PRO A 1 675 ? -14.778 -5.192 72.544 1.00 26.11 675 PRO A C 1
ATOM 5216 O O . PRO A 1 675 ? -15.998 -5.061 72.621 1.00 26.11 675 PRO A O 1
ATOM 5219 N N . LEU A 1 676 ? -14.132 -5.404 71.400 1.00 23.34 676 LEU A N 1
ATOM 5220 C CA . LEU A 1 676 ? -14.774 -5.649 70.111 1.00 23.34 676 LEU A CA 1
ATOM 5221 C C . LEU A 1 676 ? -15.596 -6.949 70.168 1.00 23.34 676 LEU A C 1
ATOM 5223 O O . LEU A 1 676 ? -15.074 -7.984 70.588 1.00 23.34 676 LEU A O 1
ATOM 5227 N N . LEU A 1 677 ? -16.851 -6.880 69.716 1.00 25.84 677 LEU A N 1
ATOM 5228 C CA . LEU A 1 677 ? -17.674 -8.011 69.279 1.00 25.84 677 LEU A CA 1
ATOM 5229 C C . LEU A 1 677 ? -18.118 -7.757 67.842 1.00 25.84 677 LEU A C 1
ATOM 5231 O O . LEU A 1 677 ? -18.558 -6.614 67.578 1.00 25.84 677 LEU A O 1
#

Foldseek 3Di:
DDCVLQPPDGPCLLCQLLDPDPVSLLVSLLVLLVVLLVCVVVVVVVRLVSNLCCLLPVQLPDPDLSSLLSSLSNLLSNLNSCLVDPDLVSLLVCVCSSLVSLLVQCPDPDLVSLLSSLVSVLSNCVSCQLSCLVVVVSLVVSLLSQLLDPDPSSNVSSVSSLVSVLVSQLPDPPHDPVVCLVVLLVQLPPPRPSSVVSSLVSLQSQLPRPVRDCQLSCLSNVLSLLVQCPPPDPVSVVSSVVSLVSSLVVCLVPVPSHPLVSCLLSLLVQCQDPDQRSVLSSLLSLLVSCVRVPLLCQQVLLSLLLSLLVLCQDDDDSSPSSNVSSVSSLVSNLVSLQVLPPPDDDDDDDDDDDDDDDDDDDDDDSSDHPVVSNLLSLLVQCVDPGPRSNVSSVVSLVSCCVRPVPVNVVPCSVVSCPPVPDFDDDDDDDDDDDGDTDFDDDDDDDFDDDDPPWGFDDDTRDTDTDDADPDADEEEDEDDDEAAEAAAAEEYEYEEAYEYEDEDYQEYAEHEAYEYEYAYEYEYEEEHYEAYAYEYEYEDAYEYEYYYAAEYHYEAEYEYEDAYEAEYEHHQEYHYEYAYEYEEAHEHEYYEHLEYHYEEYYEYAYAHEYEYEYAHYYEYEDYYYYPDNHHDYHDHDDPDDDDDDDDDDDDDDDDDDHDHDHDDDDDDDDDDDDDDD

Organism: Spodoptera exigua (NCBI:txid7107)

pLDDT: mean 71.45, std 25.73, range [22.06, 98.5]

Sequence (677 aa):
MSERDYAPLSIACVRGLCDKIYDKRKFAGVEIEKMVKDFSDAKNTSQIKRLIRVLGQDLMSSTNPNVKNGALMGLSSVAVGLGKNASIQGCIDYLPELVHPIVACFSESESRVRYQAAEALFNVLKIARGEALAHFPLVFDALARLAADPEPQVKQGAELLDRLVKDIVTESQTFELAAFIPMLRERIYTRNAFGRQFIVSWVSVLDAVPDIDLIVHLPELLDGLFKMLDDANAEIRRMCDVQLNEFLRSIKKDPSRVDFQAMINILITHAQSPEEMLQLTAITWIKEFVELAGATMLPYASGILCAVLPCLAYSDEPRKSIRETAVIVNFQLTKLVVSGEAGEVGEAGEAGQAGEARQAGEAGQAVQLELDGVVAVLTQMLHHSSVSTKVAALDWILHLYNKLPAQVLGLRIYRYFRGVKYFVICEEPRPPNAILIARWDEPLLHSYALPYNIKLKTSGNLLVVCLKLSAKLIGRTSIHSCACGVYVVWCGVTDGDPDRQAVRGRGVYVVWCGVTDGDPDRQAVRERGVYVVWCGVTDGDPDRQAVRERGVYVVWCGVTDGDPDRQAVRGRVVYVVWCGVADGDPDRQAVRGRGVYVVWCGVTDGDPDRQAVRERVVYVVWCGVADGEPDRQAVRERVGQPDGRGGRGGAARPGGAGRALLLRRDADARYSRPPLL

InterPro domains:
  IPR011989 Armadillo-like helical [G3DSA:1.25.10.10] (7-241)
  IPR011989 Armadillo-like helical [G3DSA:1.25.10.10] (242-417)
  IPR016024 Armadillo-type fold [SSF48371] (13-408)
  IPR026825 Vacuole morphology and inheritance protein 14 [PTHR16023] (9-409)

Secondary structure (DSSP, 8-state):
--HHHHTTS-HHHHHHHT-SSHHHHHHHHHHHHHHHHHHHHTT-HHHHHHHHHIIIIIITT-S-HHHHHHHHHHHHHHHHHHHTSS-THHHHTTHHHHHHHHHHGGG-S-HHHHHHHHHHHHHHHHHHGGGGGGGHHHHHHHHHHHHT-SSHHHHHHHHHHHHHHHHHHHH-TT--HHHHHHHHHHHTT-S-HHHHHHHHHHHHHHHT-TT---GGGHHHHHHHHHHGGG-SSHHHHHHHHHHHHHHHHHHHH-GGG--HHHHHHHHHHHTT-S-HHHHHHHHHHHHHHHHHHGGGGGGGHHHHHHHHHHHTT--SSTTHHHHHHHHHHHHHHHHHTTSTT--S-PPP----------------------HHHHHHHHHHHHTSS-HHHHHHHHHHHHHHHHH-HHHHHHS-HHHHTTT-S--B---SSS-S---B------------B-SSS-B-EEETTEEE----EE----S-EEEE--SS-EEEEEEEEEES---EEEEESS-EEEEEEEEEES---EEEEESS-EEEEEEEEEES---EEEEESS-EEEEEEEEEES---EEEE--SEEEEEE--EEES---EEEE--SEEEEEE--EEES---EEEEESSEEEEEE--EESS---EEEEE----PPPP----------------------S-----PPPP-